Protein 1WSC (pdb70)

Secondary structure (DSSP, 8-state):
--SB--GGG--HHHHHHHHHHHHHHHHHHHT-S-S-HHHHHHH---GGGGSEEEEEEEEEEE-SS-EEEEEEEEEEEEEEEHHHHHHHHHHHHHHT-TTSPPP-HHHHTTEEEEEEEEPPPEE---S-GGGGGGG--TTT-EEEEEETTTEEEEE-TT-------HHHHHHHHHHHHTS-TTGGG-TTSEEEEE-EEEEEESSTT-S-EEEE-GGGPPPGGG--/-B--S---HHHHHHHHHHHHHHHHHHHTSS-S-HHHHHHH---HHHHSEEEEEEEEEETTEEEESS-SSS-S----EEHHHHHHHHHHIIIII-TTSPPPPHHHHTT-EEEEEEEPPPEE---S-STTGGGG--TTT-EEEEEETTTEEEEE-TT-------HHHHHHHHHHHHTS-TTTTTSTTSEEEEE-EEEEEESSTT-S-EEEE----

Solvent-accessible surface area: 21430 Å² total

Foldseek 3Di:
DVLWAAVVVCDQVNLVVLQVLLLVLQCVVLVNDDDDNVVVLVVPPDSNQFRKWWKKKWKWFDDDPDTHTAFIDIDDPDIGRNSVRSSVRSNCRQPPGPPHHHHHPVRSQGIKMKMKTKTNWAWDDDPQLVCVLVVDAQQFKWKWKDQPPQFIFTGARQVCLQVHGSLQNQQVRCVRRVHHSPCSRPPNIIMTIMGMWMWIDPGRVDPGIDIDGSNPRDNPVPDD/DAAAPPDDQVNLLVLQVLLLLLLCVVL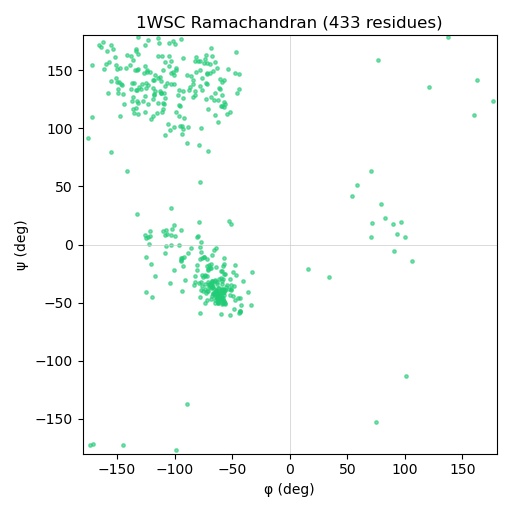VNNVDDNVVVLVVPPPPNQFHKWAKKKWKQWPVGIFILDQDDDDPADDIGRNSVNSSVRSCCSQPPHPVDHHHHPVGSQFIKMKMKIKTHWDWDDDPFQPCVLVVDDALFKWKWKDADPQFIFTGARQPVVVVPGSLQRCQVRQVRSVHHSPSSRPPRMIMTIMGMWMWIAPGRSHPGIDIDGDDD

Sequence (437 aa):
QEQLVAVNELNENLGKVLIKIARDSIANKLGILKINLEDYLSSLNDPILNKKGLAFVTLETYYGNSTSLRGCIGYVEAVAPLKEIVSKAAIAAAFSDPRFPPLSKGEFDNIIIEVTVLTKPQEIDVENRWELPKKIKVGEDGLIVEYGILYSGLLLPQVPEYCWDEETFLAETCIKAGLEPDCWLNNKVKIKKFQGIIFREEKPKSEKILIIKPSEVKCKKEEILVAVNELNENLGKVLIKIARDSIANKLGILKINLEDYLSSLNDPILNKKGLAFVTLETYYGNSTSLRGCIGYVEAVAPLKEIVSKAAIAAAFSDPRFPPLSKGEFDNIIIEVTVLTKPQEIDVENRWELPKKIKVGEDGLIVEYGILYSGLLLPQVPEYCWDEETFLAETCIKAGLEPDCWLNNKVKIKKFQGIIFREEKPKSEKILIIKPSE

Nearest PDB structures (foldseek):
  1wsc-assembly1_A  TM=1.004E+00  e=1.045E-48  Sulfurisphaera tokodaii
  1wsc-assembly2_B  TM=9.277E-01  e=8.686E-39  Sulfurisphaera tokodaii
  1vaj-assembly1_A  TM=6.692E-01  e=2.159E-24  Pyrococcus horikoshii
  1zq7-assembly1_D  TM=8.397E-01  e=2.811E-21  Methanosarcina mazei
  1zq7-assembly1_A  TM=7.992E-01  e=2.492E-21  Methanosarcina mazei

InterPro domains:
  IPR002733 AMMECR1 domain [PF01871] (22-202)
  IPR002733 AMMECR1 domain [PS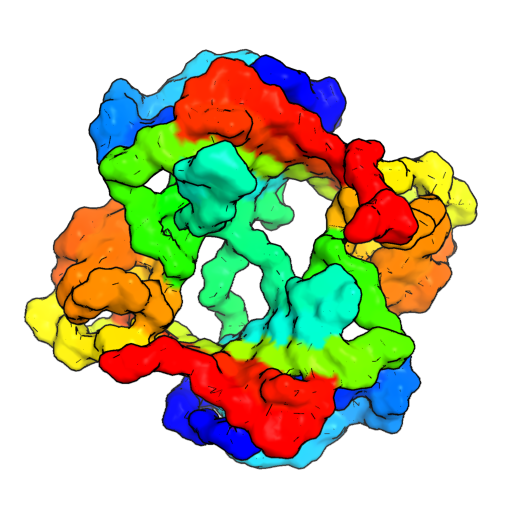51112] (15-213)
  IPR023472 Uncharacterised protein family MJ0810 [MF_00645] (13-200)
  IPR023473 AMMECR1 [PTHR13016] (49-201)
  IPR023473 AMMECR1 [TIGR00296] (12-212)
  IPR027485 AMMECR1, N-terminal [G3DSA:3.30.700.20] (17-204)
  IPR027623 AmmeMemoRadiSam system protein A [TIGR04335] (19-202)
  IPR036071 AMMECR1 domain superfamily [SSF143447] (7-214)

Organism: Sulfurisphaera tokodaii (strain DSM 16993 / JCM 10545 / NBRC 100140 / 7) (NCBI:txid273063)

CATH classification: 3.30.700.20 (+1 more: 3.30.1490.150)

Structure (mmCIF, N/CA/C/O backbone):
data_1WSC
#
_entry.id   1WSC
#
_cell.length_a   69.863
_cell.length_b   113.657
_cell.length_c   111.623
_cell.angle_alpha   90.00
_cell.angle_beta   90.00
_cell.angle_gamma   90.00
#
_symmetry.space_group_name_H-M   'C 2 2 21'
#
loop_
_entity.id
_entity.type
_entity.pdbx_description
1 polymer 'Hypothetical protein ST0229'
2 water water
#
loop_
_atom_site.group_PDB
_atom_site.id
_atom_site.type_symbol
_atom_site.label_atom_id
_atom_site.label_alt_id
_atom_site.label_comp_id
_atom_site.label_asym_id
_atom_site.label_entity_id
_atom_site.label_seq_id
_atom_site.pdbx_PDB_ins_code
_atom_site.Cartn_x
_atom_site.Cartn_y
_atom_site.Cartn_z
_atom_site.occupancy
_atom_site.B_iso_or_equiv
_atom_site.auth_seq_id
_atom_site.auth_comp_id
_atom_site.auth_asym_id
_atom_site.auth_atom_id
_atom_site.pdbx_PDB_model_num
ATOM 1 N N . GLN A 1 3 ? 29.870 64.416 80.371 1.00 69.87 3 GLN A N 1
ATOM 2 C CA . GLN A 1 3 ? 30.958 65.317 80.845 1.00 70.10 3 GLN A CA 1
ATOM 3 C C . GLN A 1 3 ? 32.200 65.018 80.030 1.00 69.40 3 GLN A C 1
ATOM 4 O O . GLN A 1 3 ? 32.462 65.666 79.014 1.00 69.32 3 GLN A O 1
ATOM 10 N N . GLU A 1 4 ? 32.962 64.029 80.489 1.00 67.60 4 GLU A N 1
ATOM 11 C CA . GLU A 1 4 ? 34.173 63.608 79.798 1.00 65.57 4 GLU A CA 1
ATOM 12 C C . GLU A 1 4 ? 33.726 62.756 78.606 1.00 63.60 4 GLU A C 1
ATOM 13 O O . GLU A 1 4 ? 34.163 61.611 78.446 1.00 64.13 4 GLU A O 1
ATOM 19 N N . GLN A 1 5 ? 32.844 63.337 77.786 1.00 60.38 5 GLN A N 1
ATOM 20 C CA . GLN A 1 5 ? 32.280 62.694 76.597 1.00 55.35 5 GLN A CA 1
ATOM 21 C C . GLN A 1 5 ? 31.091 61.793 76.970 1.00 49.48 5 GLN A C 1
ATOM 22 O O . GLN A 1 5 ? 30.736 60.881 76.236 1.00 47.74 5 GLN A O 1
ATOM 28 N N . LEU A 1 6 ? 30.473 62.062 78.113 1.00 44.37 6 LEU A N 1
ATOM 29 C CA . LEU A 1 6 ? 29.333 61.271 78.565 1.00 41.47 6 LEU A CA 1
ATOM 30 C C . LEU A 1 6 ? 28.017 61.942 78.191 1.00 40.10 6 LEU A C 1
ATOM 31 O O . LEU A 1 6 ? 27.808 63.121 78.475 1.00 39.66 6 LEU A O 1
ATOM 36 N N . VAL A 1 7 ? 27.127 61.190 77.556 1.00 38.95 7 VAL A N 1
ATOM 37 C CA . VAL A 1 7 ? 25.843 61.744 77.159 1.00 38.71 7 VAL A CA 1
ATOM 38 C C . VAL A 1 7 ? 24.949 61.970 78.367 1.00 39.92 7 VAL A C 1
ATOM 39 O O . VAL A 1 7 ? 25.017 61.239 79.354 1.00 39.10 7 VAL A O 1
ATOM 43 N N . ALA A 1 8 ? 24.132 63.016 78.281 1.00 41.76 8 ALA A N 1
ATOM 44 C CA . ALA A 1 8 ? 23.170 63.376 79.317 1.00 41.81 8 ALA A CA 1
ATOM 45 C C . ALA A 1 8 ? 21.816 63.167 78.639 1.00 42.84 8 ALA A C 1
ATOM 46 O O . ALA A 1 8 ? 21.680 63.438 77.446 1.00 41.42 8 ALA A O 1
ATOM 48 N N . VAL A 1 9 ? 20.827 62.679 79.386 1.00 44.11 9 VAL A N 1
ATOM 49 C CA . VAL A 1 9 ? 19.505 62.406 78.820 1.00 46.05 9 VAL A CA 1
ATOM 50 C C . VAL A 1 9 ? 18.854 63.626 78.199 1.00 47.22 9 VAL A C 1
ATOM 51 O O . VAL A 1 9 ? 18.182 63.514 77.164 1.00 45.43 9 VAL A O 1
ATOM 55 N N . ASN A 1 10 ? 19.044 64.782 78.834 1.00 48.05 10 ASN A N 1
ATOM 56 C CA . ASN A 1 10 ? 18.466 66.023 78.329 1.00 50.30 10 ASN A CA 1
ATOM 57 C C . ASN A 1 10 ? 19.054 66.397 76.975 1.00 49.97 10 ASN A C 1
ATOM 58 O O . ASN A 1 10 ? 18.644 67.388 76.372 1.00 51.06 10 ASN A O 1
ATOM 63 N N . GLU A 1 11 ? 20.013 65.609 76.501 1.00 49.42 11 GLU A N 1
ATOM 64 C CA . GLU A 1 11 ? 20.631 65.875 75.209 1.00 50.78 11 GLU A CA 1
ATOM 65 C C . GLU A 1 11 ? 19.929 65.072 74.139 1.00 50.65 11 GLU A C 1
ATOM 66 O O . GLU A 1 11 ? 20.096 65.318 72.942 1.00 52.52 11 GLU A O 1
ATOM 72 N N . LEU A 1 12 ? 19.138 64.105 74.580 1.00 49.98 12 LEU A N 1
ATOM 73 C CA . LEU A 1 12 ? 18.409 63.251 73.659 1.00 50.04 12 LEU A CA 1
ATOM 74 C C . LEU A 1 12 ? 16.992 63.751 73.437 1.00 50.03 12 LEU A C 1
ATOM 75 O O . LEU A 1 12 ? 16.115 63.561 74.277 1.00 50.06 12 LEU A O 1
ATOM 80 N N . ASN A 1 13 ? 16.787 64.404 72.298 1.00 50.72 13 ASN A N 1
ATOM 81 C CA . ASN A 1 13 ? 15.484 64.933 71.936 1.00 51.39 13 ASN A CA 1
ATOM 82 C C . ASN A 1 13 ? 14.807 63.961 70.990 1.00 52.19 13 ASN A C 1
ATOM 83 O O . ASN A 1 13 ? 15.349 62.902 70.682 1.00 52.96 13 ASN A O 1
ATOM 88 N N . GLU A 1 14 ? 13.625 64.337 70.520 1.00 53.09 14 GLU A N 1
ATOM 89 C CA . GLU A 1 14 ? 12.863 63.507 69.604 1.00 53.97 14 GLU A CA 1
ATOM 90 C C . GLU A 1 14 ? 13.591 63.248 68.285 1.00 54.31 14 GLU A C 1
ATOM 91 O O . GLU A 1 14 ? 13.385 62.205 67.657 1.00 54.66 14 GLU A O 1
ATOM 97 N N . ASN A 1 15 ? 14.435 64.180 67.849 1.00 53.97 15 ASN A N 1
ATOM 98 C CA . ASN A 1 15 ? 15.143 63.968 66.591 1.00 53.66 15 ASN A CA 1
ATOM 99 C C . ASN A 1 15 ? 16.300 62.995 66.800 1.00 51.66 15 ASN A C 1
ATOM 100 O O . ASN A 1 15 ? 16.567 62.154 65.938 1.00 51.92 15 ASN A O 1
ATOM 105 N N . LEU A 1 16 ? 16.988 63.104 67.936 1.00 48.28 16 LEU A N 1
ATOM 106 C CA . LEU A 1 16 ? 18.078 62.181 68.227 1.00 46.77 16 LEU A CA 1
ATOM 107 C C . LEU A 1 16 ? 17.491 60.776 68.407 1.00 45.75 16 LEU A C 1
ATOM 108 O O . LEU A 1 16 ? 18.084 59.778 67.982 1.00 43.08 16 LEU A O 1
ATOM 113 N N . GLY A 1 17 ? 16.316 60.708 69.033 1.00 44.35 17 GLY A N 1
ATOM 114 C CA . GLY A 1 17 ? 15.661 59.426 69.211 1.00 42.84 17 GLY A CA 1
ATOM 115 C C . GLY A 1 17 ? 15.310 58.912 67.827 1.00 42.50 17 GLY A C 1
ATOM 116 O O . GLY A 1 17 ? 15.282 57.710 67.574 1.00 43.38 17 GLY A O 1
ATOM 117 N N . LYS A 1 18 ? 15.042 59.848 66.923 1.00 41.93 18 LYS A N 1
ATOM 118 C CA . LYS A 1 18 ? 14.701 59.531 65.542 1.00 40.76 18 LYS A CA 1
ATOM 119 C C . LYS A 1 18 ? 15.914 58.900 64.874 1.00 38.52 18 LYS A C 1
ATOM 120 O O . LYS A 1 18 ? 15.801 57.925 64.130 1.00 36.87 18 LYS A O 1
ATOM 126 N N . VAL A 1 19 ? 17.081 59.467 65.154 1.00 36.17 19 VAL A N 1
ATOM 127 C CA . VAL A 1 19 ? 18.324 58.975 64.582 1.00 34.26 19 VAL A CA 1
ATOM 128 C C . VAL A 1 19 ? 18.734 57.631 65.187 1.00 33.32 19 VAL A C 1
ATOM 129 O O . VAL A 1 19 ? 19.072 56.694 64.460 1.00 33.39 19 VAL A O 1
ATOM 133 N N . LEU A 1 20 ? 18.695 57.527 66.512 1.00 30.81 20 LEU A N 1
ATOM 134 C CA . LEU A 1 20 ? 19.051 56.273 67.159 1.00 29.26 20 LEU A CA 1
ATOM 135 C C . LEU A 1 20 ? 18.178 55.144 66.616 1.00 30.05 20 LEU A C 1
ATOM 136 O O . LEU A 1 20 ? 18.651 54.038 66.379 1.00 29.28 20 LEU A O 1
ATOM 141 N N . ILE A 1 21 ? 16.903 55.441 66.392 1.00 32.17 21 ILE A N 1
ATOM 142 C CA . ILE A 1 21 ? 15.964 54.456 65.868 1.00 32.07 21 ILE A CA 1
ATOM 143 C C . ILE A 1 21 ? 16.300 54.070 64.423 1.00 32.89 21 ILE A C 1
ATOM 144 O O . ILE A 1 21 ? 16.154 52.907 64.029 1.00 31.92 21 ILE A O 1
ATOM 149 N N . LYS A 1 22 ? 16.770 55.040 63.642 1.00 33.84 22 LYS A N 1
ATOM 150 C CA . LYS A 1 22 ? 17.140 54.775 62.255 1.00 34.15 22 LYS A CA 1
ATOM 151 C C . LYS A 1 22 ? 18.456 54.000 62.226 1.00 33.75 22 LYS A C 1
ATOM 152 O O . LYS A 1 22 ? 18.668 53.153 61.356 1.00 33.33 22 LYS A O 1
ATOM 158 N N . ILE A 1 23 ? 19.337 54.290 63.183 1.00 32.01 23 ILE A N 1
ATOM 159 C CA . ILE A 1 23 ? 20.610 53.585 63.276 1.00 29.37 23 ILE A CA 1
ATOM 160 C C . ILE A 1 23 ? 20.327 52.109 63.591 1.00 29.84 23 ILE A C 1
ATOM 161 O O . ILE A 1 23 ? 20.921 51.208 62.995 1.00 28.72 23 ILE A O 1
ATOM 166 N N . ALA A 1 24 ? 19.412 51.870 64.527 1.00 27.33 24 ALA A N 1
ATOM 167 C CA . ALA A 1 24 ? 19.047 50.510 64.896 1.00 29.28 24 ALA A CA 1
ATOM 168 C C . ALA A 1 24 ? 18.397 49.816 63.704 1.00 30.96 24 ALA A C 1
ATOM 169 O O . ALA A 1 24 ? 18.681 48.653 63.403 1.00 31.92 24 ALA A O 1
ATOM 171 N N . ARG A 1 25 ? 17.528 50.552 63.021 1.00 33.07 25 ARG A N 1
ATOM 172 C CA . ARG A 1 25 ? 16.812 50.046 61.863 1.00 32.78 25 ARG A CA 1
ATOM 173 C C . ARG A 1 25 ? 17.767 49.660 60.735 1.00 33.02 25 ARG A C 1
ATOM 174 O O . ARG A 1 25 ? 17.682 48.563 60.183 1.00 34.81 25 ARG A O 1
ATOM 182 N N . ASP A 1 26 ? 18.680 50.562 60.386 1.00 32.91 26 ASP A N 1
ATOM 183 C CA . ASP A 1 26 ? 19.638 50.300 59.309 1.00 31.17 26 ASP A CA 1
ATOM 184 C C . ASP A 1 26 ? 20.652 49.228 59.669 1.00 30.38 26 ASP A C 1
ATOM 185 O O . ASP A 1 26 ? 21.059 48.440 58.818 1.00 30.85 26 ASP A O 1
ATOM 190 N N . SER A 1 27 ? 21.083 49.205 60.925 1.00 29.14 27 SER A N 1
ATOM 191 C CA . SER A 1 27 ? 22.045 48.205 61.330 1.00 27.44 27 SER A CA 1
ATOM 192 C C . SER A 1 27 ? 21.428 46.835 61.071 1.00 27.38 27 SER A C 1
ATOM 193 O O . SER A 1 27 ? 22.038 45.993 60.409 1.00 28.07 27 SER A O 1
ATOM 196 N N . ILE A 1 28 ? 20.208 46.621 61.560 1.00 25.87 28 ILE A N 1
ATOM 197 C CA . ILE A 1 28 ? 19.527 45.342 61.356 1.00 26.24 28 ILE A CA 1
ATOM 198 C C . ILE A 1 28 ? 19.330 45.075 59.852 1.00 26.80 28 ILE A C 1
ATOM 199 O O . ILE A 1 28 ? 19.615 43.983 59.364 1.00 26.32 28 ILE A O 1
ATOM 204 N N . ALA A 1 29 ? 18.856 46.089 59.132 1.00 27.93 29 ALA A N 1
ATOM 205 C CA . ALA A 1 29 ? 18.631 46.002 57.693 1.00 27.44 29 ALA A CA 1
ATOM 206 C C . ALA A 1 29 ? 19.926 45.646 56.998 1.00 28.22 29 ALA A C 1
ATOM 207 O O . ALA A 1 29 ? 19.937 44.878 56.035 1.00 29.10 29 ALA A O 1
ATOM 209 N N . ASN A 1 30 ? 21.024 46.213 57.476 1.00 28.53 30 ASN A N 1
ATOM 210 C CA . ASN A 1 30 ? 22.315 45.920 56.879 1.00 31.37 30 ASN A CA 1
ATOM 211 C C . ASN A 1 30 ? 22.699 44.454 57.111 1.00 33.06 30 ASN A C 1
ATOM 212 O O . ASN A 1 30 ? 23.176 43.782 56.200 1.00 33.76 30 ASN A O 1
ATOM 217 N N . LYS A 1 31 ? 22.474 43.938 58.315 1.00 36.59 31 LYS A N 1
ATOM 218 C CA . LYS A 1 31 ? 22.834 42.547 58.574 1.00 39.04 31 LYS A CA 1
ATOM 219 C C . LYS A 1 31 ? 21.852 41.562 57.960 1.00 40.17 31 LYS A C 1
ATOM 220 O O . LYS A 1 31 ? 22.220 40.428 57.649 1.00 41.29 31 LYS A O 1
ATOM 226 N N . LEU A 1 32 ? 20.606 41.984 57.778 1.00 39.43 32 LEU A N 1
ATOM 227 C CA . LEU A 1 32 ? 19.626 41.107 57.150 1.00 39.73 32 LEU A CA 1
ATOM 228 C C . LEU A 1 32 ? 19.979 40.975 55.672 1.00 41.04 32 LEU A C 1
ATOM 229 O O . LEU A 1 32 ? 19.584 40.011 55.015 1.00 43.82 32 LEU A O 1
ATOM 234 N N . GLY A 1 33 ? 20.725 41.951 55.155 1.00 40.85 33 GLY A N 1
ATOM 235 C CA . GLY A 1 33 ? 21.105 41.932 53.756 1.00 39.50 33 GLY A CA 1
ATOM 236 C C . GLY A 1 33 ? 20.210 42.850 52.940 1.00 41.12 33 GLY A C 1
ATOM 237 O O . GLY A 1 33 ? 20.298 42.892 51.713 1.00 41.76 33 GLY A O 1
ATOM 238 N N . ILE A 1 34 ? 19.347 43.588 53.628 1.00 40.24 34 ILE A N 1
ATOM 239 C CA . ILE A 1 34 ? 18.431 44.514 52.982 1.00 39.63 34 ILE A CA 1
ATOM 240 C C . ILE A 1 34 ? 19.123 45.808 52.564 1.00 40.96 34 ILE A C 1
ATOM 241 O O . ILE A 1 34 ? 19.125 46.175 51.388 1.00 43.24 34 ILE A O 1
ATOM 246 N N . LEU A 1 35 ? 19.695 46.508 53.536 1.00 40.29 35 LEU A N 1
ATOM 247 C CA . LEU A 1 35 ? 20.379 47.764 53.274 1.00 38.69 35 LEU A CA 1
ATOM 248 C C . LEU A 1 35 ? 21.808 47.504 52.836 1.00 39.74 35 LEU A C 1
ATOM 249 O O . LEU A 1 35 ? 22.546 46.800 53.522 1.00 41.53 35 LEU A O 1
ATOM 254 N N . LYS A 1 36 ? 22.195 48.077 51.699 1.00 39.59 36 LYS A N 1
ATOM 255 C CA . LYS A 1 36 ? 23.545 47.910 51.146 1.00 40.06 36 LYS A CA 1
ATOM 256 C C . LYS A 1 36 ? 24.487 49.026 51.567 1.00 39.30 36 LYS A C 1
ATOM 257 O O . LYS A 1 36 ? 24.531 50.077 50.927 1.00 41.24 36 LYS A O 1
ATOM 263 N N . ILE A 1 37 ? 25.254 48.800 52.625 1.00 38.58 37 ILE A N 1
ATOM 264 C CA . ILE A 1 37 ? 26.189 49.811 53.105 1.00 36.31 37 ILE A CA 1
ATOM 265 C C . ILE A 1 37 ? 27.324 49.187 53.867 1.00 33.98 37 ILE A C 1
ATOM 266 O O . ILE A 1 37 ? 27.319 48.001 54.146 1.00 35.03 37 ILE A O 1
ATOM 271 N N . ASN A 1 38 ? 28.304 50.012 54.198 1.00 34.02 38 ASN A N 1
ATOM 272 C CA . ASN A 1 38 ? 29.432 49.583 54.999 1.00 32.51 38 ASN A CA 1
ATOM 273 C C . ASN A 1 38 ? 29.047 50.214 56.321 1.00 32.27 38 ASN A C 1
ATOM 274 O O . ASN A 1 38 ? 29.257 51.413 56.527 1.00 33.05 38 ASN A O 1
ATOM 279 N N . LEU A 1 39 ? 28.454 49.411 57.198 1.00 32.22 39 LEU A N 1
ATOM 280 C CA . LEU A 1 39 ? 27.985 49.879 58.492 1.00 30.32 39 LEU A CA 1
ATOM 281 C C . LEU A 1 39 ? 29.001 50.709 59.251 1.00 31.86 39 LEU A C 1
ATOM 282 O O . LEU A 1 39 ? 28.678 51.775 59.761 1.00 30.61 39 LEU A O 1
ATOM 287 N N . GLU A 1 40 ? 30.235 50.224 59.320 1.00 33.94 40 GLU A N 1
ATOM 288 C CA . GLU A 1 40 ? 31.290 50.935 60.029 1.00 35.27 40 GLU A CA 1
ATOM 289 C C . GLU A 1 40 ? 31.509 52.346 59.468 1.00 34.66 40 GLU A C 1
ATOM 290 O O . GLU A 1 40 ? 31.534 53.324 60.220 1.00 32.53 40 GLU A O 1
ATOM 296 N N . ASP A 1 41 ? 31.669 52.456 58.151 1.00 34.87 41 ASP A N 1
ATOM 297 C CA . ASP A 1 41 ? 31.872 53.767 57.538 1.00 34.90 41 ASP A CA 1
ATOM 298 C C . ASP A 1 41 ? 30.591 54.573 57.671 1.00 34.89 41 ASP A C 1
ATOM 299 O O . ASP A 1 41 ? 30.619 55.802 57.787 1.00 35.59 41 ASP A O 1
ATOM 304 N N . TYR A 1 42 ? 29.462 53.873 57.658 1.00 34.76 42 TYR A N 1
ATOM 305 C CA . TYR A 1 42 ? 28.179 54.537 57.799 1.00 34.73 42 TYR A CA 1
ATOM 306 C C . TYR A 1 42 ? 28.106 55.212 59.166 1.00 32.33 42 TYR A C 1
ATOM 307 O O . TYR A 1 42 ? 27.722 56.375 59.283 1.00 33.02 42 TYR A O 1
ATOM 316 N N . LEU A 1 43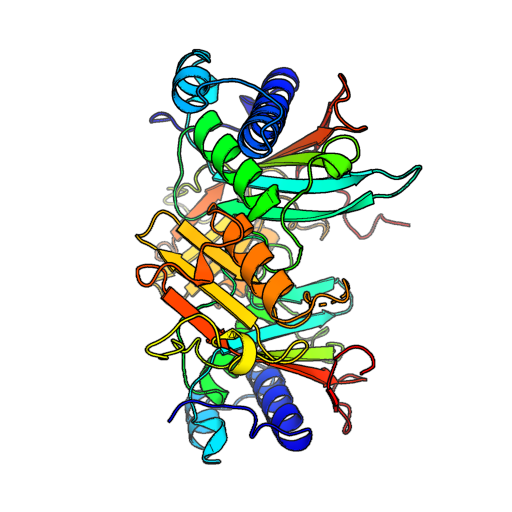 ? 28.487 54.473 60.198 1.00 29.27 43 LEU A N 1
ATOM 317 C CA . LEU A 1 43 ? 28.455 54.997 61.549 1.00 27.99 43 LEU A CA 1
ATOM 318 C C . LEU A 1 43 ? 29.417 56.165 61.730 1.00 28.14 43 LEU A C 1
ATOM 319 O O . LEU A 1 43 ? 29.071 57.164 62.376 1.00 27.13 43 LEU A O 1
ATOM 324 N N . SER A 1 44 ? 30.620 56.069 61.169 1.00 27.79 44 SER A N 1
ATOM 325 C CA . SER A 1 44 ? 31.550 57.181 61.330 1.00 31.32 44 SER A CA 1
ATOM 326 C C . SER A 1 44 ? 31.159 58.420 60.520 1.00 32.54 44 SER A C 1
ATOM 327 O O . SER A 1 44 ? 31.697 59.499 60.757 1.00 33.95 44 SER A O 1
ATOM 330 N N . SER A 1 45 ? 30.208 58.283 59.593 1.00 33.92 45 SER A N 1
ATOM 331 C CA . SER A 1 45 ? 29.754 59.433 58.798 1.00 35.32 45 SER A CA 1
ATOM 332 C C . SER A 1 45 ? 28.750 60.293 59.568 1.00 35.20 45 SER A C 1
ATOM 333 O O . SER A 1 45 ? 28.549 61.458 59.235 1.00 35.01 45 SER A O 1
ATOM 336 N N . LEU A 1 46 ? 28.093 59.713 60.570 1.00 36.65 46 LEU A N 1
ATOM 337 C CA . LEU A 1 46 ? 27.150 60.474 61.390 1.00 35.95 46 LEU A CA 1
ATOM 338 C C . LEU A 1 46 ? 28.062 61.265 62.311 1.00 36.66 46 LEU A C 1
ATOM 339 O O . LEU A 1 46 ? 28.570 60.731 63.298 1.00 37.55 46 LEU A O 1
ATOM 344 N N . ASN A 1 47 ? 28.272 62.534 61.976 1.00 37.13 47 ASN A N 1
ATOM 345 C CA . ASN A 1 47 ? 29.183 63.396 62.723 1.00 36.01 47 ASN A CA 1
ATOM 346 C C . ASN A 1 47 ? 28.576 64.277 63.820 1.00 35.27 47 ASN A C 1
ATOM 347 O O . ASN A 1 47 ? 29.227 65.190 64.318 1.00 35.17 47 ASN A O 1
ATOM 352 N N . ASP A 1 48 ? 27.330 64.025 64.190 1.00 37.32 48 ASP A N 1
ATOM 353 C CA . ASP A 1 48 ? 26.706 64.809 65.253 1.00 37.88 48 ASP A CA 1
ATOM 354 C C . ASP A 1 48 ? 27.405 64.360 66.549 1.00 36.95 48 ASP A C 1
ATOM 355 O O . ASP A 1 48 ? 27.323 63.191 66.940 1.00 35.54 48 ASP A O 1
ATOM 360 N N . PRO A 1 49 ? 28.116 65.284 67.215 1.00 36.45 49 PRO A N 1
ATOM 361 C CA . PRO A 1 49 ? 28.852 65.023 68.462 1.00 35.96 49 PRO A CA 1
ATOM 362 C C . PRO A 1 49 ? 28.046 64.278 69.522 1.00 35.91 49 PRO A C 1
ATOM 363 O O . PRO A 1 49 ? 28.586 63.458 70.267 1.00 33.21 49 PRO A O 1
ATOM 367 N N . ILE A 1 50 ? 26.752 64.575 69.589 1.00 37.65 50 ILE A N 1
ATOM 368 C CA . ILE A 1 50 ? 25.879 63.922 70.557 1.00 38.50 50 ILE A CA 1
ATOM 369 C C . ILE A 1 50 ? 25.927 62.402 70.370 1.00 37.56 50 ILE A C 1
ATOM 370 O O . ILE A 1 50 ? 26.110 61.659 71.337 1.00 36.26 50 ILE A O 1
ATOM 375 N N . LEU A 1 51 ? 25.783 61.957 69.122 1.00 36.41 51 LEU A N 1
ATOM 376 C CA . LEU A 1 51 ? 25.782 60.536 68.791 1.00 36.58 51 LEU A CA 1
ATOM 377 C C . LEU A 1 51 ? 27.028 59.845 69.262 1.00 37.87 51 LEU A C 1
ATOM 378 O O . LEU A 1 51 ? 27.027 58.637 69.492 1.00 39.36 51 LEU A O 1
ATOM 383 N N . ASN A 1 52 ? 28.102 60.607 69.402 1.00 38.99 52 ASN A N 1
ATOM 384 C CA . ASN A 1 52 ? 29.333 60.001 69.839 1.00 40.09 52 ASN A CA 1
ATOM 385 C C . ASN A 1 52 ? 29.606 60.106 71.324 1.00 39.08 52 ASN A C 1
ATOM 386 O O . ASN A 1 52 ? 30.641 59.632 71.791 1.00 41.10 52 ASN A O 1
ATOM 391 N N . LYS A 1 53 ? 28.713 60.746 72.071 1.00 35.87 53 LYS A N 1
ATOM 392 C CA . LYS A 1 53 ? 28.906 60.803 73.510 1.00 33.47 53 LYS A CA 1
ATOM 393 C C . LYS A 1 53 ? 28.576 59.389 73.988 1.00 32.60 53 LYS A C 1
ATOM 394 O O . LYS A 1 53 ? 27.891 58.623 73.293 1.00 28.59 53 LYS A O 1
ATOM 400 N N . LYS A 1 54 ? 29.063 59.038 75.168 1.00 32.83 54 LYS A N 1
ATOM 401 C CA . LYS A 1 54 ? 28.870 57.691 75.676 1.00 33.70 54 LYS A CA 1
ATOM 402 C C . LYS A 1 54 ? 27.745 57.484 76.661 1.00 32.43 54 LYS A C 1
ATOM 403 O O . LYS A 1 54 ? 27.401 58.379 77.437 1.00 30.17 54 LYS A O 1
ATOM 409 N N . GLY A 1 55 ? 27.199 56.272 76.622 1.00 30.33 55 GLY A N 1
ATOM 410 C CA . GLY A 1 55 ? 26.120 55.889 77.506 1.00 28.18 55 GLY A CA 1
ATOM 411 C C . GLY A 1 55 ? 25.844 54.402 77.387 1.00 28.60 55 GLY A C 1
ATOM 412 O O . GLY A 1 55 ? 26.591 53.660 76.740 1.00 25.94 55 GLY A O 1
ATOM 413 N N . LEU A 1 56 ? 24.770 53.953 78.023 1.00 29.23 56 LEU A N 1
ATOM 414 C CA . LEU A 1 56 ? 24.410 52.546 77.965 1.00 29.25 56 LEU A CA 1
ATOM 415 C C . LEU A 1 56 ? 23.142 52.450 77.132 1.00 31.07 56 LEU A C 1
ATOM 416 O O . LEU A 1 56 ? 22.348 53.392 77.100 1.00 31.96 56 LEU A O 1
ATOM 421 N N . ALA A 1 57 ? 22.953 51.334 76.435 1.00 30.65 57 ALA A N 1
ATOM 422 C CA . ALA A 1 57 ? 21.766 51.201 75.609 1.00 28.65 57 ALA A CA 1
ATOM 423 C C . ALA A 1 57 ? 21.233 49.788 75.489 1.00 29.47 57 ALA A C 1
ATOM 424 O O . ALA A 1 57 ? 21.980 48.810 75.582 1.00 27.78 57 ALA A O 1
ATOM 426 N N . PHE A 1 58 ? 19.920 49.720 75.282 1.00 29.69 58 PHE A N 1
ATOM 427 C CA . PHE A 1 58 ? 19.180 48.481 75.088 1.00 32.65 58 PHE A CA 1
ATOM 428 C C . PHE A 1 58 ? 18.290 48.672 73.881 1.00 31.57 58 PHE A C 1
ATOM 429 O O . PHE A 1 58 ? 17.833 49.775 73.584 1.00 27.48 58 PHE A O 1
ATOM 437 N N . VAL A 1 59 ? 18.031 47.587 73.183 1.00 33.35 59 VAL A N 1
ATOM 438 C CA . VAL A 1 59 ? 17.135 47.669 72.061 1.00 34.24 59 VAL A CA 1
ATOM 439 C C . VAL A 1 59 ? 16.210 46.482 72.121 1.00 33.76 59 VAL A C 1
ATOM 440 O O . VAL A 1 59 ? 16.659 45.342 72.241 1.00 32.40 59 VAL A O 1
ATOM 444 N N . THR A 1 60 ? 14.916 46.753 72.077 1.00 33.80 60 THR A N 1
ATOM 445 C CA . THR A 1 60 ? 13.940 45.680 72.066 1.00 34.75 60 THR A CA 1
ATOM 446 C C . THR A 1 60 ? 13.087 45.854 70.817 1.00 35.31 60 THR A C 1
ATOM 447 O O . THR A 1 60 ? 12.728 46.963 70.442 1.00 34.27 60 THR A O 1
ATOM 451 N N . LEU A 1 61 ? 12.818 44.745 70.144 1.00 37.01 61 LEU A N 1
ATOM 452 C CA . LEU A 1 61 ? 12.020 44.751 68.936 1.00 37.88 61 LEU A CA 1
ATOM 453 C C . LEU A 1 61 ? 10.675 44.105 69.289 1.00 40.12 61 LEU A C 1
ATOM 454 O O . LEU A 1 61 ? 10.643 43.010 69.833 1.00 40.15 61 LEU A O 1
ATOM 459 N N . GLU A 1 62 ? 9.577 44.800 69.001 1.00 43.26 62 GLU A N 1
ATOM 460 C CA . GLU A 1 62 ? 8.226 44.304 69.282 1.00 45.39 62 GLU A CA 1
ATOM 461 C C . GLU A 1 62 ? 7.451 44.143 67.970 1.00 46.94 62 GLU A C 1
ATOM 462 O O . GLU A 1 62 ? 7.447 45.049 67.132 1.00 47.02 62 GLU A O 1
ATOM 468 N N . THR A 1 63 ? 6.805 42.994 67.786 1.00 48.49 63 THR A N 1
ATOM 469 C CA . THR A 1 63 ? 6.012 42.750 66.581 1.00 49.97 63 THR A CA 1
ATOM 470 C C . THR A 1 63 ? 4.740 43.602 66.688 1.00 51.28 63 THR A C 1
ATOM 471 O O . THR A 1 63 ? 4.001 43.507 67.676 1.00 51.69 63 THR A O 1
ATOM 475 N N . TYR A 1 64 ? 4.499 44.432 65.674 1.00 52.08 64 TYR A N 1
ATOM 476 C CA . TYR A 1 64 ? 3.352 45.351 65.650 1.00 53.92 64 TYR A CA 1
ATOM 477 C C . TYR A 1 64 ? 1.986 44.748 65.346 1.00 53.36 64 TYR A C 1
ATOM 478 O O . TYR A 1 64 ? 1.822 43.984 64.389 1.00 51.67 64 TYR A O 1
ATOM 487 N N . TYR A 1 65 ? 1.012 45.126 66.172 1.00 53.78 65 TYR A N 1
ATOM 488 C CA . TYR A 1 65 ? -0.371 44.687 66.038 1.00 55.38 65 TYR A CA 1
ATOM 489 C C . TYR A 1 65 ? -1.291 45.900 66.173 1.00 55.75 65 TYR A C 1
ATOM 490 O O . TYR A 1 65 ? -0.854 46.981 66.570 1.00 55.84 65 TYR A O 1
ATOM 499 N N . GLY A 1 66 ? -2.560 45.721 65.830 1.00 55.89 66 GLY A N 1
ATOM 500 C CA . GLY A 1 66 ? -3.511 46.815 65.906 1.00 55.55 66 GLY A CA 1
ATOM 501 C C . GLY A 1 66 ? -3.526 47.611 67.202 1.00 56.12 66 GLY A C 1
ATOM 502 O O . GLY A 1 66 ? -3.361 48.831 67.182 1.00 56.42 66 GLY A O 1
ATOM 503 N N . ASN A 1 67 ? -3.720 46.928 68.328 1.00 55.52 67 ASN A N 1
ATOM 504 C CA . ASN A 1 67 ? -3.786 47.584 69.636 1.00 54.01 67 ASN A CA 1
ATOM 505 C C . ASN A 1 67 ? -2.918 46.872 70.675 1.00 53.10 67 ASN A C 1
ATOM 506 O O . ASN A 1 67 ? -3.181 46.933 71.876 1.00 51.65 67 ASN A O 1
ATOM 511 N N . SER A 1 68 ? -1.880 46.195 70.204 1.00 52.56 68 SER A N 1
ATOM 512 C CA . SER A 1 68 ? -0.983 45.469 71.090 1.00 50.98 68 SER A CA 1
ATOM 513 C C . SER A 1 68 ? 0.292 45.131 70.337 1.00 49.67 68 SER A C 1
ATOM 514 O O . SER A 1 68 ? 0.370 45.294 69.121 1.00 49.38 68 SER A O 1
ATOM 517 N N . THR A 1 69 ? 1.291 44.657 71.067 1.00 48.99 69 THR A N 1
ATOM 518 C CA . THR A 1 69 ? 2.562 44.298 70.461 1.00 48.90 69 THR A CA 1
ATOM 519 C C . THR A 1 69 ? 3.082 43.040 71.121 1.00 48.59 69 THR A C 1
ATOM 520 O O . THR A 1 69 ? 2.637 42.672 72.210 1.00 49.22 69 THR A O 1
ATOM 524 N N . SER A 1 70 ? 4.041 42.393 70.469 1.00 47.43 70 SER A N 1
ATOM 525 C CA . SER A 1 70 ? 4.614 41.167 71.002 1.00 45.79 70 SER A CA 1
ATOM 526 C C . SER A 1 70 ? 6.148 41.186 70.982 1.00 44.12 70 SER A C 1
ATOM 527 O O . SER A 1 70 ? 6.762 41.346 69.927 1.00 43.60 70 SER A O 1
ATOM 530 N N . LEU A 1 71 ? 6.757 41.023 72.154 1.00 41.96 71 LEU A N 1
ATOM 531 C CA . LEU A 1 71 ? 8.214 41.000 72.272 1.00 41.46 71 LEU A CA 1
ATOM 532 C C . LEU A 1 71 ? 8.775 40.128 71.152 1.00 40.30 71 LEU A C 1
ATOM 533 O O . LEU A 1 71 ? 8.272 39.031 70.907 1.00 40.87 71 LEU A O 1
ATOM 538 N N . ARG A 1 72 ? 9.810 40.618 70.476 1.00 37.96 72 ARG A N 1
ATOM 539 C CA . ARG A 1 72 ? 10.431 39.872 69.389 1.00 37.87 72 ARG A CA 1
ATOM 540 C C . ARG A 1 72 ? 11.939 39.674 69.587 1.00 37.07 72 ARG A C 1
ATOM 541 O O . ARG A 1 72 ? 12.571 38.897 68.881 1.00 38.43 72 ARG A O 1
ATOM 549 N N . GLY A 1 73 ? 12.511 40.368 70.556 1.00 34.97 73 GLY A N 1
ATOM 550 C CA . GLY A 1 73 ? 13.931 40.236 70.799 1.00 35.09 73 GLY A CA 1
ATOM 551 C C . GLY A 1 73 ? 14.412 41.399 71.634 1.00 33.59 73 GLY A C 1
ATOM 552 O O . GLY A 1 73 ? 13.974 42.528 71.442 1.00 32.53 73 GLY A O 1
ATOM 553 N N . CYS A 1 74 ? 15.315 41.130 72.564 1.00 34.80 74 CYS A N 1
ATOM 554 C CA . CYS A 1 74 ? 15.823 42.181 73.421 1.00 38.86 74 CYS A CA 1
ATOM 555 C C . CYS A 1 74 ? 17.256 41.948 73.865 1.00 39.12 74 CYS A C 1
ATOM 556 O O . CYS A 1 74 ? 17.600 40.874 74.347 1.00 38.74 74 CYS A O 1
ATOM 559 N N . ILE A 1 75 ? 18.078 42.978 73.703 1.00 40.53 75 ILE A N 1
ATOM 560 C CA . ILE A 1 75 ? 19.479 42.943 74.091 1.00 40.81 75 ILE A CA 1
ATOM 561 C C . ILE A 1 75 ? 19.921 44.330 74.524 1.00 41.22 75 ILE A C 1
ATOM 562 O O . ILE A 1 75 ? 19.548 45.339 73.919 1.00 40.02 75 ILE A O 1
ATOM 567 N N . GLY A 1 76 ? 20.725 44.366 75.578 1.00 41.77 76 GLY A N 1
ATOM 568 C CA . GLY A 1 76 ? 21.233 45.624 76.082 1.00 42.66 76 GLY A CA 1
ATOM 569 C C . GLY A 1 76 ? 22.587 45.433 76.744 1.00 42.21 76 GLY A C 1
ATOM 570 O O . GLY A 1 76 ? 22.915 44.342 77.215 1.00 40.34 76 GLY A O 1
ATOM 571 N N . TYR A 1 77 ? 23.379 46.495 76.780 1.00 41.37 77 TYR A N 1
ATOM 572 C CA . TYR A 1 77 ? 24.695 46.425 77.386 1.00 41.43 77 TYR A CA 1
ATOM 573 C C . TYR A 1 77 ? 24.793 47.469 78.477 1.00 41.31 77 TYR A C 1
ATOM 574 O O . TYR A 1 77 ? 24.630 48.655 78.221 1.00 39.07 77 TYR A O 1
ATOM 583 N N . VAL A 1 78 ? 25.053 47.019 79.698 1.00 43.43 78 VAL A N 1
ATOM 584 C CA . VAL A 1 78 ? 25.166 47.923 80.829 1.00 45.02 78 VAL A CA 1
ATOM 585 C C . VAL A 1 78 ? 26.511 47.788 81.529 1.00 46.15 78 VAL A C 1
ATOM 586 O O . VAL A 1 78 ? 26.731 48.393 82.574 1.00 46.24 78 VAL A O 1
ATOM 590 N N . GLU A 1 79 ? 27.414 47.003 80.955 1.00 47.12 79 GLU A N 1
ATOM 591 C CA . GLU A 1 79 ? 28.708 46.801 81.586 1.00 49.09 79 GLU A CA 1
ATOM 592 C C . GLU A 1 79 ? 29.659 47.993 81.434 1.00 47.93 79 GLU A C 1
ATOM 593 O O . GLU A 1 79 ? 30.371 48.353 82.372 1.00 48.79 79 GLU A O 1
ATOM 599 N N . ALA A 1 80 ? 29.666 48.607 80.257 1.00 45.08 80 ALA A N 1
ATOM 600 C CA . ALA A 1 80 ? 30.544 49.745 80.003 1.00 41.80 80 ALA A CA 1
ATOM 601 C C . ALA A 1 80 ? 29.926 50.686 78.977 1.00 39.43 80 ALA A C 1
ATOM 602 O O . ALA A 1 80 ? 29.274 50.247 78.019 1.00 39.31 80 ALA A O 1
ATOM 604 N N . VAL A 1 81 ? 30.130 51.983 79.173 1.00 35.10 81 VAL A N 1
ATOM 605 C CA . VAL A 1 81 ? 29.564 52.951 78.252 1.00 33.98 81 VAL A CA 1
ATOM 606 C C . VAL A 1 81 ? 30.389 53.027 76.978 1.00 32.36 81 VAL A C 1
ATOM 607 O O . VAL A 1 81 ? 31.590 52.770 76.977 1.00 31.73 81 VAL A O 1
ATOM 611 N N . ALA A 1 82 ? 29.718 53.351 75.885 1.00 30.99 82 ALA A N 1
ATOM 612 C CA . ALA A 1 82 ? 30.362 53.468 74.592 1.00 30.47 82 ALA A CA 1
ATOM 613 C C . ALA A 1 82 ? 29.553 54.482 73.788 1.00 30.14 82 ALA A C 1
ATOM 614 O O . ALA A 1 82 ? 28.400 54.765 74.115 1.00 28.54 82 ALA A O 1
ATOM 616 N N . PRO A 1 83 ? 30.146 55.040 72.727 1.00 29.42 83 PRO A N 1
ATOM 617 C CA . PRO A 1 83 ? 29.442 56.027 71.905 1.00 29.60 83 PRO A CA 1
ATOM 618 C C . PRO A 1 83 ? 28.023 55.575 71.569 1.00 29.45 83 PRO A C 1
ATOM 619 O O . PRO A 1 83 ? 27.814 54.454 71.116 1.00 32.77 83 PRO A O 1
ATOM 623 N N . LEU A 1 84 ? 27.047 56.444 71.788 1.00 28.54 84 LEU A N 1
ATOM 624 C CA . LEU A 1 84 ? 25.657 56.088 71.509 1.00 29.64 84 LEU A CA 1
ATOM 625 C C . LEU A 1 84 ? 25.406 55.348 70.194 1.00 28.76 84 LEU A C 1
ATOM 626 O O . LEU A 1 84 ? 24.844 54.254 70.192 1.00 27.93 84 LEU A O 1
ATOM 631 N N . LYS A 1 85 ? 25.809 55.953 69.081 1.00 27.84 85 LYS A N 1
ATOM 632 C CA . LYS A 1 85 ? 25.584 55.355 67.774 1.00 27.46 85 LYS A CA 1
ATOM 633 C C . LYS A 1 85 ? 26.125 53.934 67.667 1.00 27.09 85 LYS A C 1
ATOM 634 O O . LYS A 1 85 ? 25.529 53.079 67.001 1.00 27.56 85 LYS A O 1
ATOM 640 N N . GLU A 1 86 ? 27.243 53.685 68.341 1.00 25.80 86 GLU A N 1
ATOM 641 C CA . GLU A 1 86 ? 27.874 52.371 68.335 1.00 26.23 86 GLU A CA 1
ATOM 642 C C . GLU A 1 86 ? 27.192 51.353 69.251 1.00 23.91 86 GLU A C 1
ATOM 643 O O . GLU A 1 86 ? 26.975 50.210 68.866 1.00 21.35 86 GLU A O 1
ATOM 649 N N . ILE A 1 87 ? 26.861 51.756 70.469 1.00 23.67 87 ILE A N 1
ATOM 650 C CA . ILE A 1 87 ? 26.244 50.804 71.360 1.00 25.63 87 ILE A CA 1
ATOM 651 C C . ILE A 1 87 ? 24.831 50.504 70.878 1.00 25.99 87 ILE A C 1
ATOM 652 O O . ILE A 1 87 ? 24.362 49.386 71.004 1.00 28.10 87 ILE A O 1
ATOM 657 N N . VAL A 1 88 ? 24.175 51.488 70.275 1.00 25.78 88 VAL A N 1
ATOM 658 C CA . VAL A 1 88 ? 22.824 51.287 69.758 1.00 24.71 88 VAL A CA 1
ATOM 659 C C . VAL A 1 88 ? 22.834 50.409 68.496 1.00 25.61 88 VAL A C 1
ATOM 660 O O . VAL A 1 88 ? 21.989 49.531 68.331 1.00 26.85 88 VAL A O 1
ATOM 664 N N . SER A 1 89 ? 23.789 50.643 67.607 1.00 26.44 89 SER A N 1
ATOM 665 C CA . SER A 1 89 ? 23.892 49.833 66.394 1.00 26.82 89 SER A CA 1
ATOM 666 C C . SER A 1 89 ? 24.123 48.378 66.806 1.00 27.60 89 SER A C 1
ATOM 667 O O . SER A 1 89 ? 23.491 47.453 66.287 1.00 26.53 89 SER A O 1
ATOM 670 N N . LYS A 1 90 ? 25.028 48.192 67.761 1.00 28.82 90 LYS A N 1
ATOM 671 C CA . LYS A 1 90 ? 25.360 46.862 68.258 1.00 31.09 90 LYS A CA 1
ATOM 672 C C . LYS A 1 90 ? 24.168 46.174 68.926 1.00 29.53 90 LYS A C 1
ATOM 673 O O . LYS A 1 90 ? 23.890 45.004 68.660 1.00 30.84 90 LYS A O 1
ATOM 679 N N . ALA A 1 91 ? 23.458 46.904 69.782 1.00 27.84 91 ALA A N 1
ATOM 680 C CA . ALA A 1 91 ? 22.303 46.357 70.490 1.00 26.41 91 ALA A CA 1
ATOM 681 C C . ALA A 1 91 ? 21.179 45.958 69.540 1.00 27.02 91 ALA A C 1
ATOM 682 O O . ALA A 1 91 ? 20.539 44.919 69.718 1.00 26.16 91 ALA A O 1
ATOM 684 N N . ALA A 1 92 ? 20.943 46.796 68.533 1.00 27.41 92 ALA A N 1
ATOM 685 C CA . ALA A 1 92 ? 19.889 46.547 67.562 1.00 26.19 92 ALA A CA 1
ATOM 686 C C . ALA A 1 92 ? 20.146 45.220 66.878 1.00 25.75 92 ALA A C 1
ATOM 687 O O . ALA A 1 92 ? 19.251 44.384 66.749 1.00 25.47 92 ALA A O 1
ATOM 689 N N . ILE A 1 93 ? 21.383 45.036 66.443 1.00 26.04 93 ILE A N 1
ATOM 690 C CA . ILE A 1 93 ? 21.780 43.818 65.768 1.00 25.26 93 ILE A CA 1
ATOM 691 C C . ILE A 1 93 ? 21.571 42.620 66.686 1.00 27.59 93 ILE A C 1
ATOM 692 O O . ILE A 1 93 ? 21.031 41.599 66.262 1.00 30.55 93 ILE A O 1
ATOM 697 N N . ALA A 1 94 ? 21.981 42.754 67.947 1.00 26.81 94 ALA A N 1
ATOM 698 C CA . ALA A 1 94 ? 21.852 41.664 68.911 1.00 25.91 94 ALA A CA 1
ATOM 699 C C . ALA A 1 94 ? 20.389 41.383 69.252 1.00 25.79 94 ALA A C 1
ATOM 700 O O . ALA A 1 94 ? 20.000 40.230 69.472 1.00 23.93 94 ALA A O 1
ATOM 702 N N . ALA A 1 95 ? 19.578 42.430 69.303 1.00 24.61 95 ALA A N 1
ATOM 703 C CA . ALA A 1 95 ? 18.164 42.237 69.611 1.00 27.95 95 ALA A CA 1
ATOM 704 C C . ALA A 1 95 ? 17.525 41.375 68.519 1.00 28.86 95 ALA A C 1
ATOM 705 O O . ALA A 1 95 ? 16.673 40.525 68.787 1.00 29.42 95 ALA A O 1
ATOM 707 N N . ALA A 1 96 ? 17.964 41.592 67.285 1.00 30.04 96 ALA A N 1
ATOM 708 C CA . ALA A 1 96 ? 17.444 40.863 66.139 1.00 30.11 96 ALA A CA 1
ATOM 709 C C . ALA A 1 96 ? 18.006 39.452 65.963 1.00 29.60 96 ALA A C 1
ATOM 710 O O . ALA A 1 96 ? 17.282 38.560 65.514 1.00 28.67 96 ALA A O 1
ATOM 712 N N . PHE A 1 97 ? 19.272 39.239 66.327 1.00 27.52 97 PHE A N 1
ATOM 713 C CA . PHE A 1 97 ? 19.891 37.930 66.124 1.00 28.10 97 PHE A CA 1
ATOM 714 C C . PHE A 1 97 ? 20.439 37.161 67.326 1.00 28.37 97 PHE A C 1
ATOM 715 O O . PHE A 1 97 ? 20.688 35.962 67.207 1.00 27.37 97 PHE A O 1
ATOM 723 N N . SER A 1 98 ? 20.643 37.819 68.464 1.00 26.87 98 SER A N 1
ATOM 724 C CA . SER A 1 98 ? 21.232 37.134 69.610 1.00 28.11 98 SER A CA 1
ATOM 725 C C . SER A 1 98 ? 20.310 36.660 70.722 1.00 28.98 98 SER A C 1
ATOM 726 O O . SER A 1 98 ? 20.679 35.768 71.480 1.00 31.06 98 SER A O 1
ATOM 729 N N . ASP A 1 99 ? 19.126 37.246 70.840 1.00 29.84 99 ASP A N 1
ATOM 730 C CA . ASP A 1 99 ? 18.211 36.826 71.892 1.00 29.13 99 ASP A CA 1
ATOM 731 C C . ASP A 1 99 ? 18.018 35.300 71.845 1.00 27.46 99 ASP A C 1
ATOM 732 O O . ASP A 1 99 ? 17.458 34.773 70.897 1.00 29.16 99 ASP A O 1
ATOM 737 N N . PRO A 1 100 ? 18.485 34.580 72.883 1.00 27.93 100 PRO A N 1
ATOM 738 C CA . PRO A 1 100 ? 18.401 33.116 73.013 1.00 27.40 100 PRO A CA 1
ATOM 739 C C . PRO A 1 100 ? 16.987 32.552 72.936 1.00 28.43 100 PRO A C 1
ATOM 740 O O . PRO A 1 100 ? 16.810 31.345 72.823 1.00 28.82 100 PRO A O 1
ATOM 744 N N . ARG A 1 101 ? 15.987 33.420 73.009 1.00 28.41 101 ARG A N 1
ATOM 745 C CA . ARG A 1 101 ? 14.603 32.978 72.999 1.00 31.27 101 ARG A CA 1
ATOM 746 C C . ARG A 1 101 ? 13.880 32.963 71.665 1.00 31.06 101 ARG A C 1
ATOM 747 O O . ARG A 1 101 ? 12.805 32.382 71.563 1.00 33.47 101 ARG A O 1
ATOM 755 N N . PHE A 1 102 ? 14.448 33.590 70.643 1.00 31.48 102 PHE A N 1
ATOM 756 C CA . PHE A 1 102 ? 13.773 33.630 69.353 1.00 30.97 102 PHE A CA 1
ATOM 757 C C . PHE A 1 102 ? 14.698 33.263 68.219 1.00 32.50 102 PHE A C 1
ATOM 758 O O . PHE A 1 102 ? 15.921 33.255 68.380 1.00 35.02 102 PHE A O 1
ATOM 766 N N . PRO A 1 103 ? 14.124 32.940 67.048 1.00 32.09 103 PRO A N 1
ATOM 767 C CA . PRO A 1 103 ? 14.958 32.600 65.896 1.00 31.41 103 PRO A CA 1
ATOM 768 C C . PRO A 1 103 ? 15.529 33.962 65.487 1.00 31.22 103 PRO A C 1
ATOM 769 O O . PRO A 1 103 ? 15.028 35.001 65.924 1.00 28.85 103 PRO A O 1
ATOM 773 N N . PRO A 1 104 ? 16.593 33.986 64.677 1.00 30.68 104 PRO A N 1
ATOM 774 C CA . PRO A 1 104 ? 17.088 35.312 64.307 1.00 30.98 104 PRO A CA 1
ATOM 775 C C . PRO A 1 104 ? 16.001 36.005 63.471 1.00 32.05 104 PRO A C 1
ATOM 776 O O . PRO A 1 104 ? 15.146 35.338 62.889 1.00 32.21 104 PRO A O 1
ATOM 780 N N . LEU A 1 105 ? 16.019 37.331 63.423 1.00 33.05 105 LEU A N 1
ATOM 781 C CA . LEU A 1 105 ? 15.016 38.056 62.652 1.00 35.33 105 LEU A CA 1
ATOM 782 C C . LEU A 1 105 ? 15.124 37.652 61.193 1.00 35.6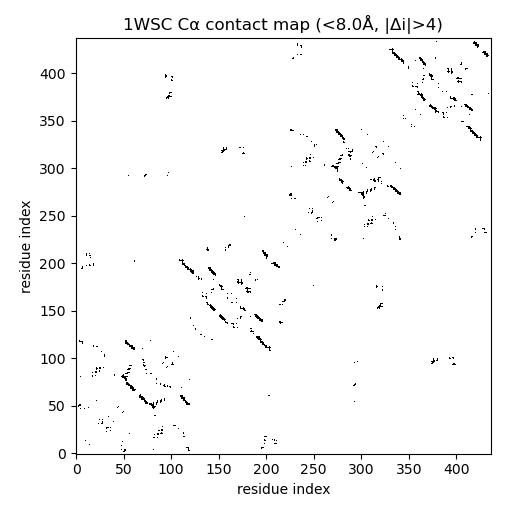9 105 LEU A C 1
ATOM 783 O O . LEU A 1 105 ? 16.215 37.433 60.683 1.00 37.61 105 LEU A O 1
ATOM 788 N N . SER A 1 106 ? 13.995 37.538 60.517 1.00 37.00 106 SER A N 1
ATOM 789 C CA . SER A 1 106 ? 14.021 37.180 59.110 1.00 39.87 106 SER A CA 1
ATOM 790 C C . SER A 1 106 ? 13.733 38.445 58.324 1.00 41.18 106 SER A C 1
ATOM 791 O O . SER A 1 106 ? 13.223 39.417 58.885 1.00 40.73 106 SER A O 1
ATOM 794 N N . LYS A 1 107 ? 14.062 38.444 57.036 1.00 44.11 107 LYS A N 1
ATOM 795 C CA . LYS A 1 107 ? 13.799 39.612 56.192 1.00 47.34 107 LYS A CA 1
ATOM 796 C C . LYS A 1 107 ? 12.306 39.886 56.203 1.00 49.06 107 LYS A C 1
ATOM 797 O O . LYS A 1 107 ? 11.878 41.035 56.270 1.00 50.97 107 LYS A O 1
ATOM 803 N N . GLY A 1 108 ? 11.522 38.811 56.142 1.00 50.85 108 GLY A N 1
ATOM 804 C CA . GLY A 1 108 ? 10.077 38.933 56.128 1.00 51.06 108 GLY A CA 1
ATOM 805 C C . GLY A 1 108 ? 9.478 39.644 57.326 1.00 52.20 108 GLY A C 1
ATOM 806 O O . GLY A 1 108 ? 8.445 40.304 57.200 1.00 53.23 108 GLY A O 1
ATOM 807 N N . GLU A 1 109 ? 10.120 39.524 58.484 1.00 51.49 109 GLU A N 1
ATOM 808 C CA . GLU A 1 109 ? 9.613 40.158 59.700 1.00 51.96 109 GLU A CA 1
ATOM 809 C C . GLU A 1 109 ? 9.996 41.626 59.852 1.00 51.84 109 GLU A C 1
ATOM 810 O O . GLU A 1 109 ? 9.220 42.417 60.384 1.00 52.53 109 GLU A O 1
ATOM 816 N N . PHE A 1 110 ? 11.197 41.974 59.396 1.00 52.12 110 PHE A N 1
ATOM 817 C CA . PHE A 1 110 ? 11.736 43.335 59.482 1.00 51.15 110 PHE A CA 1
ATOM 818 C C . PHE A 1 110 ? 10.710 44.456 59.290 1.00 50.20 110 PHE A C 1
ATOM 819 O O . PHE A 1 110 ? 10.746 45.464 59.998 1.00 47.47 110 PHE A O 1
ATOM 827 N N . ASP A 1 111 ? 9.801 44.275 58.333 1.00 49.99 111 ASP A N 1
ATOM 828 C CA . ASP A 1 111 ? 8.778 45.273 58.030 1.00 49.79 111 ASP A CA 1
ATOM 829 C C . ASP A 1 111 ? 7.680 45.427 59.070 1.00 49.72 111 ASP A C 1
ATOM 830 O O . ASP A 1 111 ? 7.023 46.465 59.112 1.00 51.19 111 ASP A O 1
ATOM 835 N N . ASN A 1 112 ? 7.476 44.407 59.901 1.00 48.62 112 ASN A N 1
ATOM 836 C CA . ASN A 1 112 ? 6.419 44.448 60.909 1.00 47.35 112 ASN A CA 1
ATOM 837 C C . ASN A 1 112 ? 6.902 44.613 62.346 1.00 45.93 112 ASN A C 1
ATOM 838 O O . ASN A 1 112 ? 6.134 44.424 63.295 1.00 45.69 112 ASN A O 1
ATOM 843 N N . ILE A 1 113 ? 8.169 44.952 62.524 1.00 43.62 113 ILE A N 1
ATOM 844 C CA . ILE A 1 113 ? 8.669 45.128 63.878 1.00 41.80 113 ILE A CA 1
ATOM 845 C C . ILE A 1 113 ? 8.737 46.608 64.221 1.00 40.32 113 ILE A C 1
ATOM 846 O O . ILE A 1 113 ? 8.989 47.452 63.360 1.00 38.45 113 ILE A O 1
ATOM 851 N N . ILE A 1 114 ? 8.481 46.906 65.487 1.00 38.18 114 ILE A N 1
ATOM 852 C CA . ILE A 1 114 ? 8.546 48.256 65.997 1.00 34.66 114 ILE A CA 1
ATOM 853 C C . ILE A 1 114 ? 9.803 48.218 66.852 1.00 34.56 114 ILE A C 1
ATOM 854 O O . ILE A 1 114 ? 10.033 47.244 67.586 1.00 33.88 114 ILE A O 1
ATOM 859 N N . ILE A 1 115 ? 10.626 49.256 66.742 1.00 32.72 115 ILE A N 1
ATOM 860 C CA . ILE A 1 115 ? 11.870 49.304 67.486 1.00 31.29 115 ILE A CA 1
ATOM 861 C C . ILE A 1 115 ? 11.818 50.226 68.685 1.00 30.66 115 ILE A C 1
ATOM 862 O O . ILE A 1 115 ? 11.267 51.321 68.618 1.00 29.12 115 ILE A O 1
ATOM 867 N N . GLU A 1 116 ? 12.403 49.769 69.787 1.00 29.41 116 GLU A N 1
ATOM 868 C CA . GLU A 1 116 ? 12.452 50.565 71.000 1.00 28.56 116 GLU A CA 1
ATOM 869 C C . GLU A 1 116 ? 13.904 50.692 71.457 1.00 26.91 116 GLU A C 1
ATOM 870 O O . GLU A 1 116 ? 14.612 49.693 71.602 1.00 25.30 116 GLU A O 1
ATOM 876 N N . VAL A 1 117 ? 14.346 51.926 71.680 1.00 25.23 117 VAL A N 1
ATOM 877 C CA . VAL A 1 117 ? 15.707 52.169 72.118 1.00 22.27 117 VAL A CA 1
ATOM 878 C C . VAL A 1 117 ? 15.718 52.845 73.486 1.00 24.90 117 VAL A C 1
ATOM 879 O O . VAL A 1 117 ? 15.085 53.884 73.683 1.00 26.04 117 VAL A O 1
ATOM 883 N N . THR A 1 118 ? 16.432 52.243 74.433 1.00 24.26 118 THR A N 1
ATOM 884 C CA . THR A 1 118 ? 16.557 52.797 75.772 1.00 23.20 118 THR A CA 1
ATOM 885 C C . THR A 1 118 ? 17.998 53.247 75.970 1.00 23.76 118 THR A C 1
ATOM 886 O O . THR A 1 118 ? 18.936 52.489 75.719 1.00 24.29 118 THR A O 1
ATOM 890 N N . VAL A 1 119 ? 18.171 54.475 76.433 1.00 20.91 119 VAL A N 1
ATOM 891 C CA . VAL A 1 119 ? 19.500 54.993 76.674 1.00 21.22 119 VAL A CA 1
ATOM 892 C C . VAL A 1 119 ? 19.640 55.317 78.146 1.00 22.79 119 VAL A C 1
ATOM 893 O O . VAL A 1 119 ? 18.803 56.004 78.721 1.00 24.10 119 VAL A O 1
ATOM 897 N N . LEU A 1 120 ? 20.700 54.813 78.756 1.00 24.21 120 LEU A N 1
ATOM 898 C CA . LEU A 1 120 ? 20.950 55.080 80.160 1.00 27.97 120 LEU A CA 1
ATOM 899 C C . LEU A 1 120 ? 22.279 55.824 80.266 1.00 28.38 120 LEU A C 1
ATOM 900 O O . LEU A 1 120 ? 23.224 55.529 79.533 1.00 27.63 120 LEU A O 1
ATOM 905 N N . THR A 1 121 ? 22.358 56.794 81.170 1.00 29.03 121 THR A N 1
ATOM 906 C CA . THR A 1 121 ? 23.608 57.526 81.336 1.00 31.36 121 THR A CA 1
ATOM 907 C C . THR A 1 121 ? 24.539 56.709 82.217 1.00 31.62 121 THR A C 1
ATOM 908 O O . THR A 1 121 ? 24.100 55.810 82.932 1.00 32.04 121 THR A O 1
ATOM 912 N N . LYS A 1 122 ? 25.825 57.027 82.162 1.00 32.81 122 LYS A N 1
ATOM 913 C CA . LYS A 1 122 ? 26.812 56.329 82.969 1.00 32.49 122 LYS A CA 1
ATOM 914 C C . LYS A 1 122 ? 26.533 56.633 84.426 1.00 33.16 122 LYS A C 1
ATOM 915 O O . LYS A 1 122 ? 26.473 57.796 84.816 1.00 31.24 122 LYS A O 1
ATOM 921 N N . PRO A 1 123 ? 26.338 55.588 85.252 1.00 34.97 123 PRO A N 1
ATOM 922 C CA . PRO A 1 123 ? 26.073 55.851 86.666 1.00 37.28 123 PRO A CA 1
ATOM 923 C C . PRO A 1 123 ? 27.263 56.634 87.214 1.00 40.75 123 PRO A C 1
ATOM 924 O O . PRO A 1 123 ? 28.411 56.344 86.868 1.00 42.04 123 PRO A O 1
ATOM 928 N N . GLN A 1 124 ? 26.999 57.626 88.052 1.00 42.32 124 GLN A N 1
ATOM 929 C CA . GLN A 1 124 ? 28.079 58.407 88.615 1.00 45.12 124 GLN A CA 1
ATOM 930 C C . GLN A 1 124 ? 27.926 58.701 90.105 1.00 46.52 124 GLN A C 1
ATOM 931 O O . GLN A 1 124 ? 26.838 59.007 90.597 1.00 45.03 124 GLN A O 1
ATOM 937 N N . GLU A 1 125 ? 29.046 58.597 90.809 1.00 47.74 125 GLU A N 1
ATOM 938 C CA . GLU A 1 125 ? 29.099 58.804 92.246 1.00 53.10 125 GLU A CA 1
ATOM 939 C C . GLU A 1 125 ? 28.674 60.192 92.736 1.00 55.20 125 GLU A C 1
ATOM 940 O O . GLU A 1 125 ? 29.080 61.216 92.185 1.00 55.92 125 GLU A O 1
ATOM 946 N N . ILE A 1 126 ? 27.840 60.202 93.774 1.00 56.77 126 ILE A N 1
ATOM 947 C CA . ILE A 1 126 ? 27.352 61.434 94.383 1.00 58.87 126 ILE A CA 1
ATOM 948 C C . ILE A 1 126 ? 28.291 61.785 95.525 1.00 61.24 126 ILE A C 1
ATOM 949 O O . ILE A 1 126 ? 28.176 61.244 96.621 1.00 60.19 126 ILE A O 1
ATOM 954 N N . ASP A 1 127 ? 29.217 62.698 95.272 1.00 65.33 127 ASP A N 1
ATOM 955 C CA . ASP A 1 127 ? 30.175 63.076 96.293 1.00 70.05 127 ASP A CA 1
ATOM 956 C C . ASP A 1 127 ? 29.685 64.229 97.170 1.00 72.06 127 ASP A C 1
ATOM 957 O O . ASP A 1 127 ? 29.942 65.399 96.891 1.00 72.53 127 ASP A O 1
ATOM 962 N N . VAL A 1 128 ? 28.964 63.878 98.229 1.00 74.28 128 VAL A N 1
ATOM 963 C CA . VAL A 1 128 ? 28.441 64.849 99.182 1.00 76.28 128 VAL A CA 1
ATOM 964 C C . VAL A 1 128 ? 28.910 64.422 100.570 1.00 77.95 128 VAL A C 1
ATOM 965 O O . VAL A 1 128 ? 28.503 63.372 101.075 1.00 77.90 128 VAL A O 1
ATOM 969 N N . GLU A 1 129 ? 29.767 65.238 101.179 1.00 79.35 129 GLU A N 1
ATOM 970 C CA . GLU A 1 129 ? 30.310 64.927 102.500 1.00 80.55 129 GLU A CA 1
ATOM 971 C C . GLU A 1 129 ? 29.364 65.224 103.667 1.00 79.65 129 GLU A C 1
ATOM 972 O O . GLU A 1 129 ? 29.796 65.355 104.814 1.00 80.04 129 GLU A O 1
ATOM 978 N N . ASN A 1 130 ? 28.075 65.328 103.370 1.00 78.42 130 ASN A N 1
ATOM 979 C CA . ASN A 1 130 ? 27.075 65.573 104.399 1.00 77.00 130 ASN A CA 1
ATOM 980 C C . ASN A 1 130 ? 25.861 64.729 104.027 1.00 75.56 130 ASN A C 1
ATOM 981 O O . ASN A 1 130 ? 24.779 65.246 103.751 1.00 75.53 130 ASN A O 1
ATOM 986 N N . ARG A 1 131 ? 26.072 63.418 104.024 1.00 73.53 131 ARG A N 1
ATOM 987 C CA . ARG A 1 131 ? 25.059 62.437 103.664 1.00 71.52 131 ARG A CA 1
ATOM 988 C C . ARG A 1 131 ? 23.597 62.739 103.990 1.00 70.91 131 ARG A C 1
ATOM 989 O O . ARG A 1 131 ? 22.703 62.193 103.345 1.00 71.23 131 ARG A O 1
ATOM 997 N N . TRP A 1 132 ? 23.336 63.590 104.975 1.00 69.62 132 TRP A N 1
ATOM 998 C CA . TRP A 1 132 ? 21.954 63.911 105.303 1.00 68.81 132 TRP A CA 1
ATOM 999 C C . TRP A 1 132 ? 21.372 64.838 104.236 1.00 66.76 132 TRP A C 1
ATOM 1000 O O . TRP A 1 132 ? 20.169 65.074 104.185 1.00 66.01 132 TRP A O 1
ATOM 1011 N N . GLU A 1 133 ? 22.241 65.350 103.375 1.00 65.08 133 GLU A N 1
ATOM 1012 C CA . GLU A 1 133 ? 21.836 66.239 102.291 1.00 63.15 133 GLU A CA 1
ATOM 1013 C C . GLU A 1 133 ? 21.752 65.423 100.999 1.00 59.99 133 GLU A C 1
ATOM 1014 O O . GLU A 1 133 ? 21.551 65.960 99.912 1.00 58.74 133 GLU A O 1
ATOM 1020 N N . LEU A 1 134 ? 21.901 64.111 101.146 1.00 56.75 134 LEU A N 1
ATOM 1021 C CA . LEU A 1 134 ? 21.871 63.171 100.030 1.00 53.84 134 LEU A CA 1
ATOM 1022 C C . LEU A 1 134 ? 20.527 63.130 99.289 1.00 51.40 134 LEU A C 1
ATOM 1023 O O . LEU A 1 134 ? 20.496 63.082 98.061 1.00 52.64 134 LEU A O 1
ATOM 1028 N N . PRO A 1 135 ? 19.399 63.141 100.021 1.00 48.10 135 PRO A N 1
ATOM 1029 C CA . PRO A 1 135 ? 18.075 63.106 99.393 1.00 47.13 135 PRO A CA 1
ATOM 1030 C C . PRO A 1 135 ? 17.814 64.284 98.458 1.00 47.41 135 PRO A C 1
ATOM 1031 O O . PRO A 1 135 ? 16.973 64.210 97.561 1.00 45.84 135 PRO A O 1
ATOM 1035 N N . LYS A 1 136 ? 18.540 65.372 98.680 1.00 48.73 136 LYS A N 1
ATOM 1036 C CA . LYS A 1 136 ? 18.388 66.572 97.869 1.00 48.76 136 LYS A CA 1
ATOM 1037 C C . LYS A 1 136 ? 19.162 66.489 96.562 1.00 48.58 136 LYS A C 1
ATOM 1038 O O . LYS A 1 136 ? 18.783 67.131 95.582 1.00 49.17 136 LYS A O 1
ATOM 1044 N N . LYS A 1 137 ? 20.242 65.707 96.539 1.00 47.04 137 LYS A N 1
ATOM 1045 C CA . LYS A 1 137 ? 21.049 65.576 95.326 1.00 45.93 137 LYS A CA 1
ATOM 1046 C C . LYS A 1 137 ? 20.485 64.595 94.295 1.00 43.91 137 LYS A C 1
ATOM 1047 O O . LYS A 1 137 ? 21.129 64.306 93.289 1.00 45.21 137 LYS A O 1
ATOM 1053 N N . ILE A 1 138 ? 19.286 64.086 94.549 1.00 41.45 138 ILE A N 1
ATOM 1054 C CA . ILE A 1 138 ? 18.629 63.169 93.625 1.00 38.90 138 ILE A CA 1
ATOM 1055 C C . ILE A 1 138 ? 17.183 63.599 93.430 1.00 38.22 138 ILE A C 1
ATOM 1056 O O . ILE A 1 138 ? 16.656 64.420 94.185 1.00 37.94 138 ILE A O 1
ATOM 1061 N N . LYS A 1 139 ? 16.540 63.034 92.417 1.00 37.26 139 LYS A N 1
ATOM 1062 C CA . LYS A 1 139 ? 15.156 63.361 92.141 1.00 36.11 139 LYS A CA 1
ATOM 1063 C C . LYS A 1 139 ? 14.367 62.150 91.654 1.00 34.94 139 LYS A C 1
ATOM 1064 O O . LYS A 1 139 ? 14.707 61.540 90.641 1.00 33.34 139 LYS A O 1
ATOM 1070 N N . VAL A 1 140 ? 13.318 61.806 92.401 1.00 34.47 140 VAL A N 1
ATOM 1071 C CA . VAL A 1 140 ? 12.455 60.680 92.073 1.00 34.83 140 VAL A CA 1
ATOM 1072 C C . VAL A 1 140 ? 11.765 60.890 90.727 1.00 35.76 140 VAL A C 1
ATOM 1073 O O . VAL A 1 140 ? 11.079 61.892 90.513 1.00 35.11 140 VAL A O 1
ATOM 1077 N N . GLY A 1 141 ? 11.946 59.929 89.827 1.00 37.38 141 GLY A N 1
ATOM 1078 C CA . GLY A 1 141 ? 11.352 60.029 88.510 1.00 38.85 141 GLY A CA 1
ATOM 1079 C C . GLY A 1 141 ? 12.400 60.348 87.462 1.00 40.49 141 GLY A C 1
ATOM 1080 O O . GLY A 1 141 ? 12.153 60.232 86.264 1.00 41.88 141 GLY A O 1
ATOM 1081 N N . GLU A 1 142 ? 13.581 60.757 87.911 1.00 40.31 142 GLU A N 1
ATOM 1082 C CA . GLU A 1 142 ? 14.658 61.082 86.990 1.00 39.61 142 GLU A CA 1
ATOM 1083 C C . GLU A 1 142 ? 15.876 60.201 87.229 1.00 38.05 142 GLU A C 1
ATOM 1084 O O . GLU A 1 142 ? 16.454 59.668 86.287 1.00 38.73 142 GLU A O 1
ATOM 1090 N N . ASP A 1 143 ? 16.237 60.028 88.498 1.00 35.90 143 ASP A N 1
ATOM 1091 C CA . ASP A 1 143 ? 17.417 59.263 88.865 1.00 34.48 143 ASP A CA 1
ATOM 1092 C C . ASP A 1 143 ? 17.295 57.795 89.261 1.00 32.27 143 ASP A C 1
ATOM 1093 O O . ASP A 1 143 ? 16.461 57.414 90.079 1.00 30.52 143 ASP A O 1
ATOM 1098 N N . GLY A 1 144 ? 18.170 56.984 88.679 1.00 31.63 144 GLY A N 1
ATOM 1099 C CA . GLY A 1 144 ? 18.242 55.583 89.035 1.00 31.04 144 GLY A CA 1
ATOM 1100 C C . GLY A 1 144 ? 19.303 55.573 90.131 1.00 30.66 144 GLY A C 1
ATOM 1101 O O . GLY A 1 144 ? 20.081 56.523 90.243 1.00 30.23 144 GLY A O 1
ATOM 1102 N N . LEU A 1 145 ? 19.346 54.533 90.954 1.00 30.74 145 LEU A N 1
ATOM 1103 C CA . LEU A 1 145 ? 20.344 54.490 92.015 1.00 30.73 145 LEU A CA 1
ATOM 1104 C C . LEU A 1 145 ? 21.118 53.195 92.129 1.00 30.32 145 LEU A C 1
ATOM 1105 O O . LEU A 1 145 ? 20.628 52.109 91.809 1.00 29.40 145 LEU A O 1
ATOM 1110 N N . ILE A 1 146 ? 22.339 53.342 92.621 1.00 30.54 146 ILE A N 1
ATOM 1111 C CA . ILE A 1 146 ? 23.226 52.230 92.861 1.00 30.34 146 ILE A CA 1
ATOM 1112 C C . ILE A 1 146 ? 23.834 52.420 94.245 1.00 32.08 146 ILE A C 1
ATOM 1113 O O . ILE A 1 146 ? 24.517 53.406 94.497 1.00 34.61 146 ILE A O 1
ATOM 1118 N N . VAL A 1 147 ? 23.563 51.487 95.148 1.00 33.92 147 VAL A N 1
ATOM 1119 C CA . VAL A 1 147 ? 24.111 51.546 96.497 1.00 35.30 147 VAL A CA 1
ATOM 1120 C C . VAL A 1 147 ? 25.125 50.428 96.624 1.00 36.07 147 VAL A C 1
ATOM 1121 O O . VAL A 1 147 ? 24.788 49.265 96.430 1.00 36.56 147 VAL A O 1
ATOM 1125 N N . GLU A 1 148 ? 26.369 50.781 96.940 1.00 39.48 148 GLU A N 1
ATOM 1126 C CA . GLU A 1 148 ? 27.427 49.788 97.062 1.00 42.22 148 GLU A CA 1
ATOM 1127 C C . GLU A 1 148 ? 28.297 49.946 98.300 1.00 44.42 148 GLU A C 1
ATOM 1128 O O . GLU A 1 148 ? 28.507 51.051 98.803 1.00 45.00 148 GLU A O 1
ATOM 1134 N N . TYR A 1 149 ? 28.807 48.816 98.774 1.00 46.50 149 TYR A N 1
ATOM 1135 C CA . TYR A 1 149 ? 29.676 48.766 99.934 1.00 48.01 149 TYR A CA 1
ATOM 1136 C C . TYR A 1 149 ? 30.498 47.498 99.778 1.00 47.76 149 TYR A C 1
ATOM 1137 O O . TYR A 1 149 ? 30.198 46.477 100.386 1.00 47.77 149 TYR A O 1
ATOM 1146 N N . GLY A 1 150 ? 31.533 47.567 98.951 1.00 50.13 150 GLY A N 1
ATOM 1147 C CA . GLY A 1 150 ? 32.369 46.405 98.716 1.00 50.81 150 GLY A CA 1
ATOM 1148 C C . GLY A 1 150 ? 31.620 45.479 97.783 1.00 54.03 150 GLY A C 1
ATOM 1149 O O . GLY A 1 150 ? 30.395 45.561 97.673 1.00 55.47 150 GLY A O 1
ATOM 1150 N N . ILE A 1 151 ? 32.344 44.597 97.107 1.00 54.61 151 ILE A N 1
ATOM 1151 C CA . ILE A 1 151 ? 31.728 43.660 96.175 1.00 54.94 151 ILE A CA 1
ATOM 1152 C C . ILE A 1 151 ? 30.430 43.005 96.673 1.00 54.12 151 ILE A C 1
ATOM 1153 O O . ILE A 1 151 ? 29.444 42.957 95.941 1.00 55.78 151 ILE A O 1
ATOM 1158 N N . LEU A 1 152 ? 30.427 42.530 97.917 1.00 52.23 152 LEU A N 1
ATOM 1159 C CA . LEU A 1 152 ? 29.273 41.839 98.505 1.00 50.76 152 LEU A CA 1
ATOM 1160 C C . LEU A 1 152 ? 27.927 42.559 98.579 1.00 49.64 152 LEU A C 1
ATOM 1161 O O . LEU A 1 152 ? 26.878 41.912 98.552 1.00 50.02 152 LEU A O 1
ATOM 1166 N N . TYR A 1 153 ? 27.941 43.880 98.694 1.00 47.97 153 TYR A N 1
ATOM 1167 C CA . TYR A 1 153 ? 26.697 44.628 98.797 1.00 47.20 153 TYR A CA 1
ATOM 1168 C C . TYR A 1 153 ? 26.502 45.615 97.663 1.00 46.80 153 TYR A C 1
ATOM 1169 O O . TYR A 1 153 ? 27.199 46.623 97.564 1.00 48.47 153 TYR A O 1
ATOM 1178 N N . SER A 1 154 ? 25.536 45.316 96.808 1.00 45.32 154 SER A N 1
ATOM 1179 C CA . SER A 1 154 ? 25.242 46.168 95.672 1.00 43.43 154 SER A CA 1
ATOM 1180 C C . SER A 1 154 ? 23.736 46.170 95.410 1.00 40.30 154 SER A C 1
ATOM 1181 O O . SER A 1 154 ? 23.106 45.115 95.328 1.00 37.28 154 SER A O 1
ATOM 1184 N N . GLY A 1 155 ? 23.169 47.368 95.298 1.00 38.09 155 GLY A N 1
ATOM 1185 C CA . GLY A 1 155 ? 21.747 47.510 95.043 1.00 35.58 155 GLY A CA 1
ATOM 1186 C C . GLY A 1 155 ? 21.523 48.473 93.895 1.00 34.44 155 GLY A C 1
ATOM 1187 O O . GLY A 1 155 ? 22.150 49.533 93.841 1.00 34.29 155 GLY A O 1
ATOM 1188 N N . LEU A 1 156 ? 20.625 48.117 92.982 1.00 32.33 156 LEU A N 1
ATOM 1189 C CA . LEU A 1 156 ? 20.355 48.955 91.818 1.00 31.40 156 LEU A CA 1
ATOM 1190 C C . LEU A 1 156 ? 18.851 49.126 91.566 1.00 31.00 156 LEU A C 1
ATOM 1191 O O . LEU A 1 156 ? 18.095 48.158 91.601 1.00 31.20 156 LEU A O 1
ATOM 1196 N N . LEU A 1 157 ? 18.421 50.362 91.331 1.00 28.76 157 LEU A N 1
ATOM 1197 C CA . LEU A 1 157 ? 17.024 50.635 91.031 1.00 26.76 157 LEU A CA 1
ATOM 1198 C C . LEU A 1 157 ? 16.921 51.549 89.827 1.00 26.99 157 LEU A C 1
ATOM 1199 O O . LEU A 1 157 ? 17.628 52.554 89.730 1.00 27.41 157 LEU A O 1
ATOM 1204 N N . LEU A 1 158 ? 16.042 51.189 88.902 1.00 27.48 158 LEU A N 1
ATOM 1205 C CA . LEU A 1 158 ? 15.823 51.986 87.709 1.00 26.71 158 LEU A CA 1
ATOM 1206 C C . LEU A 1 158 ? 15.016 53.234 88.102 1.00 27.49 158 LEU A C 1
ATOM 1207 O O . LEU A 1 158 ? 14.308 53.214 89.111 1.00 28.28 158 LEU A O 1
ATOM 1212 N N . PRO A 1 159 ? 15.109 54.324 87.304 1.00 27.12 159 PRO A N 1
ATOM 1213 C CA . PRO A 1 159 ? 14.423 55.606 87.520 1.00 27.04 159 PRO A CA 1
ATOM 1214 C C . PRO A 1 159 ? 12.918 55.518 87.802 1.00 27.94 159 PRO A C 1
ATOM 1215 O O . PRO A 1 159 ? 12.409 56.192 88.693 1.00 30.06 159 PRO A O 1
ATOM 1219 N N . GLN A 1 160 ? 12.214 54.693 87.034 1.00 28.84 160 GLN A N 1
ATOM 1220 C CA . GLN A 1 160 ? 10.765 54.534 87.190 1.00 29.16 160 GLN A CA 1
ATOM 1221 C C . GLN A 1 160 ? 10.273 53.955 88.509 1.00 29.13 160 GLN A C 1
ATOM 1222 O O . GLN A 1 160 ? 9.265 54.403 89.044 1.00 29.88 160 GLN A O 1
ATOM 1228 N N . VAL A 1 161 ? 10.987 52.969 89.037 1.00 30.86 161 VAL A N 1
ATOM 1229 C CA . VAL A 1 161 ? 10.566 52.303 90.260 1.00 31.48 161 VAL A CA 1
ATOM 1230 C C . VAL A 1 161 ? 10.056 53.199 91.379 1.00 32.00 161 VAL A C 1
ATOM 1231 O O . VAL A 1 161 ? 8.915 53.054 91.809 1.00 32.07 161 VAL A O 1
ATOM 1235 N N . PRO A 1 162 ? 10.876 54.155 91.843 1.00 33.84 162 PRO A N 1
ATOM 1236 C CA . PRO A 1 162 ? 10.440 55.040 92.930 1.00 34.47 162 PRO A CA 1
ATOM 1237 C C . PRO A 1 162 ? 9.079 55.681 92.664 1.00 36.70 162 PRO A C 1
ATOM 1238 O O . PRO A 1 162 ? 8.226 55.758 93.551 1.00 35.14 162 PRO A O 1
ATOM 1250 N N . GLU A 1 164 ? 6.564 54.759 90.388 1.00 37.65 164 GLU A N 1
ATOM 1251 C CA . GLU A 1 164 ? 5.437 53.856 90.253 1.00 38.15 164 GLU A CA 1
ATOM 1252 C C . GLU A 1 164 ? 4.984 53.279 91.598 1.00 38.70 164 GLU A C 1
ATOM 1253 O O . GLU A 1 164 ? 3.841 52.829 91.731 1.00 37.30 164 GLU A O 1
ATOM 1259 N N . TYR A 1 165 ? 5.869 53.298 92.592 1.00 36.64 165 TYR A N 1
ATOM 1260 C CA . TYR A 1 165 ? 5.509 52.797 93.912 1.00 37.75 165 TYR A CA 1
ATOM 1261 C C . TYR A 1 165 ? 5.248 53.955 94.843 1.00 39.06 165 TYR A C 1
ATOM 1262 O O . TYR A 1 165 ? 5.064 53.772 96.043 1.00 40.68 165 TYR A O 1
ATOM 1271 N N . CYS A 1 166 ? 5.232 55.153 94.262 1.00 41.26 166 CYS A N 1
ATOM 1272 C CA . CYS A 1 166 ? 4.922 56.377 94.986 1.00 42.09 166 CYS A CA 1
ATOM 1273 C C . CYS A 1 166 ? 5.831 56.677 96.179 1.00 41.27 166 CYS A C 1
ATOM 1274 O O . CYS A 1 166 ? 5.343 56.950 97.268 1.00 42.85 166 CYS A O 1
ATOM 1277 N N . TRP A 1 167 ? 7.146 56.652 95.978 1.00 41.08 167 TRP A N 1
ATOM 1278 C CA . TRP A 1 167 ? 8.087 56.921 97.072 1.00 39.33 167 TRP A CA 1
ATOM 1279 C C . TRP A 1 167 ? 8.691 58.316 97.026 1.00 39.71 167 TRP A C 1
ATOM 1280 O O . TRP A 1 167 ? 8.734 58.948 95.971 1.00 38.76 167 TRP A O 1
ATOM 1291 N N . ASP A 1 168 ? 9.172 58.785 98.176 1.00 39.99 168 ASP A N 1
ATOM 1292 C CA . ASP A 1 168 ? 9.830 60.081 98.236 1.00 39.82 168 ASP A CA 1
ATOM 1293 C C . ASP A 1 168 ? 11.316 59.775 98.092 1.00 39.43 168 ASP A C 1
ATOM 1294 O O . ASP A 1 168 ? 11.696 58.604 98.017 1.00 37.33 168 ASP A O 1
ATOM 1299 N N . GLU A 1 169 ? 12.146 60.811 98.059 1.00 39.60 169 GLU A N 1
ATOM 1300 C CA . GLU A 1 169 ? 13.584 60.638 97.890 1.00 41.37 169 GLU A CA 1
ATOM 1301 C C . GLU A 1 169 ? 14.237 59.761 98.954 1.00 42.59 169 GLU A C 1
ATOM 1302 O O . GLU A 1 169 ? 15.035 58.878 98.633 1.00 42.67 169 GLU A O 1
ATOM 1308 N N . GLU A 1 170 ? 13.913 59.997 100.219 1.00 42.41 170 GLU A N 1
ATOM 1309 C CA . GLU A 1 170 ? 14.510 59.201 101.282 1.00 43.55 170 GLU A CA 1
ATOM 1310 C C . GLU A 1 170 ? 14.093 57.738 101.220 1.00 43.14 170 GLU A C 1
ATOM 1311 O O . GLU A 1 170 ? 14.940 56.845 101.311 1.00 43.05 170 GLU A O 1
ATOM 1317 N N . THR A 1 171 ? 12.795 57.492 101.066 1.00 41.35 171 THR A N 1
ATOM 1318 C CA . THR A 1 171 ? 12.294 56.124 100.992 1.00 41.00 171 THR A CA 1
ATOM 1319 C C . THR A 1 171 ? 13.027 55.412 99.864 1.00 39.88 171 THR A C 1
ATOM 1320 O O . THR A 1 171 ? 13.392 54.247 99.984 1.00 41.61 171 THR A O 1
ATOM 1324 N N . PHE A 1 172 ? 13.260 56.140 98.779 1.00 37.36 172 PHE A N 1
ATOM 1325 C CA . PHE A 1 172 ? 13.944 55.600 97.620 1.00 34.86 172 PHE A CA 1
ATOM 1326 C C . PHE A 1 172 ? 15.350 55.102 97.975 1.00 33.64 172 PHE A C 1
ATOM 1327 O O . PHE A 1 172 ? 15.736 54.007 97.566 1.00 33.01 172 PHE A O 1
ATOM 1335 N N . LEU A 1 173 ? 16.100 55.895 98.741 1.00 33.06 173 LEU A N 1
ATOM 1336 C CA . LEU A 1 173 ? 17.455 55.523 99.152 1.00 30.96 173 LEU A CA 1
ATOM 1337 C C . LEU A 1 173 ? 17.414 54.381 100.143 1.00 31.29 173 LEU A C 1
ATOM 1338 O O . LEU A 1 173 ? 18.308 53.539 100.174 1.00 33.25 173 LEU A O 1
ATOM 1343 N N . ALA A 1 174 ? 16.380 54.360 100.971 1.00 31.28 174 ALA A N 1
ATOM 1344 C CA . ALA A 1 174 ? 16.246 53.311 101.964 1.00 29.46 174 ALA A CA 1
ATOM 1345 C C . ALA A 1 174 ? 15.959 51.983 101.277 1.00 30.40 174 ALA A C 1
ATOM 1346 O O . ALA A 1 174 ? 16.576 50.966 101.597 1.00 29.81 174 ALA A O 1
ATOM 1348 N N . GLU A 1 175 ? 15.023 51.996 100.330 1.00 29.33 175 GLU A N 1
ATOM 1349 C CA . GLU A 1 175 ? 14.664 50.778 99.626 1.00 30.63 175 GLU A CA 1
ATOM 1350 C C . GLU A 1 175 ? 15.819 50.226 98.794 1.00 30.65 175 GLU A C 1
ATOM 1351 O O . GLU A 1 175 ? 15.934 49.020 98.611 1.00 30.44 175 GLU A O 1
ATOM 1357 N N . THR A 1 176 ? 16.682 51.102 98.296 1.00 30.73 176 THR A N 1
ATOM 1358 C CA . THR A 1 176 ? 17.809 50.648 97.495 1.00 31.29 176 THR A CA 1
ATOM 1359 C C . THR A 1 176 ? 18.822 50.011 98.442 1.00 32.40 176 THR A C 1
ATOM 1360 O O . THR A 1 176 ? 19.442 49.001 98.122 1.00 31.74 176 THR A O 1
ATOM 136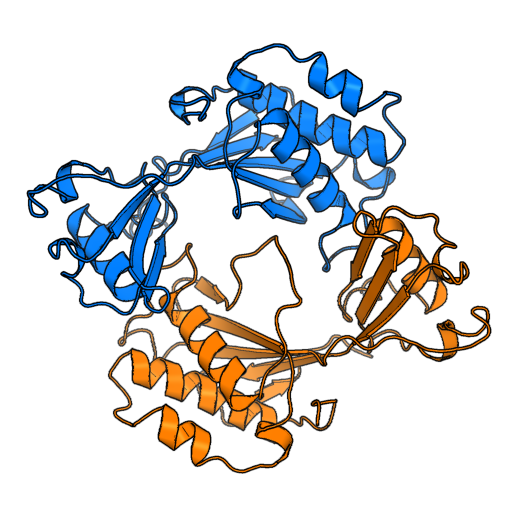4 N N . CYS A 1 177 ? 18.977 50.602 99.621 1.00 34.23 177 CYS A N 1
ATOM 1365 C CA . CYS A 1 177 ? 19.892 50.063 100.617 1.00 34.16 177 CYS A CA 1
ATOM 1366 C C . CYS A 1 177 ? 19.433 48.656 100.967 1.00 33.89 177 CYS A C 1
ATOM 1367 O O . CYS A 1 177 ? 20.247 47.743 101.102 1.00 34.36 177 CYS A O 1
ATOM 1370 N N . ILE A 1 178 ? 18.124 48.489 101.130 1.00 32.03 178 ILE A N 1
ATOM 1371 C CA . ILE A 1 178 ? 17.567 47.189 101.472 1.00 31.46 178 ILE A CA 1
ATOM 1372 C C . ILE A 1 178 ? 17.849 46.218 100.333 1.00 30.93 178 ILE A C 1
ATOM 1373 O O . ILE A 1 178 ? 18.066 45.036 100.566 1.00 31.35 178 ILE A O 1
ATOM 1378 N N . LYS A 1 179 ? 17.844 46.727 99.102 1.00 31.03 179 LYS A N 1
ATOM 1379 C CA . LYS A 1 179 ? 18.116 45.902 97.930 1.00 30.08 179 LYS A CA 1
ATOM 1380 C C . LYS A 1 179 ? 19.566 45.459 97.942 1.00 29.55 179 LYS A C 1
ATOM 1381 O O . LYS A 1 179 ? 19.890 44.369 97.487 1.00 29.85 179 LYS A O 1
ATOM 1387 N N . ALA A 1 180 ? 20.434 46.322 98.461 1.00 31.66 180 ALA A N 1
ATOM 1388 C CA . ALA A 1 180 ? 21.864 46.047 98.545 1.00 31.10 180 ALA A CA 1
ATOM 1389 C C . ALA A 1 180 ? 22.184 45.076 99.676 1.00 33.37 180 ALA A C 1
ATOM 1390 O O . ALA A 1 180 ? 23.296 44.565 99.758 1.00 33.67 180 ALA A O 1
ATOM 1392 N N . GLY A 1 181 ? 21.205 44.822 100.539 1.00 35.03 181 GLY A N 1
ATOM 1393 C CA . GLY A 1 181 ? 21.407 43.915 101.656 1.00 37.77 181 GLY A CA 1
ATOM 1394 C C . GLY A 1 181 ? 21.845 44.681 102.888 1.00 39.29 181 GLY A C 1
ATOM 1395 O O . GLY A 1 181 ? 22.230 44.096 103.903 1.00 39.71 181 GLY A O 1
ATOM 1396 N N . LEU A 1 182 ? 21.777 46.004 102.783 1.00 39.98 182 LEU A N 1
ATOM 1397 C CA . LEU A 1 182 ? 22.165 46.905 103.860 1.00 39.34 182 LEU A CA 1
ATOM 1398 C C . LEU A 1 182 ? 20.943 47.400 104.623 1.00 40.89 182 LEU A C 1
ATOM 1399 O O . LEU A 1 182 ? 19.811 47.140 104.217 1.00 41.91 182 LEU A O 1
ATOM 1404 N N . GLU A 1 183 ? 21.169 48.102 105.731 1.00 43.17 183 GLU A N 1
ATOM 1405 C CA . GLU A 1 183 ? 20.061 48.634 106.529 1.00 44.93 183 GLU A CA 1
ATOM 1406 C C . GLU A 1 183 ? 19.430 49.783 105.773 1.00 44.22 183 GLU A C 1
ATOM 1407 O O . GLU A 1 183 ? 20.088 50.416 104.945 1.00 45.01 183 GLU A O 1
ATOM 1413 N N . PRO A 1 184 ? 18.151 50.079 106.056 1.00 43.91 184 PRO A N 1
ATOM 1414 C CA . PRO A 1 184 ? 17.403 51.162 105.409 1.00 43.07 184 PRO A CA 1
ATOM 1415 C C . PRO A 1 184 ? 18.118 52.510 105.441 1.00 43.84 184 PRO A C 1
ATOM 1416 O O . PRO A 1 184 ? 17.938 53.326 104.542 1.00 44.30 184 PRO A O 1
ATOM 1420 N N . ASP A 1 185 ? 18.928 52.750 106.469 1.00 44.96 185 ASP A N 1
ATOM 1421 C CA . ASP A 1 185 ? 19.647 54.023 106.567 1.00 46.87 185 ASP A CA 1
ATOM 1422 C C . ASP A 1 185 ? 21.126 53.928 106.194 1.00 45.29 185 ASP A C 1
ATOM 1423 O O . ASP A 1 185 ? 21.953 54.674 106.721 1.00 45.20 185 ASP A O 1
ATOM 1428 N N . CYS A 1 186 ? 21.451 53.027 105.271 1.00 42.69 186 CYS A N 1
ATOM 1429 C CA . CYS A 1 186 ? 22.831 52.838 104.839 1.00 41.50 186 CYS A CA 1
ATOM 1430 C C . CYS A 1 186 ? 23.366 54.019 104.047 1.00 41.88 186 CYS A C 1
ATOM 1431 O O . CYS A 1 186 ? 24.582 54.189 103.925 1.00 41.92 186 CYS A O 1
ATOM 1434 N N . TRP A 1 187 ? 22.463 54.828 103.502 1.00 42.71 187 TRP A N 1
ATOM 1435 C CA . TRP A 1 187 ? 22.867 55.977 102.699 1.00 44.30 187 TRP A CA 1
ATOM 1436 C C . TRP A 1 187 ? 23.508 57.114 103.497 1.00 44.93 187 TRP A C 1
ATOM 1437 O O . TRP A 1 187 ? 24.176 57.975 102.926 1.00 45.95 187 TRP A O 1
ATOM 1448 N N . LEU A 1 188 ? 23.317 57.115 104.811 1.00 45.25 188 LEU A N 1
ATOM 1449 C CA . LEU A 1 188 ? 23.910 58.151 105.655 1.00 47.00 188 LEU A CA 1
ATOM 1450 C C . LEU A 1 188 ? 25.336 57.776 106.057 1.00 48.25 188 LEU A C 1
ATOM 1451 O O . LEU A 1 188 ? 26.027 58.554 106.717 1.00 48.98 188 LEU A O 1
ATOM 1456 N N . ASN A 1 189 ? 25.773 56.588 105.641 1.00 49.47 189 ASN A N 1
ATOM 1457 C CA . ASN A 1 189 ? 27.107 56.075 105.966 1.00 49.95 189 ASN A CA 1
ATOM 1458 C C . ASN A 1 189 ? 28.135 56.338 104.854 1.00 50.55 189 ASN A C 1
ATOM 1459 O O . ASN A 1 189 ? 28.070 55.736 103.781 1.00 49.30 189 ASN A O 1
ATOM 1464 N N . ASN A 1 190 ? 29.090 57.227 105.130 1.00 51.20 190 ASN A N 1
ATOM 1465 C CA . ASN A 1 190 ? 30.134 57.595 104.168 1.00 51.72 190 ASN A CA 1
ATOM 1466 C C . ASN A 1 190 ? 30.853 56.427 103.498 1.00 50.69 190 ASN A C 1
ATOM 1467 O O . ASN A 1 190 ? 31.416 56.581 102.413 1.00 49.48 190 ASN A O 1
ATOM 1472 N N . LYS A 1 191 ? 30.840 55.264 104.140 1.00 50.51 191 LYS A N 1
ATOM 1473 C CA . LYS A 1 191 ? 31.501 54.088 103.585 1.00 50.72 191 LYS A CA 1
ATOM 1474 C C . LYS A 1 191 ? 30.678 53.438 102.470 1.00 49.01 191 LYS A C 1
ATOM 1475 O O . LYS A 1 191 ? 31.176 52.581 101.738 1.00 50.06 191 LYS A O 1
ATOM 1481 N N . VAL A 1 192 ? 29.419 53.847 102.351 1.00 45.82 192 VAL A N 1
ATOM 1482 C CA . VAL A 1 192 ? 28.530 53.319 101.320 1.00 43.65 192 VAL A CA 1
ATOM 1483 C C . VAL A 1 192 ? 28.552 54.256 100.124 1.00 43.34 192 VAL A C 1
ATOM 1484 O O . VAL A 1 192 ? 28.207 55.431 100.241 1.00 43.43 192 VAL A O 1
ATOM 1488 N N . LYS A 1 193 ? 28.971 53.745 98.973 1.00 42.74 193 LYS A N 1
ATOM 1489 C CA . LYS A 1 193 ? 29.025 54.573 97.775 1.00 42.42 193 LYS A CA 1
ATOM 1490 C C . LYS A 1 193 ? 27.664 54.617 97.104 1.00 41.13 193 LYS A C 1
ATOM 1491 O O . LYS A 1 193 ? 26.953 53.608 97.052 1.00 39.37 193 LYS A O 1
ATOM 1497 N N . ILE A 1 194 ? 27.306 55.787 96.582 1.00 39.30 194 ILE A N 1
ATOM 1498 C CA . ILE A 1 194 ? 26.027 55.955 95.918 1.00 36.68 194 ILE A CA 1
ATOM 1499 C C . ILE A 1 194 ? 26.155 56.667 94.577 1.00 35.70 194 ILE A C 1
ATOM 1500 O O . ILE A 1 194 ? 26.686 57.774 94.489 1.00 34.07 194 ILE A O 1
ATOM 1505 N N . LYS A 1 195 ? 25.675 56.019 93.523 1.00 33.40 195 LYS A N 1
ATOM 1506 C CA . LYS A 1 195 ? 25.731 56.619 92.203 1.00 33.49 195 LYS A CA 1
ATOM 1507 C C . LYS A 1 195 ? 24.302 56.884 91.740 1.00 33.61 195 LYS A C 1
ATOM 1508 O O . LYS A 1 195 ? 23.340 56.325 92.273 1.00 33.59 195 LYS A O 1
ATOM 1514 N N . LYS A 1 196 ? 24.167 57.740 90.741 1.00 31.74 196 LYS A N 1
ATOM 1515 C CA . LYS A 1 196 ? 22.864 58.022 90.192 1.00 30.93 196 LYS A CA 1
ATOM 1516 C C . LYS A 1 196 ? 23.037 58.007 88.689 1.00 30.70 196 LYS A C 1
ATOM 1517 O O . LYS A 1 196 ? 24.143 58.140 88.170 1.00 30.53 196 LYS A O 1
ATOM 1523 N N . PHE A 1 197 ? 21.944 57.811 87.978 1.00 30.26 197 PHE A N 1
ATOM 1524 C CA . PHE A 1 197 ? 22.020 57.792 86.538 1.00 28.22 197 PHE A CA 1
ATOM 1525 C C . PHE A 1 197 ? 20.623 58.081 86.042 1.00 27.55 197 PHE A C 1
ATOM 1526 O O . PHE A 1 197 ? 19.671 58.054 86.823 1.00 26.30 197 PHE A O 1
ATOM 1534 N N . GLN A 1 198 ? 20.503 58.387 84.758 1.00 26.47 198 GLN A N 1
ATOM 1535 C CA . GLN A 1 198 ? 19.203 58.680 84.179 1.00 26.97 198 GLN A CA 1
ATOM 1536 C C . GLN A 1 198 ? 18.966 57.790 82.970 1.00 26.08 198 GLN A C 1
ATOM 1537 O O . GLN A 1 198 ? 19.859 57.069 82.520 1.00 28.13 198 GLN A O 1
ATOM 1543 N N . GLY A 1 199 ? 17.750 57.836 82.457 1.00 25.29 199 GLY A N 1
ATOM 1544 C CA . GLY A 1 199 ? 17.404 57.036 81.306 1.00 26.07 199 GLY A CA 1
ATOM 1545 C C . GLY A 1 199 ? 16.281 57.667 80.516 1.00 26.37 199 GLY A C 1
ATOM 1546 O O . GLY A 1 199 ? 15.624 58.608 80.970 1.00 27.87 199 GLY A O 1
ATOM 1547 N N . ILE A 1 200 ? 16.061 57.140 79.323 1.00 26.10 200 ILE A N 1
ATOM 1548 C CA . ILE A 1 200 ? 15.016 57.634 78.445 1.00 26.14 200 ILE A CA 1
ATOM 1549 C C . ILE A 1 200 ? 14.708 56.533 77.429 1.00 25.31 200 ILE A C 1
ATOM 1550 O O . ILE A 1 200 ? 15.548 55.676 77.162 1.00 23.83 200 ILE A O 1
ATOM 1555 N N . ILE A 1 201 ? 13.497 56.557 76.880 1.00 24.90 201 ILE A N 1
ATOM 1556 C CA . ILE A 1 201 ? 13.061 55.561 75.919 1.00 23.74 201 ILE A CA 1
ATOM 1557 C C . ILE A 1 201 ? 12.491 56.205 74.651 1.00 25.16 201 ILE A C 1
ATOM 1558 O O . ILE A 1 201 ? 11.774 57.203 74.726 1.00 26.65 201 ILE A O 1
ATOM 1563 N N . PHE A 1 202 ? 12.831 55.652 73.489 1.00 25.48 202 PHE A N 1
ATOM 1564 C CA . PHE A 1 202 ? 12.316 56.158 72.219 1.00 26.74 202 PHE A CA 1
ATOM 1565 C C . PHE A 1 202 ? 11.685 54.968 71.546 1.00 27.57 202 PHE A C 1
ATOM 1566 O O . PHE A 1 202 ? 12.230 53.869 71.577 1.00 28.86 202 PHE A O 1
ATOM 1574 N N . ARG A 1 203 ? 10.535 55.175 70.929 1.00 30.26 203 ARG A N 1
ATOM 1575 C CA . ARG A 1 203 ? 9.867 54.060 70.309 1.00 34.97 203 ARG A CA 1
ATOM 1576 C C . ARG A 1 203 ? 8.944 54.442 69.182 1.00 35.86 203 ARG A C 1
ATOM 1577 O O . ARG A 1 203 ? 8.238 55.451 69.245 1.00 36.64 203 ARG A O 1
ATOM 1585 N N . GLU A 1 204 ? 8.963 53.620 68.144 1.00 35.67 204 GLU A N 1
ATOM 1586 C CA . GLU A 1 204 ? 8.111 53.843 66.994 1.00 38.54 204 GLU A CA 1
ATOM 1587 C C . GLU A 1 204 ? 6.692 53.494 67.419 1.00 40.72 204 GLU A C 1
ATOM 1588 O O . GLU A 1 204 ? 6.482 52.511 68.132 1.00 41.34 204 GLU A O 1
ATOM 1594 N N . GLU A 1 205 ? 5.718 54.295 67.006 1.00 44.21 205 GLU A N 1
ATOM 1595 C CA . GLU A 1 205 ? 4.335 53.989 67.350 1.00 47.33 205 GLU A CA 1
ATOM 1596 C C . GLU A 1 205 ? 3.797 53.082 66.256 1.00 47.52 205 GLU A C 1
ATOM 1597 O O . GLU A 1 205 ? 2.691 52.554 66.354 1.00 49.27 205 GLU A O 1
ATOM 1603 N N . LYS A 1 206 ? 4.608 52.905 65.217 1.00 48.63 206 LYS A N 1
ATOM 1604 C CA . LYS A 1 206 ? 4.268 52.069 64.068 1.00 48.66 206 LYS A CA 1
ATOM 1605 C C . LYS A 1 206 ? 5.588 51.741 63.359 1.00 46.58 206 LYS A C 1
ATOM 1606 O O . LYS A 1 206 ? 6.534 52.512 63.431 1.00 45.42 206 LYS A O 1
ATOM 1612 N N . PRO A 1 207 ? 5.667 50.586 62.682 1.00 46.03 207 PRO A N 1
ATOM 1613 C CA . PRO A 1 207 ? 6.877 50.157 61.966 1.00 45.96 207 PRO A CA 1
ATOM 1614 C C . PRO A 1 207 ? 7.416 51.170 60.956 1.00 46.74 207 PRO A C 1
ATOM 1615 O O . PRO A 1 207 ? 6.791 51.424 59.925 1.00 47.87 207 PRO A O 1
ATOM 1619 N N . LYS A 1 208 ? 8.584 51.733 61.256 1.00 46.54 208 LYS A N 1
ATOM 1620 C CA . LYS A 1 208 ? 9.228 52.717 60.389 1.00 46.50 208 LYS A CA 1
ATOM 1621 C C . LYS A 1 208 ? 8.505 54.063 60.397 1.00 46.62 208 LYS A C 1
ATOM 1622 O O . LYS A 1 208 ? 8.703 54.884 59.506 1.00 46.77 208 LYS A O 1
ATOM 1628 N N . SER A 1 209 ? 7.681 54.297 61.411 1.00 47.17 209 SER A N 1
ATOM 1629 C CA . SER A 1 209 ? 6.931 55.543 61.498 1.00 48.36 209 SER A CA 1
ATOM 1630 C C . SER A 1 209 ? 7.825 56.766 61.634 1.00 50.39 209 SER A C 1
ATOM 1631 O O . SER A 1 209 ? 8.929 56.696 62.166 1.00 51.63 209 SER A O 1
ATOM 1634 N N . GLU A 1 210 ? 7.325 57.893 61.147 1.00 53.14 210 GLU A N 1
ATOM 1635 C CA . GLU A 1 210 ? 8.045 59.158 61.197 1.00 55.41 210 GLU A CA 1
ATOM 1636 C C . GLU A 1 210 ? 7.969 59.728 62.606 1.00 54.65 210 GLU A C 1
ATOM 1637 O O . GLU A 1 210 ? 8.895 60.389 63.078 1.00 54.78 210 GLU A O 1
ATOM 1643 N N . LYS A 1 211 ? 6.855 59.459 63.274 1.00 54.03 211 LYS A N 1
ATOM 1644 C CA . LYS A 1 211 ? 6.637 59.951 64.623 1.00 53.49 211 LYS A CA 1
ATOM 1645 C C . LYS A 1 211 ? 7.094 58.936 65.662 1.00 51.83 211 LYS A C 1
ATOM 1646 O O . LYS A 1 211 ? 6.772 57.750 65.561 1.00 51.66 211 LYS A O 1
ATOM 1652 N N . ILE A 1 212 ? 7.854 59.403 66.653 1.00 49.27 212 ILE A N 1
ATOM 1653 C CA . ILE A 1 212 ? 8.328 58.530 67.721 1.00 47.05 212 ILE A CA 1
ATOM 1654 C C . ILE A 1 212 ? 7.852 59.022 69.091 1.00 45.44 212 ILE A C 1
ATOM 1655 O O . ILE A 1 212 ? 7.694 60.224 69.324 1.00 45.16 212 ILE A O 1
ATOM 1660 N N . LEU A 1 213 ? 7.628 58.071 69.989 1.00 43.17 213 LEU A N 1
ATOM 1661 C CA . LEU A 1 213 ? 7.164 58.352 71.335 1.00 41.61 213 LEU A CA 1
ATOM 1662 C C . LEU A 1 213 ? 8.348 58.500 72.288 1.00 41.48 213 LEU A C 1
ATOM 1663 O O . LEU A 1 213 ? 9.205 57.624 72.353 1.00 42.88 213 LEU A O 1
ATOM 1668 N N . ILE A 1 214 ? 8.409 59.613 73.014 1.00 40.69 214 ILE A N 1
ATOM 1669 C CA . ILE A 1 214 ? 9.481 59.826 73.980 1.00 38.50 214 ILE A CA 1
ATOM 1670 C C . ILE A 1 214 ? 8.904 59.453 75.345 1.00 39.22 214 ILE A C 1
ATOM 1671 O O . ILE A 1 214 ? 7.990 60.110 75.850 1.00 37.18 214 ILE A O 1
ATOM 1676 N N . ILE A 1 215 ? 9.445 58.397 75.938 1.00 37.63 215 ILE A N 1
ATOM 1677 C CA . ILE A 1 215 ? 8.957 57.919 77.215 1.00 37.28 215 ILE A CA 1
ATOM 1678 C C . ILE A 1 215 ? 9.986 58.174 78.318 1.00 37.01 215 ILE A C 1
ATOM 1679 O O . ILE A 1 215 ? 11.104 57.654 78.287 1.00 36.06 215 ILE A O 1
ATOM 1684 N N . LYS A 1 216 ? 9.596 58.999 79.282 1.00 35.60 216 LYS A N 1
ATOM 1685 C CA . LYS A 1 216 ? 10.469 59.375 80.382 1.00 36.66 216 LYS A CA 1
ATOM 1686 C C . LYS A 1 216 ? 10.098 58.710 81.702 1.00 37.09 216 LYS A C 1
ATOM 1687 O O . LYS A 1 216 ? 8.917 58.601 82.041 1.00 34.80 216 LYS A O 1
ATOM 1693 N N . PRO A 1 217 ? 11.110 58.270 82.474 1.00 38.26 217 PRO A N 1
ATOM 1694 C CA . PRO A 1 217 ? 10.836 57.628 83.762 1.00 37.67 217 PRO A CA 1
ATOM 1695 C C . PRO A 1 217 ? 10.018 58.549 84.670 1.00 37.25 217 PRO A C 1
ATOM 1696 O O . PRO A 1 217 ? 9.293 58.074 85.546 1.00 37.58 217 PRO A O 1
ATOM 1700 N N . SER A 1 218 ? 10.120 59.859 84.441 1.00 35.89 218 SER A N 1
ATOM 1701 C CA . SER A 1 218 ? 9.401 60.850 85.249 1.00 36.58 218 SER A CA 1
ATOM 1702 C C . SER A 1 218 ? 7.914 61.017 84.911 1.00 37.06 218 SER A C 1
ATOM 1703 O O . SER A 1 218 ? 7.215 61.790 85.566 1.00 36.16 218 SER A O 1
ATOM 1706 N N . GLU A 1 219 ? 7.435 60.299 83.900 1.00 38.43 219 GLU A N 1
ATOM 1707 C CA . GLU A 1 219 ? 6.033 60.382 83.496 1.00 40.98 219 GLU A CA 1
ATOM 1708 C C . GLU A 1 219 ? 5.281 59.134 83.924 1.00 40.75 219 GLU A C 1
ATOM 1709 O O . GLU A 1 219 ? 4.138 58.933 83.521 1.00 40.74 219 GLU A O 1
ATOM 1715 N N . VAL A 1 220 ? 5.922 58.285 84.717 1.00 40.74 220 VAL A N 1
ATOM 1716 C CA . VAL A 1 220 ? 5.271 57.057 85.171 1.00 43.31 220 VAL A CA 1
ATOM 1717 C C . VAL A 1 220 ? 4.293 57.340 86.319 1.00 43.53 220 VAL A C 1
ATOM 1718 O O . VAL A 1 220 ? 4.598 58.106 87.233 1.00 43.55 220 VAL A O 1
ATOM 1722 N N . LYS A 1 221 ? 3.114 56.727 86.257 1.00 44.62 221 LYS A N 1
ATOM 1723 C CA . LYS A 1 221 ? 2.097 56.926 87.286 1.00 46.48 221 LYS A CA 1
ATOM 1724 C C . LYS A 1 221 ? 2.269 56.028 88.499 1.00 47.87 221 LYS A C 1
ATOM 1725 O O . LYS A 1 221 ? 2.579 54.838 88.376 1.00 48.36 221 LYS A O 1
ATOM 1731 N N . CYS A 1 222 ? 2.061 56.616 89.671 1.00 48.91 222 CYS A N 1
ATOM 1732 C CA . CYS A 1 222 ? 2.125 55.889 90.930 1.00 49.32 222 CYS A CA 1
ATOM 1733 C C . CYS A 1 222 ? 1.060 54.785 90.841 1.00 50.20 222 CYS A C 1
ATOM 1734 O O . CYS A 1 222 ? -0.122 55.067 90.666 1.00 49.82 222 CYS A O 1
ATOM 1737 N N . LYS A 1 223 ? 1.488 53.530 90.937 1.00 51.97 223 LYS A N 1
ATOM 1738 C CA . LYS A 1 223 ? 0.580 52.386 90.852 1.00 53.82 223 LYS A CA 1
ATOM 1739 C C . LYS A 1 223 ? -0.771 52.535 91.584 1.00 53.54 223 LYS A C 1
ATOM 1740 O O . LYS A 1 223 ? -1.779 51.979 91.142 1.00 53.43 223 LYS A O 1
ATOM 1746 N N . LYS A 1 224 ? -0.799 53.277 92.689 1.00 53.24 224 LYS A N 1
ATOM 1747 C CA . LYS A 1 224 ? -2.036 53.470 93.456 1.00 54.24 224 LYS A CA 1
ATOM 1748 C C . LYS A 1 224 ? -3.101 54.301 92.726 1.00 54.73 224 LYS A C 1
ATOM 1749 O O . LYS A 1 224 ? -4.246 54.401 93.181 1.00 55.61 224 LYS A O 1
ATOM 1755 N N . GLU A 1 225 ? -2.730 54.897 91.601 1.00 53.21 225 GLU A N 1
ATOM 1756 C CA . GLU A 1 225 ? -3.663 55.711 90.841 1.00 54.43 225 GLU A CA 1
ATOM 1757 C C . GLU A 1 225 ? -4.087 55.019 89.556 1.00 55.02 225 GLU A C 1
ATOM 1758 O O . GLU A 1 225 ? -4.755 55.611 88.710 1.00 55.94 225 GLU A O 1
ATOM 1764 N N . GLU A 1 226 ? -3.697 53.757 89.423 1.00 55.69 226 GLU A N 1
ATOM 1765 C CA . GLU A 1 226 ? -4.023 52.964 88.244 1.00 57.19 226 GLU A CA 1
ATOM 1766 C C . GLU A 1 226 ? -5.380 52.289 88.422 1.00 55.82 226 GLU A C 1
ATOM 1767 O O . GLU A 1 226 ? -5.650 51.692 89.461 1.00 55.89 226 GLU A O 1
ATOM 1773 N N . ILE A 1 227 ? -6.225 52.379 87.402 1.00 54.32 227 ILE A N 1
ATOM 1774 C CA . ILE A 1 227 ? -7.552 51.770 87.444 1.00 52.52 227 ILE A CA 1
ATOM 1775 C C . ILE A 1 227 ? -7.483 50.318 87.928 1.00 52.45 227 ILE A C 1
ATOM 1776 O O . ILE A 1 227 ? -6.852 49.491 87.238 1.00 52.05 227 ILE A O 1
ATOM 1781 N N . LEU B 1 6 ? 30.046 14.991 88.727 1.00 45.14 6 LEU B N 1
ATOM 1782 C CA . LEU B 1 6 ? 30.687 16.304 89.040 1.00 46.90 6 LEU B CA 1
ATOM 1783 C C . LEU B 1 6 ? 29.755 17.449 88.610 1.00 46.24 6 LEU B C 1
ATOM 1784 O O . LEU B 1 6 ? 29.504 18.388 89.370 1.00 44.75 6 LEU B O 1
ATOM 1789 N N . VAL B 1 7 ? 29.235 17.369 87.390 1.00 44.69 7 VAL B N 1
ATOM 1790 C CA . VAL B 1 7 ? 28.332 18.398 86.902 1.00 42.76 7 VAL B CA 1
ATOM 1791 C C . VAL B 1 7 ? 26.935 17.821 86.753 1.00 40.73 7 VAL B C 1
ATOM 1792 O O . VAL B 1 7 ? 26.748 16.762 86.165 1.00 40.02 7 VAL B O 1
ATOM 1796 N N . ALA B 1 8 ? 25.953 18.519 87.307 1.00 40.08 8 ALA B N 1
ATOM 1797 C CA . ALA B 1 8 ? 24.575 18.065 87.238 1.00 40.94 8 ALA B CA 1
ATOM 1798 C C . ALA B 1 8 ? 24.168 17.801 85.796 1.00 40.81 8 ALA B C 1
ATOM 1799 O O . ALA B 1 8 ? 24.700 18.404 84.878 1.00 39.51 8 ALA B O 1
ATOM 1801 N N . VAL B 1 9 ? 23.235 16.877 85.613 1.00 42.91 9 VAL B N 1
ATOM 1802 C CA . VAL B 1 9 ? 22.681 16.550 84.301 1.00 47.02 9 VAL B CA 1
ATOM 1803 C C . VAL B 1 9 ? 21.233 16.232 84.647 1.00 48.64 9 VAL B C 1
ATOM 1804 O O . VAL B 1 9 ? 20.841 16.439 85.789 1.00 49.41 9 VAL B O 1
ATOM 1808 N N . ASN B 1 10 ? 20.424 15.744 83.715 1.00 52.19 10 ASN B N 1
ATOM 1809 C CA . ASN B 1 10 ? 19.052 15.457 84.109 1.00 55.51 10 ASN B CA 1
ATOM 1810 C C . ASN B 1 10 ? 18.897 14.238 85.041 1.00 56.03 10 ASN B C 1
ATOM 1811 O O . ASN B 1 10 ? 18.561 13.129 84.620 1.00 56.02 10 ASN B O 1
ATOM 1816 N N . GLU B 1 11 ? 19.164 14.483 86.319 1.00 55.40 11 GLU B N 1
ATOM 1817 C CA . GLU B 1 11 ? 19.053 13.503 87.392 1.00 53.56 11 GLU B CA 1
ATOM 1818 C C . GLU B 1 11 ? 18.062 14.185 88.336 1.00 53.35 11 GLU B C 1
ATOM 1819 O O . GLU B 1 11 ? 17.720 13.669 89.400 1.00 52.42 11 GLU B O 1
ATOM 1825 N N . LEU B 1 12 ? 17.633 15.374 87.923 1.00 53.16 12 LEU B N 1
ATOM 1826 C CA . LEU B 1 12 ? 16.701 16.194 88.681 1.00 54.46 12 LEU B CA 1
ATOM 1827 C C . LEU B 1 12 ? 15.269 15.740 88.443 1.00 55.42 12 LEU B C 1
ATOM 1828 O O . LEU B 1 12 ? 14.823 15.594 87.301 1.00 56.79 12 LEU B O 1
ATOM 1833 N N . ASN B 1 13 ? 14.552 15.519 89.533 1.00 54.12 13 ASN B N 1
ATOM 1834 C CA . ASN B 1 13 ? 13.176 15.079 89.450 1.00 53.52 13 ASN B CA 1
ATOM 1835 C C . ASN B 1 13 ? 12.266 16.049 90.190 1.00 52.40 13 ASN B C 1
ATOM 1836 O O . ASN B 1 13 ? 12.725 17.006 90.812 1.00 50.55 13 ASN B O 1
ATOM 1841 N N . GLU B 1 14 ? 10.970 15.780 90.110 1.00 52.29 14 GLU B N 1
ATOM 1842 C CA . GLU B 1 14 ? 9.951 16.584 90.758 1.00 52.31 14 GLU B CA 1
ATOM 1843 C C . GLU B 1 14 ? 10.264 16.798 92.242 1.00 51.59 14 GLU B C 1
ATOM 1844 O O . GLU B 1 14 ? 10.059 17.884 92.772 1.00 51.21 14 GLU B O 1
ATOM 1850 N N . ASN B 1 15 ? 10.780 15.770 92.906 1.00 50.97 15 ASN B N 1
ATOM 1851 C CA . ASN B 1 15 ? 11.106 15.867 94.325 1.00 50.33 15 ASN B CA 1
ATOM 1852 C C . ASN B 1 15 ? 12.306 16.777 94.585 1.00 49.42 15 ASN B C 1
ATOM 1853 O O . ASN B 1 15 ? 12.345 17.493 95.587 1.00 50.17 15 ASN B O 1
ATOM 1858 N N . LEU B 1 16 ? 13.284 16.746 93.685 1.00 47.52 16 LEU B N 1
ATOM 1859 C CA . LEU B 1 16 ? 14.478 17.578 93.817 1.00 43.37 16 LEU B CA 1
ATOM 1860 C C . LEU B 1 16 ? 14.093 19.041 93.551 1.00 39.41 16 LEU B C 1
ATOM 1861 O O . LEU B 1 16 ? 14.559 19.963 94.222 1.00 36.20 16 LEU B O 1
ATOM 1866 N N . GLY B 1 17 ? 13.237 19.245 92.560 1.00 36.39 17 GLY B N 1
ATOM 1867 C CA . GLY B 1 17 ? 12.787 20.591 92.266 1.00 35.31 17 GLY B CA 1
ATOM 1868 C C . GLY B 1 17 ? 12.142 21.181 93.513 1.00 35.68 17 GLY B C 1
ATOM 1869 O O . GLY B 1 17 ? 12.347 22.352 93.824 1.00 36.74 17 GLY B O 1
ATOM 1870 N N . LYS B 1 18 ? 11.363 20.371 94.232 1.00 34.92 18 LYS B N 1
ATOM 1871 C CA . LYS B 1 18 ? 10.700 20.831 95.448 1.00 34.99 18 LYS B CA 1
ATOM 1872 C C . LYS B 1 18 ? 11.762 21.247 96.464 1.00 33.23 18 LYS B C 1
ATOM 1873 O O . LYS B 1 18 ? 11.636 22.273 97.135 1.00 31.45 18 LYS B O 1
ATOM 1879 N N . VAL B 1 19 ? 12.816 20.447 96.565 1.00 31.68 19 VAL B N 1
ATOM 1880 C CA . VAL B 1 19 ? 13.898 20.751 97.484 1.00 31.49 19 VAL B CA 1
ATOM 1881 C C . VAL B 1 19 ? 14.551 22.073 97.076 1.00 31.12 19 VAL B C 1
ATOM 1882 O O . VAL B 1 19 ? 14.843 22.909 97.922 1.00 32.75 19 VAL B O 1
ATOM 1886 N N . LEU B 1 20 ? 14.765 22.271 95.778 1.00 31.87 20 LEU B N 1
ATOM 1887 C CA . LEU B 1 20 ? 15.372 23.509 95.297 1.00 30.28 20 LEU B CA 1
ATOM 1888 C C . LEU B 1 20 ? 14.478 24.703 95.629 1.00 28.75 20 LEU B C 1
ATOM 1889 O O . LEU B 1 20 ? 14.957 25.745 96.080 1.00 28.60 20 LEU B O 1
ATOM 1894 N N . ILE B 1 21 ? 13.178 24.537 95.399 1.00 26.71 21 ILE B N 1
ATOM 1895 C CA . ILE B 1 21 ? 12.208 25.577 95.688 1.00 26.21 21 ILE B CA 1
ATOM 1896 C C . ILE B 1 21 ? 12.226 25.895 97.187 1.00 27.62 21 ILE B C 1
ATOM 1897 O O . ILE B 1 21 ? 12.098 27.052 97.581 1.00 27.06 21 ILE B O 1
ATOM 1902 N N . LYS B 1 22 ? 12.401 24.875 98.020 1.00 26.95 22 LYS B N 1
ATOM 1903 C CA . LYS B 1 22 ? 12.468 25.103 99.450 1.00 28.51 22 LYS B CA 1
ATOM 1904 C C . LYS B 1 22 ? 13.746 25.875 99.773 1.00 28.49 22 LYS B C 1
ATOM 1905 O O . LYS B 1 22 ? 13.729 26.822 100.570 1.00 27.57 22 LYS B O 1
ATOM 1911 N N . ILE B 1 23 ? 14.857 25.471 99.162 1.00 26.89 23 ILE B N 1
ATOM 1912 C CA . ILE B 1 23 ? 16.116 26.161 99.393 1.00 26.95 23 ILE B CA 1
ATOM 1913 C C . ILE B 1 23 ? 15.937 27.626 99.013 1.00 29.29 23 ILE B C 1
ATOM 1914 O O . ILE B 1 23 ? 16.403 28.537 99.712 1.00 31.40 23 ILE B O 1
ATOM 1919 N N . ALA B 1 24 ? 15.251 27.840 97.896 1.00 27.88 24 ALA B N 1
ATOM 1920 C CA . ALA B 1 24 ? 14.979 29.177 97.399 1.00 25.69 24 ALA B CA 1
ATOM 1921 C C . ALA B 1 24 ? 14.129 29.966 98.396 1.00 26.19 24 ALA B C 1
ATOM 1922 O O . ALA B 1 24 ? 14.460 31.098 98.755 1.00 26.55 24 ALA B O 1
ATOM 1924 N N . ARG B 1 25 ? 13.030 29.366 98.841 1.00 26.49 25 ARG B N 1
ATOM 1925 C CA . ARG B 1 25 ? 12.147 30.035 99.783 1.00 27.62 25 ARG B CA 1
ATOM 1926 C C . ARG B 1 25 ? 12.812 30.289 101.135 1.00 27.32 25 ARG B C 1
ATOM 1927 O O . ARG B 1 25 ? 12.659 31.375 101.695 1.00 27.05 25 ARG B O 1
ATOM 1935 N N . ASP B 1 26 ? 13.558 29.317 101.659 1.00 27.17 26 ASP B N 1
ATOM 1936 C CA . ASP B 1 26 ? 14.221 29.526 102.950 1.00 26.78 26 ASP B CA 1
ATOM 1937 C C . ASP B 1 26 ? 15.317 30.581 102.865 1.00 27.87 26 ASP B C 1
ATOM 1938 O O . ASP B 1 26 ? 15.510 31.352 103.804 1.00 28.23 26 ASP B O 1
ATOM 1943 N N . SER B 1 27 ? 16.035 30.618 101.747 1.00 26.50 27 SER B N 1
ATOM 1944 C CA . SER B 1 27 ? 17.096 31.610 101.588 1.00 29.18 27 SER B CA 1
ATOM 1945 C C . SER B 1 27 ? 16.497 33.018 101.634 1.00 29.42 27 SER B C 1
ATOM 1946 O O . SER B 1 27 ? 16.991 33.898 102.353 1.00 30.16 27 SER B O 1
ATOM 1949 N N . ILE B 1 28 ? 15.442 33.226 100.850 1.00 28.13 28 ILE B N 1
ATOM 1950 C CA . ILE B 1 28 ? 14.756 34.511 100.814 1.00 27.48 28 ILE B CA 1
ATOM 1951 C C . ILE B 1 28 ? 14.285 34.835 102.235 1.00 27.07 28 ILE B C 1
ATOM 1952 O O . ILE B 1 28 ? 14.539 35.919 102.738 1.00 27.33 28 ILE B O 1
ATOM 1957 N N . ALA B 1 29 ? 13.606 33.879 102.866 1.00 28.03 29 ALA B N 1
ATOM 1958 C CA . ALA B 1 29 ? 13.086 34.038 104.224 1.00 31.65 29 ALA B CA 1
ATOM 1959 C C . ALA B 1 29 ? 14.187 34.503 105.162 1.00 33.45 29 ALA B C 1
ATOM 1960 O O . ALA B 1 29 ? 13.982 35.388 105.988 1.00 33.65 29 ALA B O 1
ATOM 1962 N N . ASN B 1 30 ? 15.359 33.890 105.016 1.00 35.56 30 ASN B N 1
ATOM 1963 C CA . ASN B 1 30 ? 16.517 34.214 105.829 1.00 35.49 30 ASN B C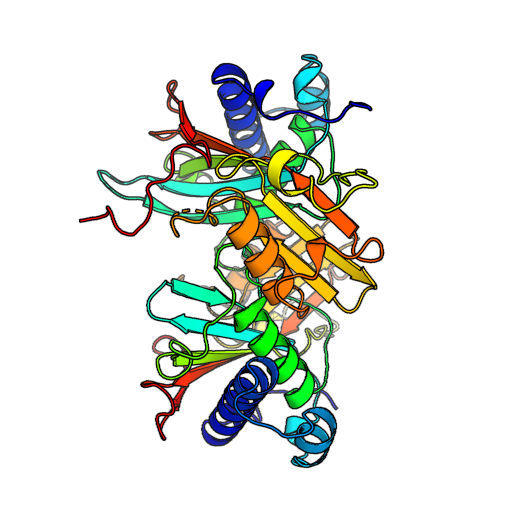A 1
ATOM 1964 C C . ASN B 1 30 ? 16.888 35.667 105.636 1.00 35.26 30 ASN B C 1
ATOM 1965 O O . ASN B 1 30 ? 16.886 36.437 106.588 1.00 35.61 30 ASN B O 1
ATOM 1970 N N . LYS B 1 31 ? 17.197 36.040 104.397 1.00 36.51 31 LYS B N 1
ATOM 1971 C CA . LYS B 1 31 ? 17.574 37.414 104.086 1.00 35.89 31 LYS B CA 1
ATOM 1972 C C . LYS B 1 31 ? 16.485 38.419 104.460 1.00 36.07 31 LYS B C 1
ATOM 1973 O O . LYS B 1 31 ? 16.773 39.595 104.663 1.00 34.39 31 LYS B O 1
ATOM 1979 N N . LEU B 1 32 ? 15.238 37.961 104.558 1.00 36.10 32 LEU B N 1
ATOM 1980 C CA . LEU B 1 32 ? 14.145 38.851 104.954 1.00 37.33 32 LEU B CA 1
ATOM 1981 C C . LEU B 1 32 ? 14.158 39.004 106.473 1.00 37.76 32 LEU B C 1
ATOM 1982 O O . LEU B 1 32 ? 13.571 39.935 107.019 1.00 39.69 32 LEU B O 1
ATOM 1987 N N . GLY B 1 33 ? 14.843 38.083 107.145 1.00 37.84 33 GLY B N 1
ATOM 1988 C CA . GLY B 1 33 ? 14.921 38.113 108.596 1.00 37.53 33 GLY B CA 1
ATOM 1989 C C . GLY B 1 33 ? 13.784 37.323 109.204 1.00 36.92 33 GLY B C 1
ATOM 1990 O O . GLY B 1 33 ? 13.475 37.476 110.375 1.00 38.77 33 GLY B O 1
ATOM 1991 N N . ILE B 1 34 ? 13.165 36.465 108.399 1.00 38.25 34 ILE B N 1
ATOM 1992 C CA . ILE B 1 34 ? 12.041 35.649 108.847 1.00 37.67 34 ILE B CA 1
ATOM 1993 C C . ILE B 1 34 ? 12.464 34.270 109.331 1.00 39.75 34 ILE B C 1
ATOM 1994 O O . ILE B 1 34 ? 11.917 33.753 110.313 1.00 38.33 34 ILE B O 1
ATOM 1999 N N . LEU B 1 35 ? 13.420 33.675 108.623 1.00 40.83 35 LEU B N 1
ATOM 2000 C CA . LEU B 1 35 ? 13.920 32.349 108.963 1.00 43.05 35 LEU B CA 1
ATOM 2001 C C . LEU B 1 35 ? 15.321 32.533 109.519 1.00 45.32 35 LEU B C 1
ATOM 2002 O O . LEU B 1 35 ? 16.296 32.594 108.766 1.00 46.48 35 LEU B O 1
ATOM 2007 N N . LYS B 1 36 ? 15.411 32.635 110.840 1.00 47.28 36 LYS B N 1
ATOM 2008 C CA . LYS B 1 36 ? 16.691 32.834 111.506 1.00 49.93 36 LYS B CA 1
ATOM 2009 C C . LYS B 1 36 ? 17.509 31.548 111.631 1.00 50.17 36 LYS B C 1
ATOM 2010 O O . LYS B 1 36 ? 17.464 30.842 112.642 1.00 50.35 36 LYS B O 1
ATOM 2016 N N . ILE B 1 37 ? 18.257 31.263 110.575 1.00 49.78 37 ILE B N 1
ATOM 2017 C CA . ILE B 1 37 ? 19.111 30.092 110.501 1.00 49.76 37 ILE B CA 1
ATOM 2018 C C . ILE B 1 37 ? 20.409 30.565 109.867 1.00 50.00 37 ILE B C 1
ATOM 2019 O O . ILE B 1 37 ? 20.447 31.636 109.262 1.00 49.75 37 ILE B O 1
ATOM 2024 N N . ASN B 1 38 ? 21.479 29.796 110.016 1.00 50.14 38 ASN B N 1
ATOM 2025 C CA . ASN B 1 38 ? 22.728 30.192 109.383 1.00 50.82 38 ASN B CA 1
ATOM 2026 C C . ASN B 1 38 ? 22.673 29.584 107.996 1.00 50.06 38 ASN B C 1
ATOM 2027 O O . ASN B 1 38 ? 22.916 28.390 107.833 1.00 50.13 38 ASN B O 1
ATOM 2032 N N . LEU B 1 39 ? 22.344 30.405 107.003 1.00 49.80 39 LEU B N 1
ATOM 2033 C CA . LEU B 1 39 ? 22.224 29.929 105.629 1.00 50.60 39 LEU B CA 1
ATOM 2034 C C . LEU B 1 39 ? 23.380 29.015 105.226 1.00 50.15 39 LEU B C 1
ATOM 2035 O O . LEU B 1 39 ? 23.152 27.949 104.643 1.00 47.81 39 LEU B O 1
ATOM 2040 N N . GLU B 1 40 ? 24.609 29.424 105.547 1.00 51.30 40 GLU B N 1
ATOM 2041 C CA . GLU B 1 40 ? 25.796 28.624 105.237 1.00 54.53 40 GLU B CA 1
ATOM 2042 C C . GLU B 1 40 ? 25.645 27.196 105.753 1.00 54.53 40 GLU B C 1
ATOM 2043 O O . GLU B 1 40 ? 25.695 26.235 104.987 1.00 55.68 40 GLU B O 1
ATOM 2049 N N . ASP B 1 41 ? 25.482 27.065 107.067 1.00 53.42 41 ASP B N 1
ATOM 2050 C CA . ASP B 1 41 ? 25.338 25.757 107.683 1.00 52.50 41 ASP B CA 1
ATOM 2051 C C . ASP B 1 41 ? 24.134 25.034 107.110 1.00 50.40 41 ASP B C 1
ATOM 2052 O O . ASP B 1 41 ? 24.171 23.821 106.902 1.00 52.01 41 ASP B O 1
ATOM 2057 N N . TYR B 1 42 ? 23.062 25.779 106.861 1.00 47.65 42 TYR B N 1
ATOM 2058 C CA . TYR B 1 42 ? 21.846 25.205 106.294 1.00 44.54 42 TYR B CA 1
ATOM 2059 C C . TYR B 1 42 ? 22.158 24.512 104.966 1.00 43.50 42 TYR B C 1
ATOM 2060 O O . TYR B 1 42 ? 21.761 23.374 104.744 1.00 42.91 42 TYR B O 1
ATOM 2069 N N . LEU B 1 43 ? 22.871 25.211 104.087 1.00 42.85 43 LEU B N 1
ATOM 2070 C CA . LEU B 1 43 ? 23.237 24.657 102.789 1.00 43.91 43 LEU B CA 1
ATOM 2071 C C . LEU B 1 43 ? 24.238 23.507 102.933 1.00 45.01 43 LEU B C 1
ATOM 2072 O O . LEU B 1 43 ? 24.192 22.546 102.172 1.00 44.84 43 LEU B O 1
ATOM 2077 N N . SER B 1 44 ? 25.137 23.603 103.910 1.00 45.92 44 SER B N 1
ATOM 2078 C CA . SER B 1 44 ? 26.122 22.549 104.138 1.00 47.36 44 SER B CA 1
ATOM 2079 C C . SER B 1 44 ? 25.421 21.330 104.730 1.00 49.99 44 SER B C 1
ATOM 2080 O O . SER B 1 44 ? 25.865 20.196 104.564 1.00 50.66 44 SER B O 1
ATOM 2083 N N . SER B 1 45 ? 24.311 21.579 105.416 1.00 53.22 45 SER B N 1
ATOM 2084 C CA . SER B 1 45 ? 23.524 20.521 106.035 1.00 55.44 45 SER B CA 1
ATOM 2085 C C . SER B 1 45 ? 22.995 19.569 104.972 1.00 56.70 45 SER B C 1
ATOM 2086 O O . SER B 1 45 ? 23.125 18.352 105.097 1.00 58.71 45 SER B O 1
ATOM 2089 N N . LEU B 1 46 ? 22.389 20.124 103.927 1.00 56.92 46 LEU B N 1
ATOM 2090 C CA . LEU B 1 46 ? 21.858 19.311 102.837 1.00 55.90 46 LEU B CA 1
ATOM 2091 C C . LEU B 1 46 ? 23.059 18.642 102.174 1.00 57.17 46 LEU B C 1
ATOM 2092 O O . LEU B 1 46 ? 23.895 19.309 101.560 1.00 56.40 46 LEU B O 1
ATOM 2097 N N . ASN B 1 47 ? 23.154 17.324 102.318 1.00 58.55 47 ASN B N 1
ATOM 2098 C CA . ASN B 1 47 ? 24.282 16.591 101.758 1.00 59.57 47 ASN B CA 1
ATOM 2099 C C . ASN B 1 47 ? 23.939 15.692 100.583 1.00 59.94 47 ASN B C 1
ATOM 2100 O O . ASN B 1 47 ? 24.766 14.877 100.168 1.00 61.17 47 ASN B O 1
ATOM 2105 N N . ASP B 1 48 ? 22.728 15.837 100.046 1.00 59.65 48 ASP B N 1
ATOM 2106 C CA . ASP B 1 48 ? 22.318 15.038 98.895 1.00 58.36 48 ASP B CA 1
ATOM 2107 C C . ASP B 1 48 ? 23.332 15.275 97.780 1.00 55.98 48 ASP B C 1
ATOM 2108 O O . ASP B 1 48 ? 23.541 16.405 97.355 1.00 56.47 48 ASP B O 1
ATOM 2113 N N . PRO B 1 49 ? 23.970 14.208 97.291 1.00 53.99 49 PRO B N 1
ATOM 2114 C CA . PRO B 1 49 ? 24.972 14.289 96.224 1.00 52.36 49 PRO B CA 1
ATOM 2115 C C . PRO B 1 49 ? 24.620 15.204 95.053 1.00 51.17 49 PRO B C 1
ATOM 2116 O O . PRO B 1 49 ? 25.366 16.128 94.733 1.00 50.93 49 PRO B O 1
ATOM 2120 N N . ILE B 1 50 ? 23.486 14.944 94.412 1.00 49.98 50 ILE B N 1
ATOM 2121 C CA . ILE B 1 50 ? 23.063 15.743 93.271 1.00 50.06 50 ILE B CA 1
ATOM 2122 C C . ILE B 1 50 ? 22.986 17.240 93.588 1.00 49.05 50 ILE B C 1
ATOM 2123 O O . ILE B 1 50 ? 23.319 18.067 92.741 1.00 48.83 50 ILE B O 1
ATOM 2128 N N . LEU B 1 51 ? 22.562 17.584 94.805 1.00 47.70 51 LEU B N 1
ATOM 2129 C CA . LEU B 1 51 ? 22.456 18.988 95.215 1.00 46.12 51 LEU B CA 1
ATOM 2130 C C . LEU B 1 51 ? 23.801 19.676 95.237 1.00 45.23 51 LEU B C 1
ATOM 2131 O O . LEU B 1 51 ? 23.883 20.902 95.228 1.00 46.68 51 LEU B O 1
ATOM 2136 N N . ASN B 1 52 ? 24.859 18.882 95.287 1.00 44.78 52 ASN B N 1
ATOM 2137 C CA . ASN B 1 52 ? 26.203 19.428 95.316 1.00 45.04 52 ASN B CA 1
ATOM 2138 C C . ASN B 1 52 ? 26.771 19.486 93.905 1.00 44.40 52 ASN B C 1
ATOM 2139 O O . ASN B 1 52 ? 27.805 20.110 93.673 1.00 43.72 52 ASN B O 1
ATOM 2144 N N . LYS B 1 53 ? 26.097 18.832 92.961 1.00 43.05 53 LYS B N 1
ATOM 2145 C CA . LYS B 1 53 ? 26.569 18.839 91.585 1.00 43.47 53 LYS B CA 1
ATOM 2146 C C . LYS B 1 53 ? 26.464 20.245 91.018 1.00 42.71 53 LYS B C 1
ATOM 2147 O O . LYS B 1 53 ? 25.593 21.024 91.410 1.00 44.08 53 LYS B O 1
ATOM 2153 N N . LYS B 1 54 ? 27.366 20.566 90.102 1.00 40.47 54 LYS B N 1
ATOM 2154 C CA . LYS B 1 54 ? 27.410 21.893 89.514 1.00 40.93 54 LYS B CA 1
ATOM 2155 C C . LYS B 1 54 ? 26.504 22.117 88.311 1.00 38.99 54 LYS B C 1
ATOM 2156 O O . LYS B 1 54 ? 26.284 21.227 87.486 1.00 37.25 54 LYS B O 1
ATOM 2162 N N . GLY B 1 55 ? 25.983 23.332 88.233 1.00 37.12 55 GLY B N 1
ATOM 2163 C CA . GLY B 1 55 ? 25.119 23.709 87.136 1.00 36.33 55 GLY B CA 1
ATOM 2164 C C . GLY B 1 55 ? 24.796 25.186 87.213 1.00 35.82 55 GLY B C 1
ATOM 2165 O O . GLY B 1 55 ? 25.360 25.920 88.031 1.00 34.02 55 GLY B O 1
ATOM 2166 N N . LEU B 1 56 ? 23.892 25.625 86.345 1.00 35.33 56 LEU B N 1
ATOM 2167 C CA . LEU B 1 56 ? 23.463 27.014 86.320 1.00 35.77 56 LEU B CA 1
ATOM 2168 C C . LEU B 1 56 ? 22.035 27.076 86.861 1.00 35.09 56 LEU B C 1
ATOM 2169 O O . LEU B 1 56 ? 21.309 26.082 86.846 1.00 35.46 56 LEU B O 1
ATOM 2174 N N . ALA B 1 57 ? 21.632 28.239 87.348 1.00 34.05 57 ALA B N 1
ATOM 2175 C CA . ALA B 1 57 ? 20.297 28.381 87.904 1.00 32.73 57 ALA B CA 1
ATOM 2176 C C . ALA B 1 57 ? 19.768 29.795 87.737 1.00 31.20 57 ALA B C 1
ATOM 2177 O O . ALA B 1 57 ? 20.534 30.749 87.674 1.00 30.98 57 ALA B O 1
ATOM 2179 N N . PHE B 1 58 ? 18.450 29.912 87.645 1.00 30.38 58 PHE B N 1
ATOM 2180 C CA . PHE B 1 58 ? 17.795 31.203 87.519 1.00 31.62 58 PHE B CA 1
ATOM 2181 C C . PHE B 1 58 ? 16.468 31.069 88.249 1.00 30.74 58 PHE B C 1
ATOM 2182 O O . PHE B 1 58 ? 15.787 30.047 88.139 1.00 31.08 58 PHE B O 1
ATOM 2190 N N . VAL B 1 59 ? 16.098 32.095 88.999 1.00 31.08 59 VAL B N 1
ATOM 2191 C CA . VAL B 1 59 ? 14.857 32.043 89.741 1.00 29.28 59 VAL B CA 1
ATOM 2192 C C . VAL B 1 59 ? 13.957 33.205 89.428 1.00 30.31 59 VAL B C 1
ATOM 2193 O O . VAL B 1 59 ? 14.400 34.350 89.366 1.00 30.80 59 VAL B O 1
ATOM 2197 N N . THR B 1 60 ? 12.683 32.904 89.226 1.00 30.47 60 THR B N 1
ATOM 2198 C CA . THR B 1 60 ? 11.708 33.946 88.981 1.00 30.57 60 THR B CA 1
ATOM 2199 C C . THR B 1 60 ? 10.699 33.858 90.115 1.00 31.62 60 THR B C 1
ATOM 2200 O O . THR B 1 60 ? 10.373 32.764 90.577 1.00 30.90 60 THR B O 1
ATOM 2204 N N . LEU B 1 61 ? 10.231 35.010 90.583 1.00 32.04 61 LEU B N 1
ATOM 2205 C CA . LEU B 1 61 ? 9.251 35.055 91.662 1.00 33.80 61 LEU B CA 1
ATOM 2206 C C . LEU B 1 61 ? 7.964 35.713 91.187 1.00 34.74 61 LEU B C 1
ATOM 2207 O O . LEU B 1 61 ? 7.997 36.746 90.515 1.00 34.70 61 LEU B O 1
ATOM 2212 N N . GLU B 1 62 ? 6.835 35.100 91.522 1.00 35.29 62 GLU B N 1
ATOM 2213 C CA . GLU B 1 62 ? 5.537 35.644 91.146 1.00 37.69 62 GLU B CA 1
ATOM 2214 C C . GLU B 1 62 ? 4.904 36.240 92.396 1.00 36.75 62 GLU B C 1
ATOM 2215 O O . GLU B 1 62 ? 4.425 35.523 93.275 1.00 32.17 62 GLU B O 1
ATOM 2221 N N . THR B 1 63 ? 4.938 37.565 92.469 1.00 38.05 63 THR B N 1
ATOM 2222 C CA . THR B 1 63 ? 4.395 38.303 93.606 1.00 41.69 63 THR B CA 1
ATOM 2223 C C . THR B 1 63 ? 3.197 39.134 93.167 1.00 42.60 63 THR B C 1
ATOM 2224 O O . THR B 1 63 ? 2.858 39.170 91.985 1.00 42.99 63 THR B O 1
ATOM 2228 N N . TYR B 1 64 ? 2.574 39.816 94.122 1.00 45.76 64 TYR B N 1
ATOM 2229 C CA . TYR B 1 64 ? 1.415 40.649 93.826 1.00 49.63 64 TYR B CA 1
ATOM 2230 C C . TYR B 1 64 ? 1.765 41.983 93.166 1.00 50.07 64 TYR B C 1
ATOM 2231 O O . TYR B 1 64 ? 0.877 42.797 92.915 1.00 49.90 64 TYR B O 1
ATOM 2240 N N . TYR B 1 65 ? 3.053 42.204 92.894 1.00 51.13 65 TYR B N 1
ATOM 2241 C CA . TYR B 1 65 ? 3.493 43.422 92.208 1.00 52.01 65 TYR B CA 1
ATOM 2242 C C . TYR B 1 65 ? 4.309 43.112 90.944 1.00 51.11 65 TYR B C 1
ATOM 2243 O O . TYR B 1 65 ? 4.849 44.020 90.305 1.00 51.00 65 TYR B O 1
ATOM 2252 N N . GLY B 1 66 ? 4.398 41.831 90.585 1.00 48.94 66 GLY B N 1
ATOM 2253 C CA . GLY B 1 66 ? 5.132 41.453 89.390 1.00 46.29 66 GLY B CA 1
ATOM 2254 C C . GLY B 1 66 ? 6.014 40.222 89.507 1.00 44.96 66 GLY B C 1
ATOM 2255 O O . GLY B 1 66 ? 6.118 39.604 90.563 1.00 43.69 66 GLY B O 1
ATOM 2256 N N . ASN B 1 67 ? 6.659 39.879 88.400 1.00 42.55 67 ASN B N 1
ATOM 2257 C CA . ASN B 1 67 ? 7.541 38.729 88.338 1.00 42.94 67 ASN B CA 1
ATOM 2258 C C . ASN B 1 67 ? 9.002 39.128 88.445 1.00 42.19 67 ASN B C 1
ATOM 2259 O O . ASN B 1 67 ? 9.596 39.579 87.470 1.00 41.08 67 ASN B O 1
ATOM 2264 N N . SER B 1 68 ? 9.573 38.960 89.632 1.00 41.27 68 SER B N 1
ATOM 2265 C CA . SER B 1 68 ? 10.977 39.294 89.864 1.00 42.78 68 SER B CA 1
ATOM 2266 C C . SER B 1 68 ? 11.824 38.133 89.356 1.00 42.39 68 SER B C 1
ATOM 2267 O O . SER B 1 68 ? 11.395 36.985 89.424 1.00 44.44 68 SER B O 1
ATOM 2270 N N . THR B 1 69 ? 13.027 38.417 88.866 1.00 42.04 69 THR B N 1
ATOM 2271 C CA . THR B 1 69 ? 13.864 37.348 88.341 1.00 43.38 69 THR B CA 1
ATOM 2272 C C . THR B 1 69 ? 15.366 37.447 88.612 1.00 43.22 69 THR B C 1
ATOM 2273 O O . THR B 1 69 ? 15.913 38.530 88.779 1.00 42.00 69 THR B O 1
ATOM 2277 N N . SER B 1 70 ? 16.003 36.280 88.662 1.00 46.84 70 SER B N 1
ATOM 2278 C CA . SER B 1 70 ? 17.438 36.128 88.888 1.00 50.57 70 SER B CA 1
ATOM 2279 C C . SER B 1 70 ? 18.206 37.024 87.908 1.00 52.70 70 SER B C 1
ATOM 2280 O O . SER B 1 70 ? 19.257 37.565 88.246 1.00 52.04 70 SER B O 1
ATOM 2283 N N . LEU B 1 71 ? 17.667 37.175 86.700 1.00 56.77 71 LEU B N 1
ATOM 2284 C CA . LEU B 1 71 ? 18.257 38.037 85.665 1.00 61.65 71 LEU B CA 1
ATOM 2285 C C . LEU B 1 71 ? 17.422 39.326 85.564 1.00 64.21 71 LEU B C 1
ATOM 2286 O O . LEU B 1 71 ? 16.389 39.440 86.221 1.00 65.18 71 LEU B O 1
ATOM 2291 N N . ARG B 1 72 ? 17.859 40.304 84.772 1.00 67.58 72 ARG B N 1
ATOM 2292 C CA . ARG B 1 72 ? 17.064 41.535 84.624 1.00 69.41 72 ARG B CA 1
ATOM 2293 C C . ARG B 1 72 ? 16.370 41.476 83.264 1.00 70.49 72 ARG B C 1
ATOM 2294 O O . ARG B 1 72 ? 15.249 41.961 83.101 1.00 71.36 72 ARG B O 1
ATOM 2302 N N . GLY B 1 73 ? 17.053 40.863 82.298 1.00 71.20 73 GLY B N 1
ATOM 2303 C CA . GLY B 1 73 ? 16.521 40.731 80.955 1.00 71.14 73 GLY B CA 1
ATOM 2304 C C . GLY B 1 73 ? 17.411 41.368 79.901 1.00 71.46 73 GLY B C 1
ATOM 2305 O O . GLY B 1 73 ? 17.924 42.470 80.099 1.00 71.75 73 GLY B O 1
ATOM 2306 N N . CYS B 1 74 ? 17.614 40.656 78.794 1.00 70.96 74 CYS B N 1
ATOM 2307 C CA . CYS B 1 74 ? 18.413 41.138 77.662 1.00 70.25 74 CYS B CA 1
ATOM 2308 C C . CYS B 1 74 ? 19.934 41.256 77.852 1.00 72.47 74 CYS B C 1
ATOM 2309 O O . CYS B 1 74 ? 20.484 42.358 77.773 1.00 71.51 74 CYS B O 1
ATOM 2312 N N . ILE B 1 75 ? 20.602 40.123 78.084 1.00 76.33 75 ILE B N 1
ATOM 2313 C CA . ILE B 1 75 ? 22.066 40.062 78.252 1.00 78.98 75 ILE B CA 1
ATOM 2314 C C . ILE B 1 75 ? 22.566 38.795 78.971 1.00 80.41 75 ILE B C 1
ATOM 2315 O O . ILE B 1 75 ? 22.306 38.607 80.159 1.00 80.78 75 ILE B O 1
ATOM 2320 N N . GLY B 1 76 ? 23.267 37.925 78.240 1.00 82.26 76 GLY B N 1
ATOM 2321 C CA . GLY B 1 76 ? 23.820 36.710 78.831 1.00 83.58 76 GLY B CA 1
ATOM 2322 C C . GLY B 1 76 ? 23.116 35.372 78.625 1.00 84.69 76 GLY B C 1
ATOM 2323 O O . GLY B 1 76 ? 23.082 34.829 77.516 1.00 84.54 76 GLY B O 1
ATOM 2324 N N . TYR B 1 77 ? 22.583 34.841 79.727 1.00 85.74 77 TYR B N 1
ATOM 2325 C CA . TYR B 1 77 ? 21.861 33.561 79.798 1.00 85.30 77 TYR B CA 1
ATOM 2326 C C . TYR B 1 77 ? 22.757 32.311 79.836 1.00 84.74 77 TYR B C 1
ATOM 2327 O O . TYR B 1 77 ? 22.398 31.256 79.300 1.00 84.57 77 TYR B O 1
ATOM 2336 N N . VAL B 1 78 ? 23.908 32.453 80.498 1.00 83.53 78 VAL B N 1
ATOM 2337 C CA . VAL B 1 78 ? 24.920 31.401 80.684 1.00 81.56 78 VAL B CA 1
ATOM 2338 C C . VAL B 1 78 ? 26.011 32.000 81.601 1.00 80.11 78 VAL B C 1
ATOM 2339 O O . VAL B 1 78 ? 26.960 32.623 81.113 1.00 80.15 78 VAL B O 1
ATOM 2343 N N . GLU B 1 79 ? 25.867 31.817 82.918 1.00 77.33 79 GLU B N 1
ATOM 2344 C CA . GLU B 1 79 ? 26.818 32.369 83.898 1.00 74.99 79 GLU B CA 1
ATOM 2345 C C . GLU B 1 79 ? 28.001 31.447 84.226 1.00 72.40 79 GLU B C 1
ATOM 2346 O O . GLU B 1 79 ? 28.590 30.835 83.336 1.00 72.85 79 GLU B O 1
ATOM 2352 N N . ALA B 1 80 ? 28.344 31.365 85.513 1.00 68.38 80 ALA B N 1
ATOM 2353 C CA . ALA B 1 80 ? 29.444 30.520 85.980 1.00 63.24 80 ALA B CA 1
ATOM 2354 C C . ALA B 1 80 ? 28.904 29.353 86.801 1.00 59.86 80 ALA B C 1
ATOM 2355 O O . ALA B 1 80 ? 28.361 29.541 87.889 1.00 57.77 80 ALA B O 1
ATOM 2357 N N . VAL B 1 81 ? 29.072 28.147 86.271 1.00 55.76 81 VAL B N 1
ATOM 2358 C CA . VAL B 1 81 ? 28.592 26.926 86.916 1.00 51.95 81 VAL B CA 1
ATOM 2359 C C . VAL B 1 81 ? 28.964 26.854 88.400 1.00 47.55 81 VAL B C 1
ATOM 2360 O O . VAL B 1 81 ? 30.000 27.363 88.808 1.00 46.43 81 VAL B O 1
ATOM 2364 N N . ALA B 1 82 ? 28.105 26.230 89.204 1.00 44.10 82 ALA B N 1
ATOM 2365 C CA . ALA B 1 82 ? 28.346 26.091 90.641 1.00 40.79 82 ALA B CA 1
ATOM 2366 C C . ALA B 1 82 ? 27.413 25.055 91.260 1.00 40.01 82 ALA B C 1
ATOM 2367 O O . ALA B 1 82 ? 26.507 24.563 90.600 1.00 41.02 82 ALA B O 1
ATOM 2369 N N . PRO B 1 83 ? 27.633 24.695 92.536 1.00 40.53 83 PRO B N 1
ATOM 2370 C CA . PRO B 1 83 ? 26.769 23.708 93.196 1.00 40.47 83 PRO B CA 1
ATOM 2371 C C . PRO B 1 83 ? 25.298 24.137 93.214 1.00 40.49 83 PRO B C 1
ATOM 2372 O O . PRO B 1 83 ? 24.979 25.246 93.631 1.00 37.84 83 PRO B O 1
ATOM 2376 N N . LEU B 1 84 ? 24.407 23.252 92.769 1.00 41.58 84 LEU B N 1
ATOM 2377 C CA . LEU B 1 84 ? 22.974 23.553 92.720 1.00 42.60 84 LEU B CA 1
ATOM 2378 C C . LEU B 1 84 ? 22.371 24.284 93.927 1.00 42.08 84 LEU B C 1
ATOM 2379 O O . LEU B 1 84 ? 21.695 25.294 93.755 1.00 41.71 84 LEU B O 1
ATOM 2384 N N . LYS B 1 85 ? 22.599 23.775 95.135 1.00 40.50 85 LYS B N 1
ATOM 2385 C CA . LYS B 1 85 ? 22.053 24.401 96.341 1.00 39.68 85 LYS B CA 1
ATOM 2386 C C . LYS B 1 85 ? 22.600 25.812 96.564 1.00 38.16 85 LYS B C 1
ATOM 2387 O O . LYS B 1 85 ? 21.911 26.688 97.094 1.00 37.37 85 LYS B O 1
ATOM 2393 N N . GLU B 1 86 ? 23.844 26.014 96.157 1.00 35.86 86 GLU B N 1
ATOM 2394 C CA . GLU B 1 86 ? 24.517 27.291 96.308 1.00 36.99 86 GLU B CA 1
ATOM 2395 C C . GLU B 1 86 ? 24.006 28.338 95.322 1.00 36.57 86 GLU B C 1
ATOM 2396 O O . GLU B 1 86 ? 23.655 29.461 95.705 1.00 36.98 86 GLU B O 1
ATOM 2402 N N . ILE B 1 87 ? 23.965 27.965 94.048 1.00 34.82 87 ILE B N 1
ATOM 2403 C CA . ILE B 1 87 ? 23.545 28.889 93.013 1.00 32.07 87 ILE B CA 1
ATOM 2404 C C . ILE B 1 87 ? 22.032 29.098 93.026 1.00 30.05 87 ILE B C 1
ATOM 2405 O O . ILE B 1 87 ? 21.535 30.161 92.646 1.00 28.86 87 ILE B O 1
ATOM 2410 N N . VAL B 1 88 ? 21.290 28.100 93.479 1.00 27.38 88 VAL B N 1
ATOM 2411 C CA . VAL B 1 88 ? 19.851 28.264 93.562 1.00 27.38 88 VAL B CA 1
ATOM 2412 C C . VAL B 1 88 ? 19.523 29.225 94.700 1.00 28.49 88 VAL B C 1
ATOM 2413 O O . VAL B 1 88 ? 18.634 30.078 94.574 1.00 28.08 88 VAL B O 1
ATOM 2417 N N . SER B 1 89 ? 20.251 29.090 95.806 1.00 28.78 89 SER B N 1
ATOM 2418 C CA . SER B 1 89 ? 20.045 29.945 96.978 1.00 29.29 89 SER B CA 1
ATOM 2419 C C . SER B 1 89 ? 20.394 31.379 96.600 1.00 29.84 89 SER B C 1
ATOM 2420 O O . SER B 1 89 ? 19.620 32.312 96.823 1.00 29.17 89 SER B O 1
ATOM 2423 N N . LYS B 1 90 ? 21.572 31.532 96.016 1.00 28.85 90 LYS B N 1
ATOM 2424 C CA . LYS B 1 90 ? 22.057 32.827 95.576 1.00 31.65 90 LYS B CA 1
ATOM 2425 C C . LYS B 1 90 ? 21.075 33.487 94.594 1.00 31.66 90 LYS B C 1
ATOM 2426 O O . LYS B 1 90 ? 20.796 34.681 94.705 1.00 31.51 90 LYS B O 1
ATOM 2432 N N . ALA B 1 91 ? 20.545 32.713 93.642 1.00 30.59 91 ALA B N 1
ATOM 2433 C CA . ALA B 1 91 ? 19.608 33.247 92.646 1.00 27.57 91 ALA B CA 1
ATOM 2434 C C . ALA B 1 91 ? 18.252 33.610 93.242 1.00 25.91 91 ALA B C 1
ATOM 2435 O O . ALA B 1 91 ? 17.627 34.573 92.813 1.00 25.95 91 ALA B O 1
ATOM 2437 N N . ALA B 1 92 ? 17.796 32.844 94.227 1.00 25.32 92 ALA B N 1
ATOM 2438 C CA . ALA B 1 92 ? 16.511 33.123 94.869 1.00 24.23 92 ALA B CA 1
ATOM 2439 C C . ALA B 1 92 ? 16.577 34.489 95.555 1.00 26.31 92 ALA B C 1
ATOM 2440 O O . ALA B 1 92 ? 15.648 35.299 95.442 1.00 23.63 92 ALA B O 1
ATOM 2442 N N . ILE B 1 93 ? 17.676 34.735 96.271 1.00 25.93 93 ILE B N 1
ATOM 2443 C CA . ILE B 1 93 ? 17.865 36.005 96.966 1.00 25.21 93 ILE B CA 1
ATOM 2444 C C . ILE B 1 93 ? 17.944 37.119 95.930 1.00 26.23 93 ILE B C 1
ATOM 2445 O O . ILE B 1 93 ? 17.387 38.195 96.123 1.00 28.44 93 ILE B O 1
ATOM 2450 N N . ALA B 1 94 ? 18.626 36.860 94.820 1.00 26.04 94 ALA B N 1
ATOM 2451 C CA . ALA B 1 94 ? 18.745 37.870 93.773 1.00 26.22 94 ALA B CA 1
ATOM 2452 C C . ALA B 1 94 ? 17.386 38.147 93.128 1.00 25.09 94 ALA B C 1
ATOM 2453 O O . ALA B 1 94 ? 17.103 39.262 92.700 1.00 26.12 94 ALA B O 1
ATOM 2455 N N . ALA B 1 95 ? 16.534 37.139 93.060 1.00 24.16 95 ALA B N 1
ATOM 2456 C CA . ALA B 1 95 ? 15.226 37.357 92.460 1.00 25.72 95 ALA B CA 1
ATOM 2457 C C . ALA B 1 95 ? 14.341 38.174 93.405 1.00 26.52 95 ALA B C 1
ATOM 2458 O O . ALA B 1 95 ? 13.453 38.898 92.968 1.00 27.28 95 ALA B O 1
ATOM 2460 N N . ALA B 1 96 ? 14.614 38.084 94.701 1.00 26.48 96 ALA B N 1
ATOM 2461 C CA . ALA B 1 96 ? 13.809 38.790 95.693 1.00 28.09 96 ALA B CA 1
ATOM 2462 C C . ALA B 1 96 ? 14.271 40.193 96.071 1.00 27.28 96 ALA B C 1
ATOM 2463 O O . ALA B 1 96 ? 13.449 41.045 96.406 1.00 27.97 96 ALA B O 1
ATOM 2465 N N . PHE B 1 97 ? 15.572 40.438 96.017 1.00 27.80 97 PHE B N 1
ATOM 2466 C CA . PHE B 1 97 ? 16.102 41.739 96.391 1.00 29.45 97 PHE B CA 1
ATOM 2467 C C . PHE B 1 97 ? 16.805 42.527 95.286 1.00 30.39 97 PHE B C 1
ATOM 2468 O O . PHE B 1 97 ? 16.823 43.755 95.329 1.00 30.68 97 PHE B O 1
ATOM 2476 N N . SER B 1 98 ? 17.363 41.834 94.295 1.00 29.94 98 SER B N 1
ATOM 2477 C CA . SER B 1 98 ? 18.151 42.497 93.255 1.00 29.89 98 SER B CA 1
ATOM 2478 C C . SER B 1 98 ? 17.561 42.978 91.930 1.00 29.77 98 SER B C 1
ATOM 2479 O O . SER B 1 98 ? 18.195 43.797 91.265 1.00 31.41 98 SER B O 1
ATOM 2482 N N . ASP B 1 99 ? 16.392 42.489 91.525 1.00 29.70 99 ASP B N 1
ATOM 2483 C CA . ASP B 1 99 ? 15.800 42.926 90.254 1.00 28.68 99 ASP B CA 1
ATOM 2484 C C . ASP B 1 99 ? 15.641 44.463 90.282 1.00 29.17 99 ASP B C 1
ATOM 2485 O O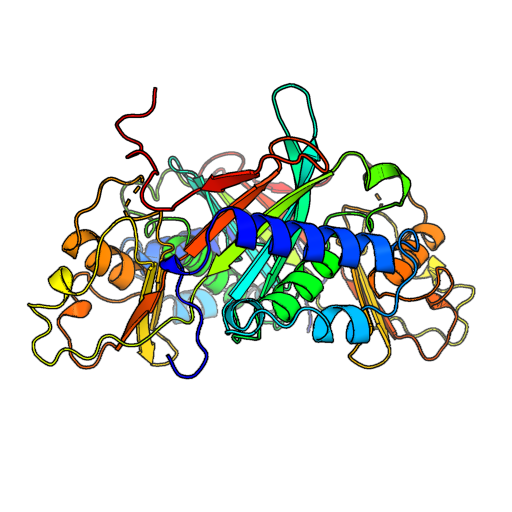 . ASP B 1 99 ? 14.919 45.003 91.114 1.00 29.46 99 ASP B O 1
ATOM 2490 N N . PRO B 1 100 ? 16.313 45.178 89.363 1.00 28.10 100 PRO B N 1
ATOM 2491 C CA . PRO B 1 100 ? 16.264 46.643 89.283 1.00 27.26 100 PRO B CA 1
ATOM 2492 C C . PRO B 1 100 ? 14.928 47.284 88.922 1.00 29.11 100 PRO B C 1
ATOM 2493 O O . PRO B 1 100 ? 14.806 48.522 88.918 1.00 27.59 100 PRO B O 1
ATOM 2497 N N . ARG B 1 101 ? 13.932 46.457 88.618 1.00 28.61 101 ARG B N 1
ATOM 2498 C CA . ARG B 1 101 ? 12.616 46.974 88.243 1.00 31.45 101 ARG B CA 1
ATOM 2499 C C . ARG B 1 101 ? 11.605 46.866 89.375 1.00 31.87 101 ARG B C 1
ATOM 2500 O O . ARG B 1 101 ? 10.455 47.278 89.218 1.00 34.98 101 ARG B O 1
ATOM 2508 N N . PHE B 1 102 ? 12.032 46.320 90.511 1.00 30.83 102 PHE B N 1
ATOM 2509 C CA . PHE B 1 102 ? 11.135 46.117 91.642 1.00 30.58 102 PHE B CA 1
ATOM 2510 C C . PHE B 1 102 ? 11.722 46.446 93.011 1.00 30.23 102 PHE B C 1
ATOM 2511 O O . PHE B 1 102 ? 12.928 46.377 93.232 1.00 28.85 102 PHE B O 1
ATOM 2519 N N . PRO B 1 103 ? 10.850 46.789 93.959 1.00 30.65 103 PRO B N 1
ATOM 2520 C CA . PRO B 1 103 ? 11.289 47.111 95.318 1.00 31.02 103 PRO B CA 1
ATOM 2521 C C . PRO B 1 103 ? 11.798 45.796 95.904 1.00 31.09 103 PRO B C 1
ATOM 2522 O O . PRO B 1 103 ? 11.586 44.736 95.316 1.00 30.97 103 PRO B O 1
ATOM 2526 N N . PRO B 1 104 ? 12.471 45.843 97.062 1.00 32.96 104 PRO B N 1
ATOM 2527 C CA . PRO B 1 104 ? 12.975 44.606 97.674 1.00 33.52 104 PRO B CA 1
ATOM 2528 C C . PRO B 1 104 ? 11.740 43.847 98.143 1.00 35.19 104 PRO B C 1
ATOM 2529 O O . PRO B 1 104 ? 10.750 44.482 98.517 1.00 34.66 104 PRO B O 1
ATOM 2533 N N . LEU B 1 105 ? 11.773 42.517 98.120 1.00 34.85 105 LEU B N 1
ATOM 2534 C CA . LEU B 1 105 ? 10.613 41.758 98.574 1.00 36.43 105 LEU B CA 1
ATOM 2535 C C . LEU B 1 105 ? 10.318 42.194 100.001 1.00 38.29 105 LEU B C 1
ATOM 2536 O O . LEU B 1 105 ? 11.238 42.437 100.788 1.00 38.26 105 LEU B O 1
ATOM 2541 N N . SER B 1 106 ? 9.037 42.309 100.328 1.00 39.80 106 SER B N 1
ATOM 2542 C CA . SER B 1 106 ? 8.636 42.695 101.671 1.00 42.69 106 SER B CA 1
ATOM 2543 C C . SER B 1 106 ? 8.207 41.430 102.409 1.00 43.78 106 SER B C 1
ATOM 2544 O O . SER B 1 106 ? 7.699 40.482 101.797 1.00 41.44 106 SER B O 1
ATOM 2547 N N . LYS B 1 107 ? 8.419 41.419 103.721 1.00 44.67 107 LYS B N 1
ATOM 2548 C CA . LYS B 1 107 ? 8.050 40.276 104.543 1.00 47.45 107 LYS B CA 1
ATOM 2549 C C . LYS B 1 107 ? 6.546 39.997 104.416 1.00 47.73 107 LYS B C 1
ATOM 2550 O O . LYS B 1 107 ? 6.111 38.841 104.440 1.00 47.83 107 LYS B O 1
ATOM 2556 N N . GLY B 1 108 ? 5.760 41.059 104.255 1.00 47.11 108 GLY B N 1
ATOM 2557 C CA . GLY B 1 108 ? 4.324 40.901 104.111 1.00 46.81 108 GLY B CA 1
ATOM 2558 C C . GLY B 1 108 ? 3.930 40.224 102.810 1.00 46.03 108 GLY B C 1
ATOM 2559 O O . GLY B 1 108 ? 2.931 39.505 102.752 1.00 48.46 108 GLY B O 1
ATOM 2560 N N . GLU B 1 109 ? 4.718 40.440 101.763 1.00 45.01 109 GLU B N 1
ATOM 2561 C CA . GLU B 1 109 ? 4.432 39.842 100.462 1.00 45.63 109 GLU B CA 1
ATOM 2562 C C . GLU B 1 109 ? 5.120 38.503 100.248 1.00 43.92 109 GLU B C 1
ATOM 2563 O O . GLU B 1 109 ? 4.815 37.792 99.296 1.00 42.10 109 GLU B O 1
ATOM 2569 N N . PHE B 1 110 ? 6.037 38.159 101.144 1.00 43.52 110 PHE B N 1
ATOM 2570 C CA . PHE B 1 110 ? 6.779 36.908 101.048 1.00 43.29 110 PHE B CA 1
ATOM 2571 C C . PHE B 1 110 ? 5.906 35.654 101.038 1.00 42.51 110 PHE B C 1
ATOM 2572 O O . PHE B 1 110 ? 6.199 34.697 100.322 1.00 41.86 110 PHE B O 1
ATOM 2580 N N . ASP B 1 111 ? 4.848 35.650 101.841 1.00 40.94 111 ASP B N 1
ATOM 2581 C CA . ASP B 1 111 ? 3.963 34.492 101.907 1.00 42.16 111 ASP B CA 1
ATOM 2582 C C . ASP B 1 111 ? 3.173 34.284 100.622 1.00 41.58 111 ASP B C 1
ATOM 2583 O O . ASP B 1 111 ? 2.683 33.186 100.368 1.00 41.47 111 ASP B O 1
ATOM 2588 N N . ASN B 1 112 ? 3.053 35.326 99.808 1.00 41.01 112 ASN B N 1
ATOM 2589 C CA . ASN B 1 112 ? 2.299 35.210 98.565 1.00 43.49 112 ASN B CA 1
ATOM 2590 C C . ASN B 1 112 ? 3.147 35.026 97.317 1.00 43.30 112 ASN B C 1
ATOM 2591 O O . ASN B 1 112 ? 2.662 35.240 96.208 1.00 45.24 112 ASN B O 1
ATOM 2596 N N . ILE B 1 113 ? 4.408 34.650 97.471 1.00 40.94 113 ILE B N 1
ATOM 2597 C CA . ILE B 1 113 ? 5.221 34.457 96.284 1.00 38.81 113 ILE B CA 1
ATOM 2598 C C . ILE B 1 113 ? 5.110 33.030 95.794 1.00 36.48 113 ILE B C 1
ATOM 2599 O O . ILE B 1 113 ? 4.965 32.100 96.584 1.00 38.77 113 ILE B O 1
ATOM 2604 N N . ILE B 1 114 ? 5.157 32.871 94.479 1.00 35.87 114 ILE B N 1
ATOM 2605 C CA . ILE B 1 114 ? 5.123 31.559 93.849 1.00 34.60 114 ILE B CA 1
ATOM 2606 C C . ILE B 1 114 ? 6.493 31.471 93.195 1.00 31.07 114 ILE B C 1
ATOM 2607 O O . ILE B 1 114 ? 6.802 32.227 92.288 1.00 28.43 114 ILE B O 1
ATOM 2612 N N . ILE B 1 115 ? 7.322 30.564 93.698 1.00 31.21 115 ILE B N 1
ATOM 2613 C CA . ILE B 1 115 ? 8.696 30.402 93.223 1.00 29.47 115 ILE B CA 1
ATOM 2614 C C . ILE B 1 115 ? 8.921 29.480 92.027 1.00 29.38 115 ILE B C 1
ATOM 2615 O O . ILE B 1 115 ? 8.362 28.395 91.962 1.00 29.68 115 ILE B O 1
ATOM 2620 N N . GLU B 1 116 ? 9.746 29.928 91.084 1.00 28.35 116 GLU B N 1
ATOM 2621 C CA . GLU B 1 116 ? 10.088 29.127 89.918 1.00 28.46 116 GLU B CA 1
ATOM 2622 C C . GLU B 1 116 ? 11.600 29.050 89.764 1.00 28.08 116 GLU B C 1
ATOM 2623 O O . GLU B 1 116 ? 12.273 30.071 89.662 1.00 30.34 116 GLU B O 1
ATOM 2629 N N . VAL B 1 117 ? 12.128 27.832 89.739 1.00 28.69 117 VAL B N 1
ATOM 2630 C CA . VAL B 1 117 ? 13.561 27.624 89.593 1.00 29.17 117 VAL B CA 1
ATOM 2631 C C . VAL B 1 117 ? 13.894 26.970 88.252 1.00 29.12 117 VAL B C 1
ATOM 2632 O O . VAL B 1 117 ? 13.269 25.982 87.865 1.00 28.23 117 VAL B O 1
ATOM 2636 N N . THR B 1 118 ? 14.874 27.528 87.546 1.00 28.64 118 THR B N 1
ATOM 2637 C CA . THR B 1 118 ? 15.311 26.974 86.265 1.00 27.16 118 THR B CA 1
ATOM 2638 C C . THR B 1 118 ? 16.763 26.545 86.393 1.00 27.01 118 THR B C 1
ATOM 2639 O O . THR B 1 118 ? 17.603 27.308 86.855 1.00 28.36 118 THR B O 1
ATOM 2643 N N . VAL B 1 119 ? 17.052 25.317 85.991 1.00 26.86 119 VAL B N 1
ATOM 2644 C CA . VAL B 1 119 ? 18.415 24.809 86.047 1.00 27.66 119 VAL B CA 1
ATOM 2645 C C . VAL B 1 119 ? 18.848 24.508 84.621 1.00 29.76 119 VAL B C 1
ATOM 2646 O O . VAL B 1 119 ? 18.026 24.132 83.790 1.00 32.27 119 VAL B O 1
ATOM 2650 N N . LEU B 1 120 ? 20.126 24.702 84.323 1.00 32.38 120 LEU B N 1
ATOM 2651 C CA . LEU B 1 120 ? 20.642 24.396 82.989 1.00 33.30 120 LEU B CA 1
ATOM 2652 C C . LEU B 1 120 ? 21.983 23.714 83.200 1.00 33.55 120 LEU B C 1
ATOM 2653 O O . LEU B 1 120 ? 22.783 24.170 84.007 1.00 33.63 120 LEU B O 1
ATOM 2658 N N . THR B 1 121 ? 22.217 22.611 82.499 1.00 34.52 121 THR B N 1
ATOM 2659 C CA . THR B 1 121 ? 23.481 21.903 82.639 1.00 36.09 121 THR B CA 1
ATOM 2660 C C . THR B 1 121 ? 24.582 22.780 82.070 1.00 37.34 121 THR B C 1
ATOM 2661 O O . THR B 1 121 ? 24.309 23.728 81.330 1.00 38.05 121 THR B O 1
ATOM 2665 N N . LYS B 1 122 ? 25.821 22.470 82.429 1.00 38.06 122 LYS B N 1
ATOM 2666 C CA . LYS B 1 122 ? 26.972 23.217 81.943 1.00 39.61 122 LYS B CA 1
ATOM 2667 C C . LYS B 1 122 ? 27.127 22.947 80.459 1.00 39.53 122 LYS B C 1
ATOM 2668 O O . LYS B 1 122 ? 27.167 21.795 80.031 1.00 39.91 122 LYS B O 1
ATOM 2674 N N . PRO B 1 123 ? 27.200 24.005 79.646 1.00 39.94 123 PRO B N 1
ATOM 2675 C CA . PRO B 1 123 ? 27.351 23.799 78.201 1.00 41.20 123 PRO B CA 1
ATOM 2676 C C . PRO B 1 123 ? 28.580 22.945 77.902 1.00 42.76 123 PRO B C 1
ATOM 2677 O O . PRO B 1 123 ? 29.692 23.317 78.270 1.00 44.00 123 PRO B O 1
ATOM 2681 N N . GLN B 1 124 ? 28.375 21.804 77.246 1.00 44.86 124 GLN B N 1
ATOM 2682 C CA . GLN B 1 124 ? 29.474 20.892 76.902 1.00 46.49 124 GLN B CA 1
ATOM 2683 C C . GLN B 1 124 ? 29.737 20.830 75.392 1.00 47.91 124 GLN B C 1
ATOM 2684 O O . GLN B 1 124 ? 28.810 20.826 74.578 1.00 46.66 124 GLN B O 1
ATOM 2690 N N . GLU B 1 125 ? 31.011 20.770 75.029 1.00 50.65 125 GLU B N 1
ATOM 2691 C CA . GLU B 1 125 ? 31.415 20.690 73.633 1.00 54.22 125 GLU B CA 1
ATOM 2692 C C . GLU B 1 125 ? 31.099 19.317 73.043 1.00 56.31 125 GLU B C 1
ATOM 2693 O O . GLU B 1 125 ? 31.293 18.294 73.696 1.00 55.82 125 GLU B O 1
ATOM 2699 N N . ILE B 1 126 ? 30.600 19.302 71.811 1.00 59.08 126 ILE B N 1
ATOM 2700 C CA . ILE B 1 126 ? 30.270 18.054 71.137 1.00 62.99 126 ILE B CA 1
ATOM 2701 C C . ILE B 1 126 ? 31.458 17.598 70.296 1.00 66.94 126 ILE B C 1
ATOM 2702 O O . ILE B 1 126 ? 31.688 18.123 69.205 1.00 67.28 126 ILE B O 1
ATOM 2707 N N . ASP B 1 127 ? 32.210 16.623 70.798 1.00 71.55 127 ASP B N 1
ATOM 2708 C CA . ASP B 1 127 ? 33.368 16.119 70.064 1.00 75.98 127 ASP B CA 1
ATOM 2709 C C . ASP B 1 127 ? 33.034 14.935 69.159 1.00 77.49 127 ASP B C 1
ATOM 2710 O O . ASP B 1 127 ? 32.756 13.833 69.640 1.00 77.42 127 ASP B O 1
ATOM 2715 N N . VAL B 1 128 ? 33.056 15.175 67.849 1.00 78.93 128 VAL B N 1
ATOM 2716 C CA . VAL B 1 128 ? 32.785 14.135 66.857 1.00 80.62 128 VAL B CA 1
ATOM 2717 C C . VAL B 1 128 ? 33.612 14.403 65.597 1.00 81.55 128 VAL B C 1
ATOM 2718 O O . VAL B 1 128 ? 33.353 15.368 64.872 1.00 82.28 128 VAL B O 1
ATOM 2722 N N . GLU B 1 129 ? 34.600 13.540 65.355 1.00 82.15 129 GLU B N 1
ATOM 2723 C CA . GLU B 1 129 ? 35.512 13.638 64.210 1.00 81.79 129 GLU B CA 1
ATOM 2724 C C . GLU B 1 129 ? 34.879 14.200 62.935 1.00 81.36 129 GLU B C 1
ATOM 2725 O O . GLU B 1 129 ? 35.411 15.136 62.328 1.00 82.01 129 GLU B O 1
ATOM 2731 N N . ASN B 1 130 ? 33.753 13.621 62.525 1.00 80.08 130 ASN B N 1
ATOM 2732 C CA . ASN B 1 130 ? 33.034 14.089 61.341 1.00 77.95 130 ASN B CA 1
ATOM 2733 C C . ASN B 1 130 ? 31.891 14.974 61.839 1.00 76.72 130 ASN B C 1
ATOM 2734 O O . ASN B 1 130 ? 31.412 14.800 62.959 1.00 76.61 130 ASN B O 1
ATOM 2739 N N . ARG B 1 131 ? 31.465 15.936 61.028 1.00 74.39 131 ARG B N 1
ATOM 2740 C CA . ARG B 1 131 ? 30.379 16.815 61.442 1.00 71.82 131 ARG B CA 1
ATOM 2741 C C . ARG B 1 131 ? 29.094 16.504 60.695 1.00 71.75 131 ARG B C 1
ATOM 2742 O O . ARG B 1 131 ? 28.060 17.128 60.937 1.00 72.43 131 ARG B O 1
ATOM 2750 N N . TRP B 1 132 ? 29.155 15.532 59.793 1.00 70.65 132 TRP B N 1
ATOM 2751 C CA . TRP B 1 132 ? 27.984 15.165 59.014 1.00 70.11 132 TRP B CA 1
ATOM 2752 C C . TRP B 1 132 ? 26.968 14.372 59.822 1.00 68.98 132 TRP B C 1
ATOM 2753 O O . TRP B 1 132 ? 25.846 14.153 59.367 1.00 69.69 132 TRP B O 1
ATOM 2764 N N . GLU B 1 133 ? 27.358 13.943 61.018 1.00 66.67 133 GLU B N 1
ATOM 2765 C CA . GLU B 1 133 ? 26.459 13.179 61.878 1.00 65.21 133 GLU B CA 1
ATOM 2766 C C . GLU B 1 133 ? 26.259 13.886 63.226 1.00 62.35 133 GLU B C 1
ATOM 2767 O O . GLU B 1 133 ? 25.645 13.331 64.140 1.00 61.23 133 GLU B O 1
ATOM 2773 N N . LEU B 1 134 ? 26.787 15.106 63.341 1.00 58.59 134 LEU B N 1
ATOM 2774 C CA . LEU B 1 134 ? 26.653 15.901 64.563 1.00 54.27 134 LEU B CA 1
ATOM 2775 C C . LEU B 1 134 ? 25.189 15.959 64.989 1.00 51.72 134 LEU B C 1
ATOM 2776 O O . LEU B 1 134 ? 24.887 15.936 66.176 1.00 50.42 134 LEU B O 1
ATOM 2781 N N . PRO B 1 135 ? 24.267 16.064 64.017 1.00 50.65 135 PRO B N 1
ATOM 2782 C CA . PRO B 1 135 ? 22.825 16.122 64.263 1.00 51.62 135 PRO B CA 1
ATOM 2783 C C . PRO B 1 135 ? 22.321 14.909 65.036 1.00 53.92 135 PRO B C 1
ATOM 2784 O O . PRO B 1 135 ? 21.213 14.917 65.577 1.00 54.84 135 PRO B O 1
ATOM 2788 N N . LYS B 1 136 ? 23.133 13.859 65.070 1.00 55.77 136 LYS B N 1
ATOM 2789 C CA . LYS B 1 136 ? 22.773 12.643 65.788 1.00 56.92 136 LYS B CA 1
ATOM 2790 C C . LYS B 1 136 ? 22.971 12.902 67.278 1.00 56.46 136 LYS B C 1
ATOM 2791 O O . LYS B 1 136 ? 22.210 12.413 68.115 1.00 58.15 136 LYS B O 1
ATOM 2797 N N . LYS B 1 137 ? 24.001 13.678 67.598 1.00 55.12 137 LYS B N 1
ATOM 2798 C CA . LYS B 1 137 ? 24.327 13.997 68.985 1.00 54.22 137 LYS B CA 1
ATOM 2799 C C . LYS B 1 137 ? 23.448 15.096 69.586 1.00 51.78 137 LYS B C 1
ATOM 2800 O O . LYS B 1 137 ? 23.696 15.550 70.702 1.00 51.25 137 LYS B O 1
ATOM 2806 N N . ILE B 1 138 ? 22.423 15.517 68.850 1.00 48.83 138 ILE B N 1
ATOM 2807 C CA . ILE B 1 138 ? 21.521 16.562 69.326 1.00 46.69 138 ILE B CA 1
ATOM 2808 C C . ILE B 1 138 ? 20.087 16.054 69.321 1.00 46.45 138 ILE B C 1
ATOM 2809 O O . ILE B 1 138 ? 19.712 15.243 68.473 1.00 46.46 138 ILE B O 1
ATOM 2814 N N . LYS B 1 139 ? 19.283 16.541 70.260 1.00 44.84 139 LYS B N 1
ATOM 2815 C CA . LYS B 1 139 ? 17.893 16.118 70.347 1.00 44.52 139 LYS B CA 1
ATOM 2816 C C . LYS B 1 139 ? 16.979 17.314 70.563 1.00 44.04 139 LYS B C 1
ATOM 2817 O O . LYS B 1 139 ? 17.023 17.967 71.609 1.00 44.59 139 LYS B O 1
ATOM 2823 N N . VAL B 1 140 ? 16.155 17.595 69.558 1.00 41.09 140 VAL B N 1
ATOM 2824 C CA . VAL B 1 140 ? 15.231 18.715 69.602 1.00 40.87 140 VAL B CA 1
ATOM 2825 C C . VAL B 1 140 ? 14.231 18.592 70.743 1.00 39.66 140 VAL B C 1
ATOM 2826 O O . VAL B 1 140 ? 13.641 17.537 70.960 1.00 38.61 140 VAL B O 1
ATOM 2830 N N . GLY B 1 141 ? 14.038 19.692 71.457 1.00 38.86 141 GLY B N 1
ATOM 2831 C CA . GLY B 1 141 ? 13.119 19.695 72.572 1.00 37.68 141 GLY B CA 1
ATOM 2832 C C . GLY B 1 141 ? 13.861 19.337 73.842 1.00 38.66 141 GLY B C 1
ATOM 2833 O O . GLY B 1 141 ? 13.296 19.390 74.934 1.00 40.05 141 GLY B O 1
ATOM 2834 N N . GLU B 1 142 ? 15.136 18.988 73.705 1.00 35.98 142 GLU B N 1
ATOM 2835 C CA . GLU B 1 142 ? 15.927 18.608 74.859 1.00 35.94 142 GLU B CA 1
ATOM 2836 C C . GLU B 1 142 ? 17.213 19.413 75.015 1.00 35.12 142 GLU B C 1
ATOM 2837 O O . GLU B 1 142 ? 17.575 19.800 76.123 1.00 33.80 142 GLU B O 1
ATOM 2843 N N . ASP B 1 143 ? 17.898 19.675 73.904 1.00 35.59 143 ASP B N 1
ATOM 2844 C CA . ASP B 1 143 ? 19.163 20.402 73.951 1.00 34.30 143 ASP B CA 1
ATOM 2845 C C . ASP B 1 143 ? 19.132 21.863 73.544 1.00 33.35 143 ASP B C 1
ATOM 2846 O O . ASP B 1 143 ? 18.352 22.282 72.691 1.00 33.57 143 ASP B O 1
ATOM 2851 N N . GLY B 1 144 ? 20.002 22.626 74.187 1.00 31.38 144 GLY B N 1
ATOM 2852 C CA . GLY B 1 144 ? 20.155 24.027 73.881 1.00 31.88 144 GLY B CA 1
ATOM 2853 C C . GLY B 1 144 ? 21.457 24.039 73.106 1.00 31.37 144 GLY B C 1
ATOM 2854 O O . GLY B 1 144 ? 22.287 23.151 73.285 1.00 30.97 144 GLY B O 1
ATOM 2855 N N . LEU B 1 145 ? 21.644 25.021 72.239 1.00 32.67 145 LEU B N 1
ATOM 2856 C CA . LEU B 1 145 ? 22.865 25.085 71.450 1.00 33.40 145 LEU B CA 1
ATOM 2857 C C . LEU B 1 145 ? 23.630 26.380 71.591 1.00 35.61 145 LEU B C 1
ATOM 2858 O O . LEU B 1 145 ? 23.052 27.445 71.828 1.00 36.77 145 LEU B O 1
ATOM 2863 N N . ILE B 1 146 ? 24.942 26.255 71.425 1.00 36.62 146 ILE B N 1
ATOM 2864 C CA . ILE B 1 146 ? 25.882 27.358 71.464 1.00 35.18 146 ILE B CA 1
ATOM 2865 C C . ILE B 1 146 ? 26.846 27.115 70.301 1.00 36.48 146 ILE B C 1
ATOM 2866 O O . ILE B 1 146 ? 27.464 26.055 70.207 1.00 35.03 146 ILE B O 1
ATOM 2871 N N . VAL B 1 147 ? 26.949 28.090 69.407 1.00 38.36 147 VAL B N 1
ATOM 2872 C CA . VAL B 1 147 ? 27.847 27.995 68.266 1.00 39.74 147 VAL B CA 1
ATOM 2873 C C . VAL B 1 147 ? 28.909 29.071 68.442 1.00 42.03 147 VAL B C 1
ATOM 2874 O O . VAL B 1 147 ? 28.587 30.248 68.550 1.00 43.02 147 VAL B O 1
ATOM 2878 N N . GLU B 1 148 ? 30.170 28.656 68.487 1.00 45.32 148 GLU B N 1
ATOM 2879 C CA . GLU B 1 148 ? 31.282 29.580 68.655 1.00 49.06 148 GLU B CA 1
ATOM 2880 C C . GLU B 1 148 ? 32.352 29.461 67.572 1.00 51.76 148 GLU B C 1
ATOM 2881 O O . GLU B 1 148 ? 32.541 28.410 66.959 1.00 52.36 148 GLU B O 1
ATOM 2887 N N . TYR B 1 149 ? 33.052 30.565 67.356 1.00 54.00 149 TYR B N 1
ATOM 2888 C CA . TYR B 1 149 ? 34.143 30.645 66.401 1.00 54.96 149 TYR B CA 1
ATOM 2889 C C . TYR B 1 149 ? 34.792 31.995 66.611 1.00 56.34 149 TYR B C 1
ATOM 2890 O O . TYR B 1 149 ? 34.218 33.035 66.279 1.00 55.48 149 TYR B O 1
ATOM 2899 N N . GLY B 1 150 ? 35.999 31.972 67.165 1.00 58.25 150 GLY B N 1
ATOM 2900 C CA . GLY B 1 150 ? 36.692 33.212 67.447 1.00 59.52 150 GLY B CA 1
ATOM 2901 C C . GLY B 1 150 ? 35.989 33.775 68.664 1.00 59.77 150 GLY B C 1
ATOM 2902 O O . GLY B 1 150 ? 35.439 33.015 69.460 1.00 60.75 150 GLY B O 1
ATOM 2903 N N . ILE B 1 151 ? 36.000 35.092 68.819 1.00 60.11 151 ILE B N 1
ATOM 2904 C CA . ILE B 1 151 ? 35.327 35.724 69.948 1.00 59.31 151 ILE B CA 1
ATOM 2905 C C . ILE B 1 151 ? 34.356 36.792 69.448 1.00 58.12 151 ILE B C 1
ATOM 2906 O O . ILE B 1 151 ? 33.776 37.544 70.234 1.00 59.05 151 ILE B O 1
ATOM 2911 N N . LEU B 1 152 ? 34.183 36.829 68.128 1.00 55.34 152 LEU B N 1
ATOM 2912 C CA . LEU B 1 152 ? 33.292 37.773 67.463 1.00 53.29 152 LEU B CA 1
ATOM 2913 C C . LEU B 1 152 ? 32.055 37.060 66.932 1.00 51.26 152 LEU B C 1
ATOM 2914 O O . LEU B 1 152 ? 31.124 37.705 66.445 1.00 50.46 152 LEU B O 1
ATOM 2919 N N . TYR B 1 153 ? 32.060 35.731 67.011 1.00 48.34 153 TYR B N 1
ATOM 2920 C CA . TYR B 1 153 ? 30.953 34.924 66.512 1.00 46.32 153 TYR B CA 1
ATOM 2921 C C . TYR B 1 153 ? 30.516 33.894 67.530 1.00 44.69 153 TYR B C 1
ATOM 2922 O O . TYR B 1 153 ? 31.249 32.956 67.841 1.00 43.57 153 TYR B O 1
ATOM 2931 N N . SER B 1 154 ? 29.313 34.073 68.049 1.00 41.35 154 SER B N 1
ATOM 2932 C CA . SER B 1 154 ? 28.778 33.143 69.020 1.00 38.06 154 SER B CA 1
ATOM 2933 C C . SER B 1 154 ? 27.271 33.251 69.013 1.00 34.67 154 SER B C 1
ATOM 2934 O O . SER B 1 154 ? 26.718 34.351 69.077 1.00 30.57 154 SER B O 1
ATOM 2937 N N . GLY B 1 155 ? 26.621 32.096 68.910 1.00 32.42 155 GLY B N 1
ATOM 2938 C CA . GLY B 1 155 ? 25.172 32.042 68.897 1.00 31.50 155 GLY B CA 1
ATOM 2939 C C . GLY B 1 155 ? 24.675 31.084 69.963 1.00 31.37 155 GLY B C 1
ATOM 2940 O O . GLY B 1 155 ? 25.334 30.092 70.274 1.00 29.52 155 GLY B O 1
ATOM 2941 N N . LEU B 1 156 ? 23.513 31.385 70.529 1.00 29.40 156 LEU B N 1
ATOM 2942 C CA . LEU B 1 156 ? 22.942 30.547 71.565 1.00 27.85 156 LEU B CA 1
ATOM 2943 C C . LEU B 1 156 ? 21.428 30.539 71.456 1.00 26.56 156 LEU B C 1
ATOM 2944 O O . LEU B 1 156 ? 20.813 31.571 71.231 1.00 28.55 156 LEU B O 1
ATOM 2949 N N . LEU B 1 157 ? 20.844 29.358 71.606 1.00 24.53 157 LEU B N 1
ATOM 2950 C CA . LEU B 1 157 ? 19.402 29.174 71.561 1.00 23.09 157 LEU B CA 1
ATOM 2951 C C . LEU B 1 157 ? 19.011 28.263 72.720 1.00 23.66 157 LEU B C 1
ATOM 2952 O O . LEU B 1 157 ? 19.699 27.271 72.994 1.00 25.69 157 LEU B O 1
ATOM 2957 N N . LEU B 1 158 ? 17.910 28.587 73.389 1.00 22.42 158 LEU B N 1
ATOM 2958 C CA . LEU B 1 158 ? 17.422 27.773 74.500 1.00 23.56 158 LEU B CA 1
ATOM 2959 C C . LEU B 1 158 ? 16.709 26.541 73.955 1.00 24.03 158 LEU B C 1
ATOM 2960 O O . LEU B 1 158 ? 16.255 26.538 72.820 1.00 23.51 158 LEU B O 1
ATOM 2965 N N . PRO B 1 159 ? 16.591 25.478 74.762 1.00 27.08 159 PRO B N 1
ATOM 2966 C CA . PRO B 1 159 ? 15.926 24.243 74.322 1.00 28.42 159 PRO B CA 1
ATOM 2967 C C . PRO B 1 159 ? 14.519 24.398 73.746 1.00 31.59 159 PRO B C 1
ATOM 2968 O O . PRO B 1 159 ? 14.159 23.711 72.791 1.00 35.61 159 PRO B O 1
ATOM 2972 N N . GLN B 1 160 ? 13.730 25.294 74.331 1.00 33.99 160 GLN B N 1
ATOM 2973 C CA . GLN B 1 160 ? 12.350 25.538 73.906 1.00 36.12 160 GLN B CA 1
ATOM 2974 C C . GLN B 1 160 ? 12.121 26.011 72.462 1.00 36.60 160 GLN B C 1
ATOM 2975 O O . GLN B 1 160 ? 11.071 25.742 71.884 1.00 36.31 160 GLN B O 1
ATOM 2981 N N . VAL B 1 161 ? 13.086 26.720 71.882 1.00 38.14 161 VAL B N 1
ATOM 2982 C CA . VAL B 1 161 ? 12.914 27.272 70.538 1.00 39.21 161 VAL B CA 1
ATOM 2983 C C . VAL B 1 161 ? 12.684 26.288 69.394 1.00 41.06 161 VAL B C 1
ATOM 2984 O O . VAL B 1 161 ? 11.793 26.480 68.586 1.00 40.83 161 VAL B O 1
ATOM 2988 N N . PRO B 1 162 ? 13.494 25.231 69.295 1.00 44.26 162 PRO B N 1
ATOM 2989 C CA . PRO B 1 162 ? 13.266 24.286 68.201 1.00 47.76 162 PRO B CA 1
ATOM 2990 C C . PRO B 1 162 ? 11.821 23.791 68.151 1.00 51.85 162 PRO B C 1
ATOM 2991 O O . PRO B 1 162 ? 11.213 23.757 67.085 1.00 52.98 162 PRO B O 1
ATOM 3003 N N . GLU B 1 164 ? 8.984 25.171 69.470 1.00 59.19 164 GLU B N 1
ATOM 3004 C CA . GLU B 1 164 ? 8.101 26.279 69.099 1.00 57.76 164 GLU B CA 1
ATOM 3005 C C . GLU B 1 164 ? 7.945 26.496 67.591 1.00 57.01 164 GLU B C 1
ATOM 3006 O O . GLU B 1 164 ? 6.915 27.004 67.144 1.00 58.24 164 GLU B O 1
ATOM 3012 N N . TYR B 1 165 ? 8.961 26.127 66.810 1.00 55.49 165 TYR B N 1
ATOM 3013 C CA . TYR B 1 165 ? 8.914 26.317 65.359 1.00 53.22 165 TYR B CA 1
ATOM 3014 C C . TYR B 1 165 ? 9.074 25.026 64.582 1.00 52.82 165 TYR B C 1
ATOM 3015 O O . TYR B 1 165 ? 9.276 25.050 63.367 1.00 53.52 165 TYR B O 1
ATOM 3024 N N . CYS B 1 166 ? 8.987 23.906 65.292 1.00 51.48 166 CYS B N 1
ATOM 3025 C CA . CYS B 1 166 ? 9.096 22.588 64.687 1.00 51.52 166 CYS B CA 1
ATOM 3026 C C . CYS B 1 166 ? 10.346 22.368 63.852 1.00 51.51 166 CYS B C 1
ATOM 3027 O O . CYS B 1 166 ? 10.273 21.773 62.781 1.00 52.53 166 CYS B O 1
ATOM 3030 N N . TRP B 1 167 ? 11.495 22.834 64.323 1.00 49.93 167 TRP B N 1
ATOM 3031 C CA . TRP B 1 167 ? 12.718 22.621 63.562 1.00 49.24 167 TRP B CA 1
ATOM 3032 C C . TRP B 1 167 ? 13.270 21.231 63.851 1.00 50.88 167 TRP B C 1
ATOM 3033 O O . TRP B 1 167 ? 12.967 20.636 64.889 1.00 52.94 167 TRP B O 1
ATOM 3044 N N . ASP B 1 168 ? 14.079 20.715 62.930 1.00 50.95 168 ASP B N 1
ATOM 3045 C CA . ASP B 1 168 ? 14.723 19.424 63.128 1.00 50.57 168 ASP B CA 1
ATOM 3046 C C . ASP B 1 168 ? 16.168 19.728 63.543 1.00 50.16 168 ASP B C 1
ATOM 3047 O O . ASP B 1 168 ? 16.579 20.890 63.557 1.00 49.58 168 ASP B O 1
ATOM 3052 N N . GLU B 1 169 ? 16.932 18.698 63.886 1.00 48.89 169 GLU B N 1
ATOM 3053 C CA . GLU B 1 169 ? 18.315 18.891 64.293 1.00 48.12 169 GLU B CA 1
ATOM 3054 C C . GLU B 1 169 ? 19.071 19.866 63.388 1.00 47.60 169 GLU B C 1
ATOM 3055 O O . GLU B 1 169 ? 19.572 20.890 63.855 1.00 48.37 169 GLU B O 1
ATOM 3061 N N . GLU B 1 170 ? 19.140 19.547 62.097 1.00 45.66 170 GLU B N 1
ATOM 3062 C CA . GLU B 1 170 ? 19.855 20.372 61.117 1.00 44.62 170 GLU B CA 1
ATOM 3063 C C . GLU B 1 170 ? 19.384 21.822 61.049 1.00 41.07 170 GLU B C 1
ATOM 3064 O O . GLU B 1 170 ? 20.197 22.742 61.102 1.00 42.09 170 GLU B O 1
ATOM 3070 N N . THR B 1 171 ? 18.082 22.030 60.907 1.00 37.45 171 THR B N 1
ATOM 3071 C CA . THR B 1 171 ? 17.567 23.382 60.843 1.00 36.40 171 THR B CA 1
ATOM 3072 C C . THR B 1 171 ? 17.994 24.109 62.118 1.00 36.62 171 THR B C 1
ATOM 3073 O O . THR B 1 171 ? 18.395 25.281 62.077 1.00 35.04 171 THR B O 1
ATOM 3077 N N . PHE B 1 172 ? 17.915 23.395 63.242 1.00 34.62 172 PHE B N 1
ATOM 3078 C CA . PHE B 1 172 ? 18.284 23.945 64.546 1.00 32.33 172 PHE B CA 1
ATOM 3079 C C . PHE B 1 172 ? 19.739 24.425 64.554 1.00 30.19 172 PHE B C 1
ATOM 3080 O O . PHE B 1 172 ? 20.017 25.539 64.995 1.00 28.75 172 PHE B O 1
ATOM 3088 N N . LEU B 1 173 ? 20.656 23.592 64.062 1.00 29.93 173 LEU B N 1
ATOM 3089 C CA . LEU B 1 173 ? 22.069 23.966 63.983 1.00 29.88 173 LEU B CA 1
ATOM 3090 C C . LEU B 1 173 ? 22.231 25.212 63.111 1.00 30.11 173 LEU B C 1
ATOM 3091 O O . LEU B 1 173 ? 22.970 26.141 63.450 1.00 31.41 173 LEU B O 1
ATOM 3096 N N . ALA B 1 174 ? 21.548 25.204 61.972 1.00 28.92 174 ALA B N 1
ATOM 3097 C CA . ALA B 1 174 ? 21.626 26.297 61.015 1.00 30.26 174 ALA B CA 1
ATOM 3098 C C . ALA B 1 174 ? 21.170 27.639 61.565 1.00 29.42 174 ALA B C 1
ATOM 3099 O O . ALA B 1 174 ? 21.784 28.667 61.280 1.00 29.93 174 ALA B O 1
ATOM 3101 N N . GLU B 1 175 ? 20.093 27.631 62.345 1.00 30.18 175 GLU B N 1
ATOM 3102 C CA . GLU B 1 175 ? 19.551 28.859 62.911 1.00 30.32 175 GLU B CA 1
ATOM 3103 C C . GLU B 1 175 ? 20.530 29.453 63.911 1.00 31.32 175 GLU B C 1
ATOM 3104 O O . GLU B 1 175 ? 20.741 30.667 63.947 1.00 31.53 175 GLU B O 1
ATOM 3110 N N . THR B 1 176 ? 21.123 28.586 64.724 1.00 28.96 176 THR B N 1
ATOM 3111 C CA . THR B 1 176 ? 22.085 29.022 65.715 1.00 28.61 176 THR B CA 1
ATOM 3112 C C . THR B 1 176 ? 23.265 29.630 64.959 1.00 28.86 176 THR B C 1
ATOM 3113 O O . THR B 1 176 ? 23.797 30.662 65.364 1.00 28.12 176 THR B O 1
ATOM 3117 N N . CYS B 1 177 ? 23.665 28.992 63.856 1.00 29.68 177 CYS B N 1
ATOM 3118 C CA . CYS B 1 177 ? 24.768 29.500 63.026 1.00 29.45 177 CYS B CA 1
ATOM 3119 C C . CYS B 1 177 ? 24.485 30.930 62.575 1.00 28.93 177 CYS B C 1
ATOM 3120 O O . CYS B 1 177 ? 25.336 31.816 62.692 1.00 28.55 177 CYS B O 1
ATOM 3123 N N . ILE B 1 178 ? 23.291 31.142 62.032 1.00 26.77 178 ILE B N 1
ATOM 3124 C CA . ILE B 1 178 ? 22.887 32.461 61.573 1.00 25.39 178 ILE B CA 1
ATOM 3125 C C . ILE B 1 178 ? 22.915 33.455 62.732 1.00 26.36 178 ILE B C 1
ATOM 3126 O O . ILE B 1 178 ? 23.281 34.611 62.550 1.00 26.62 178 ILE B O 1
ATOM 3131 N N . LYS B 1 179 ? 22.4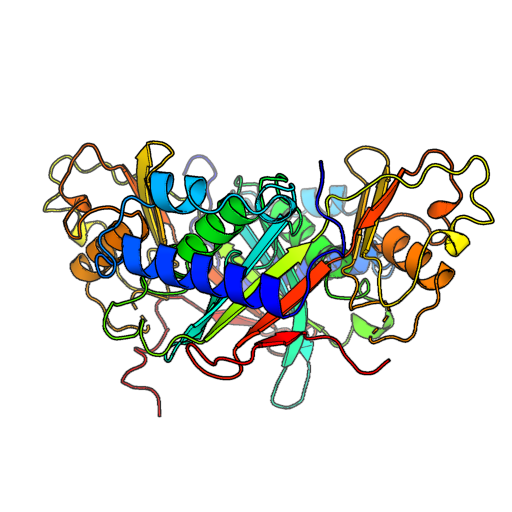98 33.008 63.915 1.00 27.55 179 LYS B N 1
ATOM 3132 C CA . LYS B 1 179 ? 22.482 33.878 65.082 1.00 29.05 179 LYS B CA 1
ATOM 3133 C C . LYS B 1 179 ? 23.916 34.234 65.471 1.00 29.39 179 LYS B C 1
ATOM 3134 O O . LYS B 1 179 ? 24.186 35.352 65.884 1.00 28.38 179 LYS B O 1
ATOM 3140 N N . ALA B 1 180 ? 24.830 33.281 65.322 1.00 29.04 180 ALA B N 1
ATOM 3141 C CA . ALA B 1 180 ? 26.240 33.522 65.618 1.00 32.76 180 ALA B CA 1
ATOM 3142 C C . ALA B 1 180 ? 26.828 34.501 64.584 1.00 34.72 180 ALA B C 1
ATOM 3143 O O . ALA B 1 180 ? 27.898 35.078 64.790 1.00 34.71 180 ALA B O 1
ATOM 3145 N N . GLY B 1 181 ? 26.116 34.670 63.470 1.00 36.09 181 GLY B N 1
ATOM 3146 C CA . GLY B 1 181 ? 26.557 35.565 62.419 1.00 37.11 181 GLY B CA 1
ATOM 3147 C C . GLY B 1 181 ? 27.296 34.814 61.333 1.00 39.46 181 GLY B C 1
ATOM 3148 O O . GLY B 1 181 ? 28.040 35.411 60.558 1.00 39.65 181 GLY B O 1
ATOM 3149 N N . LEU B 1 182 ? 27.083 33.503 61.275 1.00 40.43 182 LEU B N 1
ATOM 3150 C CA . LEU B 1 182 ? 27.742 32.654 60.289 1.00 42.29 182 LEU B CA 1
ATOM 3151 C C . LEU B 1 182 ? 26.749 32.058 59.281 1.00 43.91 182 LEU B C 1
ATOM 3152 O O . LEU B 1 182 ? 25.536 32.230 59.416 1.00 43.37 182 LEU B O 1
ATOM 3157 N N . GLU B 1 183 ? 27.266 31.377 58.261 1.00 47.30 183 GLU B N 1
ATOM 3158 C CA . GLU B 1 183 ? 26.415 30.768 57.235 1.00 49.86 183 GLU B CA 1
ATOM 3159 C C . GLU B 1 183 ? 25.675 29.563 57.811 1.00 49.91 183 GLU B C 1
ATOM 3160 O O . GLU B 1 183 ? 26.206 28.865 58.675 1.00 50.90 183 GLU B O 1
ATOM 3166 N N . PRO B 1 184 ? 24.446 29.292 57.326 1.00 49.97 184 PRO B N 1
ATOM 3167 C CA . PRO B 1 184 ? 23.629 28.168 57.804 1.00 50.02 184 PRO B CA 1
ATOM 3168 C C . PRO B 1 184 ? 24.345 26.821 57.895 1.00 51.23 184 PRO B C 1
ATOM 3169 O O . PRO B 1 184 ? 23.881 25.911 58.585 1.00 52.05 184 PRO B O 1
ATOM 3173 N N . ASP B 1 185 ? 25.479 26.706 57.208 1.00 51.96 185 ASP B N 1
ATOM 3174 C CA . ASP B 1 185 ? 26.265 25.474 57.194 1.00 51.19 185 ASP B CA 1
ATOM 3175 C C . ASP B 1 185 ? 27.490 25.535 58.096 1.00 49.08 185 ASP B C 1
ATOM 3176 O O . ASP B 1 185 ? 28.362 24.669 58.013 1.00 49.82 185 ASP B O 1
ATOM 3181 N N . CYS B 1 186 ? 27.548 26.542 58.963 1.00 45.94 186 CYS B N 1
ATOM 3182 C CA . CYS B 1 186 ? 28.690 26.722 59.856 1.00 44.69 186 CYS B CA 1
ATOM 3183 C C . CYS B 1 186 ? 29.003 25.551 60.782 1.00 46.24 186 CYS B C 1
ATOM 3184 O O . CYS B 1 186 ? 30.114 25.471 61.311 1.00 47.20 186 CYS B O 1
ATOM 3187 N N . TRP B 1 187 ? 28.043 24.650 60.991 1.00 46.59 187 TRP B N 1
ATOM 3188 C CA . TRP B 1 187 ? 28.263 23.518 61.892 1.00 47.09 187 TRP B CA 1
ATOM 3189 C C . TRP B 1 187 ? 29.206 22.429 61.367 1.00 48.12 187 TRP B C 1
ATOM 3190 O O . TRP B 1 187 ? 29.735 21.624 62.140 1.00 46.79 187 TRP B O 1
ATOM 3201 N N . LEU B 1 188 ? 29.418 22.417 60.057 1.00 49.20 188 LEU B N 1
ATOM 3202 C CA . LEU B 1 188 ? 30.305 21.444 59.429 1.00 50.41 188 LEU B CA 1
ATOM 3203 C C . LEU B 1 188 ? 31.753 21.913 59.536 1.00 52.39 188 LEU B C 1
ATOM 3204 O O . LEU B 1 188 ? 32.685 21.111 59.647 1.00 52.53 188 LEU B O 1
ATOM 3209 N N . ASN B 1 189 ? 31.938 23.225 59.518 1.00 54.16 189 ASN B N 1
ATOM 3210 C CA . ASN B 1 189 ? 33.271 23.786 59.604 1.00 56.26 189 ASN B CA 1
ATOM 3211 C C . ASN B 1 189 ? 33.916 23.399 60.935 1.00 57.79 189 ASN B C 1
ATOM 3212 O O . ASN B 1 189 ? 33.573 23.929 61.995 1.00 58.47 189 ASN B O 1
ATOM 3217 N N . ASN B 1 190 ? 34.854 22.463 60.857 1.00 58.39 190 ASN B N 1
ATOM 3218 C CA . ASN B 1 190 ? 35.567 21.955 62.020 1.00 59.61 190 ASN B CA 1
ATOM 3219 C C . ASN B 1 190 ? 36.076 23.043 62.958 1.00 59.42 190 ASN B C 1
ATOM 3220 O O . ASN B 1 190 ? 36.263 22.801 64.151 1.00 59.87 190 ASN B O 1
ATOM 3225 N N . LYS B 1 191 ? 36.317 24.234 62.422 1.00 58.71 191 LYS B N 1
ATOM 3226 C CA . LYS B 1 191 ? 36.819 25.328 63.242 1.00 57.74 191 LYS B CA 1
ATOM 3227 C C . LYS B 1 191 ? 35.719 25.948 64.089 1.00 55.18 191 LYS B C 1
ATOM 3228 O O . LYS B 1 191 ? 35.985 26.794 64.938 1.00 55.05 191 LYS B O 1
ATOM 3234 N N . VAL B 1 192 ? 34.483 25.517 63.864 1.00 52.48 192 VAL B N 1
ATOM 3235 C CA . VAL B 1 192 ? 33.348 26.035 64.622 1.00 50.11 192 VAL B CA 1
ATOM 3236 C C . VAL B 1 192 ? 33.020 25.117 65.796 1.00 47.84 192 VAL B C 1
ATOM 3237 O O . VAL B 1 192 ? 32.713 23.937 65.602 1.00 47.53 192 VAL B O 1
ATOM 3241 N N . LYS B 1 193 ? 33.096 25.657 67.009 1.00 45.09 193 LYS B N 1
ATOM 3242 C CA . LYS B 1 193 ? 32.769 24.892 68.213 1.00 43.72 193 LYS B CA 1
ATOM 3243 C C . LYS B 1 193 ? 31.242 24.765 68.352 1.00 43.50 193 LYS B C 1
ATOM 3244 O O . LYS B 1 193 ? 30.489 25.689 68.021 1.00 42.67 193 LYS B O 1
ATOM 3250 N N . ILE B 1 194 ? 30.782 23.617 68.830 1.00 42.38 194 ILE B N 1
ATOM 3251 C CA . ILE B 1 194 ? 29.356 23.413 69.011 1.00 41.94 194 ILE B CA 1
ATOM 3252 C C . ILE B 1 194 ? 29.080 22.749 70.349 1.00 41.79 194 ILE B C 1
ATOM 3253 O O . ILE B 1 194 ? 29.511 21.616 70.596 1.00 41.50 194 ILE B O 1
ATOM 3258 N N . LYS B 1 195 ? 28.368 23.476 71.211 1.00 40.63 195 LYS B N 1
ATOM 3259 C CA . LYS B 1 195 ? 28.034 22.998 72.549 1.00 38.82 195 LYS B CA 1
ATOM 3260 C C . LYS B 1 195 ? 26.549 22.731 72.757 1.00 38.02 195 LYS B C 1
ATOM 3261 O O . LYS B 1 195 ? 25.693 23.439 72.225 1.00 39.37 195 LYS B O 1
ATOM 3267 N N . LYS B 1 196 ? 26.265 21.698 73.543 1.00 36.82 196 LYS B N 1
ATOM 3268 C CA . LYS B 1 196 ? 24.908 21.312 73.897 1.00 34.50 196 LYS B CA 1
ATOM 3269 C C . LYS B 1 196 ? 24.763 21.620 75.368 1.00 32.81 196 LYS B C 1
ATOM 3270 O O . LYS B 1 196 ? 25.748 21.743 76.084 1.00 29.41 196 LYS B O 1
ATOM 3276 N N . PHE B 1 197 ? 23.521 21.688 75.819 1.00 31.44 197 PHE B N 1
ATOM 3277 C CA . PHE B 1 197 ? 23.232 21.897 77.220 1.00 29.62 197 PHE B CA 1
ATOM 3278 C C . PHE B 1 197 ? 21.739 21.707 77.327 1.00 29.35 197 PHE B C 1
ATOM 3279 O O . PHE B 1 197 ? 21.029 21.852 76.331 1.00 26.51 197 PHE B O 1
ATOM 3287 N N . GLN B 1 198 ? 21.267 21.324 78.511 1.00 28.53 198 GLN B N 1
ATOM 3288 C CA . GLN B 1 198 ? 19.841 21.138 78.715 1.00 31.81 198 GLN B CA 1
ATOM 3289 C C . GLN B 1 198 ? 19.390 21.847 79.975 1.00 33.01 198 GLN B C 1
ATOM 3290 O O . GLN B 1 198 ? 20.195 22.464 80.680 1.00 34.53 198 GLN B O 1
ATOM 3296 N N . GLY B 1 199 ? 18.096 21.776 80.252 1.00 32.67 199 GLY B N 1
ATOM 3297 C CA . GLY B 1 199 ? 17.588 22.436 81.432 1.00 31.28 199 GLY B CA 1
ATOM 3298 C C . GLY B 1 199 ? 16.235 21.933 81.861 1.00 30.66 199 GLY B C 1
ATOM 3299 O O . GLY B 1 199 ? 15.606 21.111 81.182 1.00 28.15 199 GLY B O 1
ATOM 3300 N N . ILE B 1 200 ? 15.784 22.426 83.005 1.00 29.08 200 ILE B N 1
ATOM 3301 C CA . ILE B 1 200 ? 14.486 22.026 83.508 1.00 31.90 200 ILE B CA 1
ATOM 3302 C C . ILE B 1 200 ? 13.894 23.172 84.333 1.00 32.68 200 ILE B C 1
ATOM 3303 O O . ILE B 1 200 ? 14.615 23.868 85.066 1.00 32.64 200 ILE B O 1
ATOM 3308 N N . ILE B 1 201 ? 12.589 23.385 84.177 1.00 32.38 201 ILE B N 1
ATOM 3309 C CA . ILE B 1 201 ? 11.887 24.443 84.895 1.00 32.02 201 ILE B CA 1
ATOM 3310 C C . ILE B 1 201 ? 10.950 23.869 85.967 1.00 32.00 201 ILE B C 1
ATOM 3311 O O . ILE B 1 201 ? 10.043 23.093 85.649 1.00 32.53 201 ILE B O 1
ATOM 3316 N N . PHE B 1 202 ? 11.179 24.251 87.226 1.00 31.14 202 PHE B N 1
ATOM 3317 C CA . PHE B 1 202 ? 10.356 23.825 88.369 1.00 30.62 202 PHE B CA 1
ATOM 3318 C C . PHE B 1 202 ? 9.530 25.006 88.873 1.00 33.17 202 PHE B C 1
ATOM 3319 O O . PHE B 1 202 ? 10.073 26.087 89.108 1.00 32.81 202 PHE B O 1
ATOM 3327 N N . ARG B 1 203 ? 8.228 24.813 89.054 1.00 35.46 203 ARG B N 1
ATOM 3328 C CA . ARG B 1 203 ? 7.387 25.897 89.554 1.00 38.45 203 ARG B CA 1
ATOM 3329 C C . ARG B 1 203 ? 6.214 25.386 90.369 1.00 39.78 203 ARG B C 1
ATOM 3330 O O . ARG B 1 203 ? 5.521 24.452 89.963 1.00 40.49 203 ARG B O 1
ATOM 3338 N N . GLU B 1 204 ? 5.990 26.006 91.521 1.00 40.69 204 GLU B N 1
ATOM 3339 C CA . GLU B 1 204 ? 4.885 25.609 92.385 1.00 42.32 204 GLU B CA 1
ATOM 3340 C C . GLU B 1 204 ? 3.605 25.997 91.683 1.00 42.84 204 GLU B C 1
ATOM 3341 O O . GLU B 1 204 ? 3.606 26.899 90.847 1.00 43.07 204 GLU B O 1
ATOM 3347 N N . GLU B 1 205 ? 2.511 25.316 91.999 1.00 45.93 205 GLU B N 1
ATOM 3348 C CA . GLU B 1 205 ? 1.242 25.679 91.384 1.00 48.55 205 GLU B CA 1
ATOM 3349 C C . GLU B 1 205 ? 0.555 26.640 92.334 1.00 49.70 205 GLU B C 1
ATOM 3350 O O . GLU B 1 205 ? -0.425 27.304 91.984 1.00 51.02 205 GLU B O 1
ATOM 3356 N N . LYS B 1 206 ? 1.115 26.723 93.537 1.00 50.08 206 LYS B N 1
ATOM 3357 C CA . LYS B 1 206 ? 0.595 27.571 94.595 1.00 50.78 206 LYS B CA 1
ATOM 3358 C C . LYS B 1 206 ? 1.751 27.856 95.551 1.00 50.49 206 LYS B C 1
ATOM 3359 O O . LYS B 1 206 ? 2.724 27.106 95.595 1.00 49.80 206 LYS B O 1
ATOM 3365 N N . PRO B 1 207 ? 1.670 28.951 96.318 1.00 50.29 207 PRO B N 1
ATOM 3366 C CA . PRO B 1 207 ? 2.764 29.235 97.245 1.00 50.20 207 PRO B CA 1
ATOM 3367 C C . PRO B 1 207 ? 2.965 28.088 98.225 1.00 49.75 207 PRO B C 1
ATOM 3368 O O . PRO B 1 207 ? 2.060 27.746 98.979 1.00 49.86 207 PRO B O 1
ATOM 3372 N N . LYS B 1 208 ? 4.154 27.497 98.197 1.00 49.07 208 LYS B N 1
ATOM 3373 C CA . LYS B 1 208 ? 4.501 26.397 99.082 1.00 49.15 208 LYS B CA 1
ATOM 3374 C C . LYS B 1 208 ? 3.781 25.103 98.745 1.00 50.13 208 LYS B C 1
ATOM 3375 O O . LYS B 1 208 ? 3.897 24.128 99.479 1.00 51.15 208 LYS B O 1
ATOM 3381 N N . SER B 1 209 ? 3.044 25.080 97.640 1.00 51.07 209 SER B N 1
ATOM 3382 C CA . SER B 1 209 ? 2.319 23.868 97.263 1.00 53.60 209 SER B CA 1
ATOM 3383 C C . SER B 1 209 ? 3.184 22.614 97.431 1.00 54.59 209 SER B C 1
ATOM 3384 O O . SER B 1 209 ? 4.402 22.664 97.258 1.00 52.48 209 SER B O 1
ATOM 3387 N N . GLU B 1 210 ? 2.553 21.499 97.796 1.00 56.40 210 GLU B N 1
ATOM 3388 C CA . GLU B 1 210 ? 3.276 20.236 97.974 1.00 57.82 210 GLU B CA 1
ATOM 3389 C C . GLU B 1 210 ? 3.660 19.670 96.609 1.00 56.44 210 GLU B C 1
ATOM 3390 O O . GLU B 1 210 ? 4.640 18.936 96.483 1.00 55.55 210 GLU B O 1
ATOM 3396 N N . LYS B 1 211 ? 2.872 20.014 95.594 1.00 55.32 211 LYS B N 1
ATOM 3397 C CA . LYS B 1 211 ? 3.129 19.563 94.235 1.00 54.44 211 LYS B CA 1
ATOM 3398 C C . LYS B 1 211 ? 3.808 20.672 93.450 1.00 53.20 211 LYS B C 1
ATOM 3399 O O . LYS B 1 211 ? 3.433 21.840 93.575 1.00 54.00 211 LYS B O 1
ATOM 3405 N N . ILE B 1 212 ? 4.806 20.313 92.647 1.00 50.16 212 ILE B N 1
ATOM 3406 C CA . ILE B 1 212 ? 5.484 21.300 91.822 1.00 47.33 212 ILE B CA 1
ATOM 3407 C C . ILE B 1 212 ? 5.539 20.822 90.373 1.00 45.84 212 ILE B C 1
ATOM 3408 O O . ILE B 1 212 ? 5.857 19.671 90.078 1.00 44.65 212 ILE B O 1
ATOM 3413 N N . LEU B 1 213 ? 5.203 21.726 89.470 1.00 44.45 213 LEU B N 1
ATOM 3414 C CA . LEU B 1 213 ? 5.156 21.417 88.060 1.00 43.72 213 LEU B CA 1
ATOM 3415 C C . LEU B 1 213 ? 6.517 21.426 87.383 1.00 44.99 213 LEU B C 1
ATOM 3416 O O . LEU B 1 213 ? 7.474 22.026 87.863 1.00 45.04 213 LEU B O 1
ATOM 3421 N N . ILE B 1 214 ? 6.592 20.728 86.263 1.00 46.40 214 ILE B N 1
ATOM 3422 C CA . ILE B 1 214 ? 7.796 20.695 85.457 1.00 49.32 214 ILE B CA 1
ATOM 3423 C C . ILE B 1 214 ? 7.268 21.239 84.140 1.00 51.16 214 ILE B C 1
ATOM 3424 O O . ILE B 1 214 ? 6.504 20.570 83.452 1.00 51.50 214 ILE B O 1
ATOM 3429 N N . ILE B 1 215 ? 7.656 22.467 83.814 1.00 53.34 215 ILE B N 1
ATOM 3430 C CA . ILE B 1 215 ? 7.178 23.139 82.615 1.00 57.26 215 ILE B CA 1
ATOM 3431 C C . ILE B 1 215 ? 7.898 22.798 81.315 1.00 61.00 215 ILE B C 1
ATOM 3432 O O . ILE B 1 215 ? 9.127 22.818 81.248 1.00 61.25 215 ILE B O 1
ATOM 3437 N N . LYS B 1 216 ? 7.106 22.502 80.284 1.00 65.82 216 LYS B N 1
ATOM 3438 C CA . LYS B 1 216 ? 7.611 22.155 78.955 1.00 71.22 216 LYS B CA 1
ATOM 3439 C C . LYS B 1 216 ? 6.421 21.787 78.061 1.00 74.41 216 LYS B C 1
ATOM 3440 O O . LYS B 1 216 ? 5.650 20.887 78.396 1.00 74.95 216 LYS B O 1
ATOM 3446 N N . PRO B 1 217 ? 6.255 22.479 76.914 1.00 77.98 217 PRO B N 1
ATOM 3447 C CA . PRO B 1 217 ? 5.149 22.216 75.978 1.00 80.19 217 PRO B CA 1
ATOM 3448 C C . PRO B 1 217 ? 4.944 20.730 75.668 1.00 82.46 217 PRO B C 1
ATOM 3449 O O . PRO B 1 217 ? 5.815 19.905 75.950 1.00 83.11 217 PRO B O 1
ATOM 3453 N N . SER B 1 218 ? 3.792 20.401 75.083 1.00 85.20 218 SER B N 1
ATOM 3454 C CA . SER B 1 218 ? 3.447 19.016 74.752 1.00 87.04 218 SER B CA 1
ATOM 3455 C C . SER B 1 218 ? 4.353 18.373 73.709 1.00 88.44 218 SER B C 1
ATOM 3456 O O . SER B 1 218 ? 4.598 18.940 72.644 1.00 88.50 218 SER B O 1
ATOM 3459 N N . GLU B 1 219 ? 4.825 17.173 74.043 1.00 89.92 219 GLU B N 1
ATOM 3460 C CA . GLU B 1 219 ? 5.710 16.354 73.212 1.00 91.16 219 GLU B CA 1
ATOM 3461 C C . GLU B 1 219 ? 6.183 16.970 71.894 1.00 91.76 219 GLU B C 1
ATOM 3462 O O . GLU B 1 219 ? 5.946 16.353 70.833 1.00 92.00 219 GLU B O 1
#

B-factor: mean 43.56, std 13.48, range [14.68, 93.2]

Radius of gyration: 22.83 Å; Cα contacts (8 Å, |Δi|>4): 950; chains: 2; bounding box: 44×54×60 Å